Protein 3HE0 (pdb70)

B-factor: mean 29.56, std 13.02, range [7.76, 150.29]

Sequence (534 aa):
DKRDQILAAAEQLIAESGFQGLSQKLANEAGVAAGTIYRYFSDKEHLLEEVRLNVAKRIASAVQAGVNDDPLKERYRTWLNIWNLAGSNLNAISNRVLPCTTRNKTWELERKFAQVDRLFNQGKEEGVFKPLDNEVLSGLSFEASVALARKHALGFYQLDDDALEAAIEASWDAIIKHDKRDQILAAAEQLIAESGFQGLSQKLANEAGVAAGTIYRYFSDKEHLLEEVRLNVAKRIASAVQAGVNDDPLKERYRTWLNIWNLAGSNNLNAISNRVTRNKTWWELERKFAQVDRLFNQGKEEGVFKPLDNEVLSGLSFEASVALARKHALGFYQLDDDALEAAIEASWDAIIKHDKRDQILAAAEQLIAESGFQGLSQKLANEAGVAAGTIYRYFSDKEHLLEEVRLNVAKRIASAVQAGVNDDPLKERYRTWLNIWNLAGSNLNAISNRVQYDSLPCCTTRNKTWELERKFAQVDRLFNQGKEEGVFKPLDNEVLSGLSFEASVALARKHALGFYQLDDDALEAAIEASWDAIIKH

InterPro domains:
  IPR001387 Cro/C1-type, helix-turn-helix domain [cd00093] (27-70)
  IPR001647 DNA-binding HTH domain, TetR-type [PF00440] (13-59)
  IPR001647 DNA-binding HTH domain, TetR-type [PR00455] (13-26)
  IPR001647 DNA-binding HTH domain, TetR-type [PR00455] (34-57)
  IPR001647 DNA-binding HTH domain, TetR-type [PS50977] (7-67)
  IPR009057 Homedomain-like superfamily [SSF46689] (6-81)
  IPR023772 DNA-binding HTH domain, TetR-type, conserved site [PS01081] (25-56)
  IPR050109 HTH-type, TetR-like transcriptional regulator [PTHR30055] (6-189)
  IPR054422 Tetracyclin repressor-like HI_0893, C-terminal domain [PF22604] (80-191)

Radius of gyration: 27.7 Å; Cα contacts (8 Å, |Δi|>4): 549; chains: 3; bounding box: 66×62×68 Å

Solvent-accessible surface area: 27253 Å² total

Foldseek 3Di:
DLLVLLLVLQLVVCLVPRLVPDDVVSCVSSVHDPVVVCVPAVDSVRSQLVNLLVLLVVLLCLLQPPDDPPDLLVSLVNLVSLLVCAPPSSCSNNVPHDDVVSVVVSVVSSVVSVVLVVSLVVCVVVLFWDPDPSVVLCVQASVVCNVVSNCVVVPVDDADPVRVVVNNVVSSVRTTDD/DLLVLLLVLQLVQCLVPFPVSPDVSSCVSSVHDVVVVCVSAVDDVRSVLVNQLVLLVVLLCQLQPPQDLPDLLVSLVNLVSLLVCAPPSSVSSPVRHDDPVSVVSSVVNVSLVCSLVVCVVVQFWDPDDSVVLCVQASVVSNVVSHCVSVVNDPADDVRVVVNNVVSSVRTTDD/DLLVLLLVLQLVVCLVPFLVRDDCVSCVSSVHDPVVVCVPAVDSVRSVLVNLLVLLVVLLCLLQPPADLPDLLVNLVNLVSLLVCALPSSVSSNVRDDLVPDDPVSSVVSVVSSVVSVSLVSSLVVCVVVQFWDPDDSVVLCVQASVVSNVVSNCVSVVNDDADDVRVVVNNVVSSVRTTDD

CATH classification: 1.10.357.10

Structure (mmCIF, N/CA/C/O backbone):
data_3HE0
#
_entry.id   3HE0
#
_cell.length_a   70.272
_cell.length_b   95.548
_cell.length_c   190.541
_cell.angle_alpha   90.000
_cell.angle_beta   90.000
_cell.angle_gamma   90.000
#
_symmetry.space_group_name_H-M   'C 2 2 21'
#
loop_
_entity.id
_entity.type
_entity.pdbx_description
1 polymer 'Transcriptional regulator, TetR family'
2 non-polymer 'SULFATE ION'
3 non-polymer GLYCEROL
4 non-polymer 'CHLORIDE ION'
5 water water
#
loop_
_atom_site.group_PDB
_atom_site.id
_atom_site.type_symbol
_atom_site.label_atom_id
_atom_site.label_alt_id
_atom_site.label_comp_id
_atom_site.label_asym_id
_atom_site.label_entity_id
_atom_site.label_seq_id
_atom_site.pdbx_PDB_ins_code
_atom_site.Cartn_x
_atom_site.Cartn_y
_atom_site.Cartn_z
_atom_site.occupancy
_atom_site.B_iso_or_equiv
_atom_site.auth_seq_id
_atom_site.auth_comp_id
_atom_site.auth_asym_id
_atom_site.auth_atom_id
_atom_site.pdbx_PDB_model_num
ATOM 1 N N . ASP A 1 11 ? 6.211 -1.309 41.968 1.00 34.52 8 ASP A N 1
ATOM 2 C CA . ASP A 1 11 ? 7.212 -0.955 40.917 1.00 34.29 8 ASP A CA 1
ATOM 3 C C . ASP A 1 11 ? 8.466 -0.280 41.515 1.00 34.02 8 ASP A C 1
ATOM 4 O O . ASP A 1 11 ? 8.411 0.859 42.036 1.00 33.73 8 ASP A O 1
ATOM 9 N N . LYS A 1 12 ? 9.601 -0.969 41.398 1.00 32.65 9 LYS A N 1
ATOM 10 C CA . LYS A 1 12 ? 10.818 -0.560 42.098 1.00 31.53 9 LYS A CA 1
ATOM 11 C C . LYS A 1 12 ? 11.747 0.221 41.197 1.00 29.71 9 LYS A C 1
ATOM 12 O O . LYS A 1 12 ? 12.892 0.454 41.523 1.00 28.48 9 LYS A O 1
ATOM 18 N N . ARG A 1 13 ? 11.266 0.600 40.028 1.00 28.77 10 ARG A N 1
ATOM 19 C CA . ARG A 1 13 ? 12.144 1.151 39.008 1.00 28.01 10 ARG A CA 1
ATOM 20 C C . ARG A 1 13 ? 12.830 2.445 39.466 1.00 27.16 10 ARG A C 1
ATOM 21 O O . ARG A 1 13 ? 14.038 2.610 39.322 1.00 25.50 10 ARG A O 1
ATOM 29 N N . ASP A 1 14 ? 12.023 3.371 39.969 1.00 27.31 11 ASP A N 1
ATOM 30 C CA . ASP A 1 14 ? 12.530 4.648 40.472 1.00 28.26 11 ASP A CA 1
ATOM 31 C C . ASP A 1 14 ? 13.501 4.468 41.641 1.00 26.96 11 ASP A C 1
ATOM 32 O O . ASP A 1 14 ? 14.538 5.100 41.679 1.00 27.07 11 ASP A O 1
ATOM 37 N N . GLN A 1 15 ? 13.152 3.593 42.578 1.00 26.05 12 GLN A N 1
ATOM 38 C CA . GLN A 1 15 ? 14.032 3.276 43.696 1.00 25.89 12 GLN A CA 1
ATOM 39 C C . GLN A 1 15 ? 15.417 2.807 43.207 1.00 24.18 12 GLN A C 1
ATOM 40 O O . GLN A 1 15 ? 16.469 3.244 43.698 1.00 23.64 12 GLN A O 1
ATOM 46 N N . ILE A 1 16 ? 15.405 1.956 42.197 1.00 21.94 13 ILE A N 1
ATOM 47 C CA . ILE A 1 16 ? 16.634 1.425 41.641 1.00 20.79 13 ILE A CA 1
ATOM 48 C C . ILE A 1 16 ? 17.396 2.524 40.925 1.00 20.64 13 ILE A C 1
ATOM 49 O O . ILE A 1 16 ? 18.634 2.574 41.007 1.00 19.97 13 ILE A O 1
ATOM 54 N N . LEU A 1 17 ? 16.668 3.359 40.181 1.00 20.55 14 LEU A N 1
ATOM 55 C CA . LEU A 1 17 ? 17.298 4.482 39.483 1.00 21.62 14 LEU A CA 1
ATOM 56 C C . LEU A 1 17 ? 17.889 5.477 40.474 1.00 21.54 14 LEU A C 1
ATOM 57 O O . LEU A 1 17 ? 18.973 6.000 40.252 1.00 21.59 14 LEU A O 1
ATOM 62 N N . ALA A 1 18 ? 17.169 5.704 41.563 1.00 22.04 15 ALA A N 1
ATOM 63 C CA . ALA A 1 18 ? 17.646 6.578 42.637 1.00 23.19 15 ALA A CA 1
ATOM 64 C C . ALA A 1 18 ? 18.932 6.021 43.243 1.00 23.41 15 ALA A C 1
ATOM 65 O O . ALA A 1 18 ? 19.904 6.737 43.338 1.00 24.13 15 ALA A O 1
ATOM 67 N N . ALA A 1 19 ? 18.951 4.731 43.592 1.00 23.81 16 ALA A N 1
ATOM 68 C CA . ALA A 1 19 ? 20.182 4.102 44.129 1.00 23.14 16 ALA A CA 1
ATOM 69 C C . ALA A 1 19 ? 21.313 4.212 43.114 1.00 23.04 16 ALA A C 1
ATOM 70 O O . ALA A 1 19 ? 22.439 4.591 43.457 1.00 22.07 16 ALA A O 1
ATOM 72 N N . ALA A 1 20 ? 20.990 3.913 41.854 1.00 23.13 17 ALA A N 1
ATOM 73 C CA . ALA A 1 20 ? 21.979 3.900 40.787 1.00 23.42 17 ALA A CA 1
ATOM 74 C C . ALA A 1 20 ? 22.595 5.264 40.643 1.00 23.58 17 ALA A C 1
ATOM 75 O O . ALA A 1 20 ? 23.807 5.400 40.589 1.00 22.79 17 ALA A O 1
ATOM 77 N N . GLU A 1 21 ? 21.737 6.266 40.534 1.00 24.61 18 GLU A N 1
ATOM 78 C CA . GLU A 1 21 ? 22.187 7.663 40.409 1.00 25.96 18 GLU A CA 1
ATOM 79 C C . GLU A 1 21 ? 23.051 8.102 41.579 1.00 25.91 18 GLU A C 1
ATOM 80 O O . GLU A 1 21 ? 24.064 8.762 41.380 1.00 26.33 18 GLU A O 1
ATOM 86 N N . GLN A 1 22 ? 22.683 7.699 42.792 1.00 26.21 19 GLN A N 1
ATOM 87 C CA . GLN A 1 22 ? 23.508 8.010 43.967 1.00 26.14 19 GLN A CA 1
ATOM 88 C C . GLN A 1 22 ? 24.916 7.413 43.828 1.00 26.90 19 GLN A C 1
ATOM 89 O O . GLN A 1 22 ? 25.923 8.109 44.064 1.00 26.40 19 GLN A O 1
ATOM 95 N N . LEU A 1 23 ? 24.982 6.141 43.437 1.00 28.11 20 LEU A N 1
ATOM 96 C CA . LEU A 1 23 ? 26.264 5.440 43.282 1.00 29.39 20 LEU A CA 1
ATOM 97 C C . LEU A 1 23 ? 27.104 6.054 42.152 1.00 30.59 20 LEU A C 1
ATOM 98 O O . LEU A 1 23 ? 28.324 6.216 42.293 1.00 30.53 20 LEU A O 1
ATOM 103 N N . ILE A 1 24 ? 26.446 6.413 41.049 1.00 31.62 21 ILE A N 1
ATOM 104 C CA . ILE A 1 24 ? 27.127 7.058 39.927 1.00 32.91 21 ILE A CA 1
ATOM 105 C C . ILE A 1 24 ? 27.599 8.465 40.319 1.00 34.49 21 ILE A C 1
ATOM 106 O O . ILE A 1 24 ? 28.741 8.844 40.029 1.00 34.57 21 ILE A O 1
ATOM 111 N N . ALA A 1 25 ? 26.739 9.244 40.979 1.00 35.56 22 ALA A N 1
ATOM 112 C CA . ALA A 1 25 ? 27.181 10.547 41.486 1.00 36.69 22 ALA A CA 1
ATOM 113 C C . ALA A 1 25 ? 28.419 10.320 42.319 1.00 37.19 22 ALA A C 1
ATOM 114 O O . ALA A 1 25 ? 29.414 10.996 42.121 1.00 37.29 22 ALA A O 1
ATOM 116 N N . GLU A 1 26 ? 28.376 9.331 43.204 1.00 38.35 23 GLU A N 1
ATOM 117 C CA . GLU A 1 26 ? 29.483 9.096 44.133 1.00 39.22 23 GLU A CA 1
ATOM 118 C C . GLU A 1 26 ? 30.752 8.707 43.425 1.00 40.49 23 GLU A C 1
ATOM 119 O O . GLU A 1 26 ? 31.783 9.356 43.592 1.00 41.10 23 GLU A O 1
ATOM 125 N N . SER A 1 27 ? 30.673 7.631 42.650 1.00 41.86 24 SER A N 1
ATOM 126 C CA . SER A 1 27 ? 31.865 6.966 42.120 1.00 42.65 24 SER A CA 1
ATOM 127 C C . SER A 1 27 ? 31.751 6.567 40.627 1.00 43.28 24 SER A C 1
ATOM 128 O O . SER A 1 27 ? 32.412 5.632 40.169 1.00 43.62 24 SER A O 1
ATOM 131 N N . GLY A 1 28 ? 30.920 7.296 39.879 1.00 43.97 25 GLY A N 1
ATOM 132 C CA . GLY A 1 28 ? 30.874 7.200 38.405 1.00 44.38 25 GLY A CA 1
ATOM 133 C C . GLY A 1 28 ? 30.243 5.983 37.718 1.00 44.50 25 GLY A C 1
ATOM 134 O O . GLY A 1 28 ? 30.008 4.933 38.344 1.00 44.34 25 GLY A O 1
ATOM 135 N N . PHE A 1 29 ? 30.011 6.145 36.408 1.00 44.47 26 PHE A N 1
ATOM 136 C CA . PHE A 1 29 ? 29.404 5.117 35.533 1.00 44.52 26 PHE A CA 1
ATOM 137 C C . PHE A 1 29 ? 30.132 3.759 35.521 1.00 44.89 26 PHE A C 1
ATOM 138 O O . PHE A 1 29 ? 29.515 2.718 35.784 1.00 45.08 26 PHE A O 1
ATOM 146 N N . GLN A 1 30 ? 31.429 3.766 35.223 1.00 45.33 27 GLN A N 1
ATOM 147 C CA . GLN A 1 30 ? 32.209 2.511 35.091 1.00 45.77 27 GLN A CA 1
ATOM 148 C C . GLN A 1 30 ? 32.312 1.704 36.403 1.00 45.71 27 GLN A C 1
ATOM 149 O O . GLN A 1 30 ? 32.482 0.477 36.391 1.00 45.26 27 GLN A O 1
ATOM 155 N N . GLY A 1 31 ? 32.231 2.409 37.529 1.00 45.73 28 GLY A N 1
ATOM 156 C CA . GLY A 1 31 ? 32.344 1.777 38.834 1.00 45.55 28 GLY A CA 1
ATOM 157 C C . GLY A 1 31 ? 31.155 0.920 39.216 1.00 45.17 28 GLY A C 1
ATOM 158 O O . GLY A 1 31 ? 31.296 0.021 40.038 1.00 45.58 28 GLY A O 1
ATOM 159 N N . LEU A 1 32 ? 30.002 1.166 38.595 1.00 44.36 29 LEU A N 1
ATOM 160 C CA . LEU A 1 32 ? 28.745 0.621 39.066 1.00 43.59 29 LEU A CA 1
ATOM 161 C C . LEU A 1 32 ? 28.717 -0.899 39.071 1.00 43.40 29 LEU A C 1
ATOM 162 O O . LEU A 1 32 ? 29.033 -1.555 38.078 1.00 43.21 29 LEU A O 1
ATOM 167 N N . SER A 1 33 ? 28.334 -1.440 40.223 1.00 43.18 30 SER A N 1
ATOM 168 C CA . SER A 1 33 ? 28.162 -2.876 40.436 1.00 42.89 30 SER A CA 1
ATOM 169 C C . SER A 1 33 ? 26.693 -3.207 40.585 1.00 42.17 30 SER A C 1
ATOM 170 O O . SER A 1 33 ? 26.008 -2.592 41.395 1.00 41.96 30 SER A O 1
ATOM 181 N N . GLN A 1 35 ? 25.538 -5.626 42.107 1.00 40.70 32 GLN A N 1
ATOM 182 C CA . GLN A 1 35 ? 25.380 -6.141 43.474 1.00 40.68 32 GLN A CA 1
ATOM 183 C C . GLN A 1 35 ? 25.202 -5.029 44.508 1.00 39.96 32 GLN A C 1
ATOM 184 O O . GLN A 1 35 ? 24.282 -5.069 45.331 1.00 39.93 32 GLN A O 1
ATOM 190 N N . LYS A 1 36 ? 26.086 -4.041 44.472 1.00 39.50 33 LYS A N 1
ATOM 191 C CA . LYS A 1 36 ? 26.003 -2.923 45.418 1.00 38.92 33 LYS A CA 1
ATOM 192 C C . LYS A 1 36 ? 24.730 -2.142 45.121 1.00 37.74 33 LYS A C 1
ATOM 193 O O . LYS A 1 36 ? 24.083 -1.646 46.041 1.00 38.17 33 LYS A O 1
ATOM 199 N N . LEU A 1 37 ? 24.366 -2.066 43.838 1.00 36.22 34 LEU A N 1
ATOM 200 C CA . LEU A 1 37 ? 23.136 -1.402 43.435 1.00 34.79 34 LEU A CA 1
ATOM 201 C C . LEU A 1 37 ? 21.994 -2.060 44.167 1.00 33.87 34 LEU A C 1
ATOM 202 O O . LEU A 1 37 ? 21.202 -1.386 44.808 1.00 32.76 34 LEU A O 1
ATOM 207 N N . ALA A 1 38 ? 21.931 -3.384 44.100 1.00 33.62 35 ALA A N 1
ATOM 208 C CA . ALA A 1 38 ? 20.815 -4.106 44.692 1.00 33.64 35 ALA A CA 1
ATOM 209 C C . ALA A 1 38 ? 20.819 -3.903 46.206 1.00 33.48 35 ALA A C 1
ATOM 210 O O . ALA A 1 38 ? 19.759 -3.675 46.806 1.00 32.42 35 ALA A O 1
ATOM 212 N N . ASN A 1 39 ? 22.017 -3.958 46.794 1.00 34.00 36 ASN A N 1
ATOM 213 C CA . ASN A 1 39 ? 22.226 -3.674 48.222 1.00 34.66 36 ASN A CA 1
ATOM 214 C C . ASN A 1 39 ? 21.734 -2.268 48.608 1.00 34.15 36 ASN A C 1
ATOM 215 O O . ASN A 1 39 ? 20.973 -2.115 49.559 1.00 34.05 36 ASN A O 1
ATOM 220 N N . GLU A 1 40 ? 22.166 -1.267 47.859 1.00 33.73 37 GLU A N 1
ATOM 221 C CA . GLU A 1 40 ? 21.780 0.118 48.116 1.00 33.94 37 GLU A CA 1
ATOM 222 C C . GLU A 1 40 ? 20.337 0.452 47.777 1.00 32.72 37 GLU A C 1
ATOM 223 O O . GLU A 1 40 ? 19.751 1.343 48.390 1.00 32.50 37 GLU A O 1
ATOM 229 N N . ALA A 1 41 ? 19.768 -0.233 46.796 1.00 31.01 38 ALA A N 1
ATOM 230 C CA . ALA A 1 41 ? 18.381 -0.014 46.465 1.00 30.08 38 ALA A CA 1
ATOM 231 C C . ALA A 1 41 ? 17.500 -0.814 47.399 1.00 29.63 38 ALA A C 1
ATOM 232 O O . ALA A 1 41 ? 16.301 -0.577 47.475 1.00 29.80 38 ALA A O 1
ATOM 234 N N . GLY A 1 42 ? 18.091 -1.767 48.109 1.00 28.54 39 GLY A N 1
ATOM 235 C CA . GLY A 1 42 ? 17.336 -2.605 49.005 1.00 27.70 39 GLY A CA 1
ATOM 236 C C . GLY A 1 42 ? 16.467 -3.577 48.237 1.00 27.42 39 GLY A C 1
ATOM 237 O O . GLY A 1 42 ? 15.306 -3.744 48.570 1.00 27.65 39 GLY A O 1
ATOM 238 N N . VAL A 1 43 ? 17.011 -4.200 47.190 1.00 26.43 40 VAL A N 1
ATOM 239 C CA . VAL A 1 43 ? 16.257 -5.205 46.453 1.00 25.93 40 VAL A CA 1
ATOM 240 C C . VAL A 1 43 ? 17.170 -6.371 46.173 1.00 25.69 40 VAL A C 1
ATOM 241 O O . VAL A 1 43 ? 18.379 -6.212 46.161 1.00 25.51 40 VAL A O 1
ATOM 245 N N . ALA A 1 44 ? 16.603 -7.540 45.929 1.00 26.44 41 ALA A N 1
ATOM 246 C CA . ALA A 1 44 ? 17.400 -8.681 45.431 1.00 26.96 41 ALA A CA 1
ATOM 247 C C . ALA A 1 44 ? 17.992 -8.358 44.062 1.00 28.10 41 ALA A C 1
ATOM 248 O O . ALA A 1 44 ? 17.396 -7.591 43.283 1.00 28.88 41 ALA A O 1
ATOM 250 N N . ALA A 1 45 ? 19.157 -8.935 43.745 1.00 28.64 42 ALA A N 1
ATOM 251 C CA . ALA A 1 45 ? 19.749 -8.782 42.383 1.00 28.13 42 ALA A CA 1
ATOM 252 C C . ALA A 1 45 ? 18.753 -9.126 41.307 1.00 27.43 42 ALA A C 1
ATOM 253 O O . ALA A 1 45 ? 18.684 -8.467 40.274 1.00 28.36 42 ALA A O 1
ATOM 255 N N . GLY A 1 46 ? 17.990 -10.191 41.527 1.00 26.06 43 GLY A N 1
ATOM 256 C CA . GLY A 1 46 ? 17.030 -10.635 40.525 1.00 24.85 43 GLY A CA 1
ATOM 257 C C . GLY A 1 46 ? 15.993 -9.573 40.207 1.00 23.59 43 GLY A C 1
ATOM 258 O O . GLY A 1 46 ? 15.571 -9.447 39.076 1.00 22.46 43 GLY A O 1
ATOM 259 N N . THR A 1 47 ? 15.600 -8.789 41.212 1.00 22.36 44 THR A N 1
ATOM 260 C CA . THR A 1 47 ? 14.680 -7.683 40.987 1.00 21.45 44 THR A CA 1
ATOM 261 C C . THR A 1 47 ? 15.212 -6.684 39.947 1.00 20.57 44 THR A C 1
ATOM 262 O O . THR A 1 47 ? 14.448 -6.161 39.164 1.00 20.12 44 THR A O 1
ATOM 266 N N . ILE A 1 48 ? 16.509 -6.434 39.923 1.00 19.54 45 ILE A N 1
ATOM 267 C CA . ILE A 1 48 ? 17.037 -5.464 38.987 1.00 19.52 45 ILE A CA 1
ATOM 268 C C . ILE A 1 48 ? 16.809 -5.907 37.546 1.00 19.08 45 ILE A C 1
ATOM 269 O O . ILE A 1 48 ? 16.522 -5.084 36.659 1.00 19.40 45 ILE A O 1
ATOM 274 N N . TYR A 1 49 ? 16.940 -7.204 37.311 1.00 18.36 46 TYR A N 1
ATOM 275 C CA . TYR A 1 49 ? 16.757 -7.757 35.976 1.00 18.45 46 TYR A CA 1
ATOM 276 C C . TYR A 1 49 ? 15.311 -7.870 35.519 1.00 16.88 46 TYR A C 1
ATOM 277 O O . TYR A 1 49 ? 15.064 -8.170 34.358 1.00 16.89 46 TYR A O 1
ATOM 286 N N . ARG A 1 50 ? 14.363 -7.601 36.402 1.00 15.92 47 ARG A N 1
ATOM 287 C CA . ARG A 1 50 ? 12.971 -7.499 36.010 1.00 17.00 47 ARG A CA 1
ATOM 288 C C . ARG A 1 50 ? 12.631 -6.140 35.432 1.00 16.49 47 ARG A C 1
ATOM 289 O O . ARG A 1 50 ? 11.512 -5.943 34.922 1.00 16.14 47 ARG A O 1
ATOM 297 N N . TYR A 1 51 ? 13.594 -5.232 35.519 1.00 15.73 48 TYR A N 1
ATOM 298 C CA . TYR A 1 51 ? 13.430 -3.851 35.062 1.00 17.01 48 TYR A CA 1
ATOM 299 C C . TYR A 1 51 ? 14.463 -3.449 34.036 1.00 17.74 48 TYR A C 1
ATOM 300 O O . TYR A 1 51 ? 14.127 -2.682 33.180 1.00 18.52 48 TYR A O 1
ATOM 309 N N . PHE A 1 52 ? 15.699 -3.939 34.126 1.00 18.14 49 PHE A N 1
ATOM 310 C CA . PHE A 1 52 ? 16.761 -3.544 33.193 1.00 18.53 49 PHE A CA 1
ATOM 311 C C . PHE A 1 52 ? 17.414 -4.787 32.647 1.00 19.90 49 PHE A C 1
ATOM 312 O O . PHE A 1 52 ? 17.678 -5.701 33.412 1.00 21.28 49 PHE A O 1
ATOM 320 N N . SER A 1 53 ? 17.652 -4.870 31.341 1.00 20.90 50 SER A N 1
ATOM 321 C CA . SER A 1 53 ? 18.220 -6.094 30.782 1.00 22.33 50 SER A CA 1
ATOM 322 C C . SER A 1 53 ? 19.661 -6.316 31.213 1.00 22.84 50 SER A C 1
ATOM 323 O O . SER A 1 53 ? 20.046 -7.433 31.452 1.00 23.75 50 SER A O 1
ATOM 326 N N . ASP A 1 54 ? 20.426 -5.256 31.397 1.00 23.71 51 ASP A N 1
ATOM 327 C CA . ASP A 1 54 ? 21.827 -5.370 31.739 1.00 24.24 51 ASP A CA 1
ATOM 328 C C . ASP A 1 54 ? 22.360 -4.004 32.183 1.00 25.30 51 ASP A C 1
ATOM 329 O O . ASP A 1 54 ? 21.627 -2.988 32.157 1.00 25.18 51 ASP A O 1
ATOM 334 N N . LYS A 1 55 ? 23.634 -3.973 32.579 1.00 25.67 52 LYS A N 1
ATOM 335 C CA . LYS A 1 55 ? 24.227 -2.759 33.145 1.00 26.35 52 LYS A CA 1
ATOM 336 C C . LYS A 1 55 ? 24.114 -1.626 32.162 1.00 25.45 52 LYS A C 1
ATOM 337 O O . LYS A 1 55 ? 23.759 -0.516 32.530 1.00 25.72 52 LYS A O 1
ATOM 343 N N . GLU A 1 56 ? 24.382 -1.924 30.897 1.00 24.99 53 GLU A N 1
ATOM 344 C CA . GLU A 1 56 ? 24.431 -0.898 29.855 1.00 25.10 53 GLU A CA 1
ATOM 345 C C . GLU A 1 56 ? 23.071 -0.256 29.661 1.00 23.68 53 GLU A C 1
ATOM 346 O O . GLU A 1 56 ? 22.962 0.955 29.549 1.00 22.63 53 GLU A O 1
ATOM 352 N N . HIS A 1 57 ? 22.013 -1.061 29.678 1.00 23.16 54 HIS A N 1
ATOM 353 C CA . HIS A 1 57 ? 20.661 -0.482 29.565 1.00 23.44 54 HIS A CA 1
ATOM 354 C C . HIS A 1 57 ? 20.296 0.351 30.761 1.00 23.06 54 HIS A C 1
ATOM 355 O O . HIS A 1 57 ? 19.742 1.431 30.619 1.00 22.93 54 HIS A O 1
ATOM 362 N N . LEU A 1 58 ? 20.661 -0.127 31.935 1.00 23.95 55 LEU A N 1
ATOM 363 C CA . LEU A 1 58 ? 20.495 0.674 33.158 1.00 25.23 55 LEU A CA 1
ATOM 364 C C . LEU A 1 58 ? 21.182 2.034 33.025 1.00 25.15 55 LEU A C 1
ATOM 365 O O . LEU A 1 58 ? 20.589 3.043 33.335 1.00 24.68 55 LEU A O 1
ATOM 370 N N . LEU A 1 59 ? 22.421 2.059 32.541 1.00 26.52 56 LEU A N 1
ATOM 371 C CA . LEU A 1 59 ? 23.151 3.344 32.412 1.00 27.14 56 LEU A CA 1
ATOM 372 C C . LEU A 1 59 ? 22.410 4.328 31.507 1.00 27.02 56 LEU A C 1
ATOM 373 O O . LEU A 1 59 ? 22.291 5.515 31.831 1.00 27.64 56 LEU A O 1
ATOM 378 N N . GLU A 1 60 ? 21.871 3.841 30.400 1.00 27.12 57 GLU A N 1
ATOM 379 C CA . GLU A 1 60 ? 21.144 4.713 29.478 1.00 27.57 57 GLU A CA 1
ATOM 380 C C . GLU A 1 60 ? 19.916 5.307 30.133 1.00 26.96 57 GLU A C 1
ATOM 381 O O . GLU A 1 60 ? 19.561 6.468 29.881 1.00 26.32 57 GLU A O 1
ATOM 387 N N . GLU A 1 61 ? 19.259 4.501 30.963 1.00 26.35 58 GLU A N 1
ATOM 388 C CA . GLU A 1 61 ? 18.048 4.935 31.634 1.00 26.85 58 GLU A CA 1
ATOM 389 C C . GLU A 1 61 ? 18.432 5.932 32.688 1.00 25.72 58 GLU A C 1
ATOM 390 O O . GLU A 1 61 ? 17.681 6.848 32.964 1.00 25.76 58 GLU A O 1
ATOM 396 N N . VAL A 1 62 ? 19.589 5.753 33.294 1.00 25.18 59 VAL A N 1
ATOM 397 C CA . VAL A 1 62 ? 20.085 6.749 34.234 1.00 25.68 59 VAL A CA 1
ATOM 398 C C . VAL A 1 62 ? 20.287 8.110 33.512 1.00 25.98 59 VAL A C 1
ATOM 399 O O . VAL A 1 62 ? 19.746 9.127 33.930 1.00 24.37 59 VAL A O 1
ATOM 403 N N . ARG A 1 63 ? 21.011 8.106 32.398 1.00 27.44 60 ARG A N 1
ATOM 404 C CA . ARG A 1 63 ? 21.233 9.373 31.652 1.00 28.60 60 ARG A CA 1
ATOM 405 C C . ARG A 1 63 ? 19.914 10.043 31.342 1.00 28.30 60 ARG A C 1
ATOM 406 O O . ARG A 1 63 ? 19.773 11.256 31.533 1.00 27.85 60 ARG A O 1
ATOM 414 N N . LEU A 1 64 ? 18.935 9.264 30.873 1.00 28.10 61 LEU A N 1
ATOM 415 C CA . LEU A 1 64 ? 17.674 9.878 30.439 1.00 28.26 61 LEU A CA 1
ATOM 416 C C . LEU A 1 64 ? 16.936 10.412 31.631 1.00 28.52 61 LEU A C 1
ATOM 417 O O . LEU A 1 64 ? 16.296 11.477 31.540 1.00 29.56 61 LEU A O 1
ATOM 422 N N . ASN A 1 65 ? 17.014 9.685 32.751 1.00 27.62 62 ASN A N 1
ATOM 423 C CA . ASN A 1 65 ? 16.298 10.098 33.939 1.00 27.53 62 ASN A CA 1
ATOM 424 C C . ASN A 1 65 ? 16.924 11.392 34.541 1.00 27.23 62 ASN A C 1
ATOM 425 O O . ASN A 1 65 ? 16.185 12.316 34.961 1.00 25.55 62 ASN A O 1
ATOM 430 N N . VAL A 1 66 ? 18.262 11.444 34.571 1.00 26.93 63 VAL A N 1
ATOM 431 C CA . VAL A 1 66 ? 18.974 12.663 35.022 1.00 28.28 63 VAL A CA 1
ATOM 432 C C . VAL A 1 66 ? 18.630 13.902 34.136 1.00 28.97 63 VAL A C 1
ATOM 433 O O . VAL A 1 66 ? 18.250 14.964 34.623 1.00 30.21 63 VAL A O 1
ATOM 437 N N . ALA A 1 67 ? 18.672 13.721 32.837 1.00 29.48 64 ALA A N 1
ATOM 438 C CA . ALA A 1 67 ? 18.238 14.772 31.900 1.00 30.67 64 ALA A CA 1
ATOM 439 C C . ALA A 1 67 ? 16.791 15.235 32.193 1.00 31.16 64 ALA A C 1
ATOM 440 O O . ALA A 1 67 ? 16.470 16.434 32.155 1.00 30.92 64 ALA A O 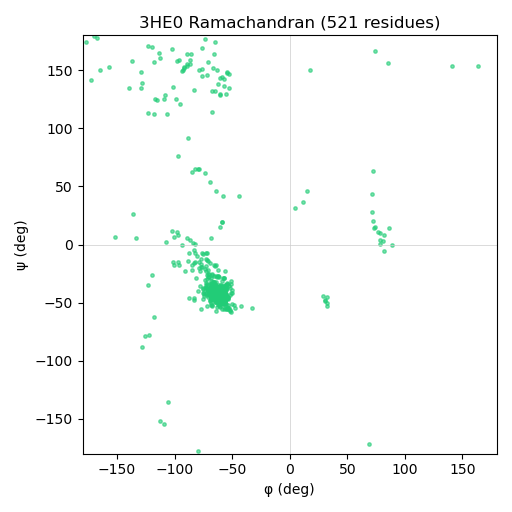1
ATOM 442 N N . LYS A 1 68 ? 15.918 14.304 32.530 1.00 31.56 65 LYS A N 1
ATOM 443 C CA . LYS A 1 68 ? 14.520 14.691 32.745 1.00 31.42 65 LYS A CA 1
ATOM 444 C C . LYS A 1 68 ? 14.395 15.532 34.007 1.00 31.11 65 LYS A C 1
ATOM 445 O O . LYS A 1 68 ? 13.636 16.501 34.071 1.00 30.58 65 LYS A O 1
ATOM 451 N N . ARG A 1 69 ? 15.147 15.164 35.028 1.00 31.25 66 ARG A N 1
ATOM 452 C CA . ARG A 1 69 ? 15.083 15.880 36.281 1.00 31.17 66 ARG A CA 1
ATOM 453 C C . ARG A 1 69 ? 15.682 17.285 36.144 1.00 30.97 66 ARG A C 1
ATOM 454 O O . ARG A 1 69 ? 15.108 18.262 36.622 1.00 30.19 66 ARG A O 1
ATOM 462 N N . ILE A 1 70 ? 16.820 17.366 35.458 1.00 31.19 67 ILE A N 1
ATOM 463 C CA . ILE A 1 70 ? 17.451 18.649 35.186 1.00 31.29 67 ILE A CA 1
ATOM 464 C C . ILE A 1 70 ? 16.437 19.541 34.451 1.00 31.72 67 ILE A C 1
ATOM 465 O O . ILE A 1 70 ? 16.152 20.655 34.916 1.00 31.64 67 ILE A O 1
ATOM 470 N N . ALA A 1 71 ? 15.804 19.011 33.407 1.00 32.09 68 ALA A N 1
ATOM 471 C CA . ALA A 1 71 ? 14.831 19.797 32.624 1.00 32.73 68 ALA A CA 1
ATOM 472 C C . ALA A 1 71 ? 13.699 20.342 33.475 1.00 33.49 68 ALA A C 1
ATOM 473 O O . ALA A 1 71 ? 13.332 21.526 33.346 1.00 33.62 68 ALA A O 1
ATOM 475 N N . SER A 1 72 ? 13.148 19.522 34.374 1.00 34.10 69 SER A N 1
ATOM 476 C CA . SER A 1 72 ? 12.128 20.048 35.263 1.00 34.61 69 SER A CA 1
ATOM 477 C C . SER A 1 72 ? 12.705 20.977 36.340 1.00 34.33 69 SER A C 1
ATOM 478 O O . SER A 1 72 ? 12.030 21.923 36.743 1.00 34.59 69 SER A O 1
ATOM 481 N N . ALA A 1 73 ? 13.921 20.737 36.823 1.00 33.74 70 ALA A N 1
ATOM 482 C CA . ALA A 1 73 ? 14.494 21.683 37.764 1.00 33.29 70 ALA A CA 1
ATOM 483 C C . ALA A 1 73 ? 14.706 23.075 37.039 1.00 33.38 70 ALA A C 1
ATOM 484 O O . ALA A 1 73 ? 14.252 24.133 37.497 1.00 32.38 70 ALA A O 1
ATOM 486 N N . VAL A 1 74 ? 15.334 23.033 35.873 1.00 32.63 71 VAL A N 1
ATOM 487 C CA . VAL A 1 74 ? 15.600 24.229 35.101 1.00 32.80 71 VAL A CA 1
ATOM 488 C C . VAL A 1 74 ? 14.320 25.016 34.826 1.00 32.90 71 VAL A C 1
ATOM 489 O O . VAL A 1 74 ? 14.314 26.234 34.853 1.00 32.45 71 VAL A O 1
ATOM 493 N N . GLN A 1 75 ? 13.231 24.314 34.574 1.00 33.41 72 GLN A N 1
ATOM 494 C CA . GLN A 1 75 ? 12.000 24.978 34.173 1.00 33.76 72 GLN A CA 1
ATOM 495 C C . GLN A 1 75 ? 11.012 25.228 35.309 1.00 33.58 72 GLN A C 1
ATOM 496 O O . GLN A 1 75 ? 9.907 25.705 35.059 1.00 34.43 72 GLN A O 1
ATOM 502 N N . ALA A 1 76 ? 11.428 24.977 36.554 1.00 32.97 73 ALA A N 1
ATOM 503 C CA . ALA A 1 76 ? 10.522 25.057 37.692 1.00 33.38 73 ALA A CA 1
ATOM 504 C C . ALA A 1 76 ? 10.101 26.502 37.920 1.00 33.40 73 ALA A C 1
ATOM 505 O O . ALA A 1 76 ? 10.930 27.407 37.906 1.00 33.57 73 ALA A O 1
ATOM 507 N N . GLY A 1 77 ? 8.805 26.712 38.085 1.00 33.32 74 GLY A N 1
ATOM 508 C CA . GLY A 1 77 ? 8.263 28.031 38.310 1.00 33.40 74 GLY A CA 1
ATOM 509 C C . GLY A 1 77 ? 8.128 28.895 37.078 1.00 33.97 74 GLY A C 1
ATOM 510 O O . GLY A 1 77 ? 7.714 30.042 37.177 1.00 34.13 74 GLY A O 1
ATOM 511 N N . VAL A 1 78 ? 8.492 28.388 35.907 1.00 34.94 75 VAL A N 1
ATOM 512 C CA . VAL A 1 78 ? 8.328 29.196 34.706 1.00 35.57 75 VAL A CA 1
ATOM 513 C C . VAL A 1 78 ? 6.898 29.065 34.217 1.00 36.63 75 VAL A C 1
ATOM 514 O O . VAL A 1 78 ? 6.378 27.964 34.139 1.00 36.27 75 VAL A O 1
ATOM 518 N N . ASN A 1 79 ? 6.248 30.171 33.891 1.00 38.25 76 ASN A N 1
ATOM 519 C CA . ASN A 1 79 ? 5.099 30.061 33.001 1.00 39.78 76 ASN A CA 1
ATOM 520 C C . ASN A 1 79 ? 5.205 31.027 31.852 1.00 40.44 76 ASN A C 1
ATOM 521 O O . ASN A 1 79 ? 5.769 32.133 31.978 1.00 40.78 76 ASN A O 1
ATOM 526 N N . ASP A 1 80 ? 4.656 30.601 30.720 1.00 41.19 77 ASP A N 1
ATOM 527 C CA . ASP A 1 80 ? 4.838 31.325 29.472 1.00 41.79 77 ASP A CA 1
ATOM 528 C C . ASP A 1 80 ? 4.064 32.637 29.452 1.00 41.69 77 ASP A C 1
ATOM 529 O O . ASP A 1 80 ? 4.249 33.423 28.530 1.00 42.24 77 ASP A O 1
ATOM 534 N N . ASP A 1 81 ? 3.228 32.878 30.470 1.00 41.28 78 ASP A N 1
ATOM 535 C CA . ASP A 1 81 ? 2.629 34.200 30.691 1.00 40.97 78 ASP A CA 1
ATOM 536 C C . ASP A 1 81 ? 3.611 35.275 31.148 1.00 40.14 78 ASP A C 1
ATOM 537 O O . ASP A 1 81 ? 3.421 36.445 30.826 1.00 40.17 78 ASP A O 1
ATOM 550 N N . PRO A 1 83 ? 6.809 37.816 31.419 1.00 33.13 80 PRO A N 1
ATOM 551 C CA . PRO A 1 83 ? 7.637 38.453 30.400 1.00 31.45 80 PRO A CA 1
ATOM 552 C C . PRO A 1 83 ? 8.924 37.660 30.123 1.00 29.59 80 PRO A C 1
ATOM 553 O O . PRO A 1 83 ? 9.348 36.852 30.953 1.00 27.64 80 PRO A O 1
ATOM 557 N N . LEU A 1 84 ? 9.514 37.893 28.950 1.00 27.97 81 LEU A N 1
ATOM 558 C CA . LEU A 1 84 ? 10.665 37.119 28.486 1.00 26.77 81 LEU A CA 1
ATOM 559 C C . LEU A 1 84 ? 11.760 37.133 29.528 1.00 25.95 81 LEU A C 1
ATOM 560 O O . LEU A 1 84 ? 12.213 36.085 29.967 1.00 24.50 81 LEU A O 1
ATOM 565 N N . LYS A 1 85 ? 12.157 38.338 29.935 1.00 25.66 82 LYS A N 1
ATOM 566 C CA . LYS A 1 85 ? 13.317 38.497 30.812 1.00 26.40 82 LYS A CA 1
ATOM 567 C C . LYS A 1 85 ? 13.139 37.829 32.170 1.00 26.60 82 LYS A C 1
ATOM 568 O O . LYS A 1 85 ? 14.111 37.394 32.778 1.00 26.81 82 LYS A O 1
ATOM 574 N N . GLU A 1 86 ? 11.902 37.706 32.618 1.00 27.09 83 GLU A N 1
ATOM 575 C CA . GLU A 1 86 ? 11.622 37.112 33.902 1.00 27.48 83 GLU A CA 1
ATOM 576 C C . GLU A 1 86 ? 11.672 35.618 33.788 1.00 26.69 83 GLU A C 1
ATOM 577 O O . GLU A 1 86 ? 12.141 34.937 34.703 1.00 26.05 83 GLU A O 1
ATOM 583 N N . ARG A 1 87 ? 11.145 35.087 32.689 1.00 26.00 84 ARG A N 1
ATOM 584 C CA . ARG A 1 87 ? 11.340 33.661 32.425 1.00 25.96 84 ARG A CA 1
ATOM 585 C C . ARG A 1 87 ? 12.847 33.352 32.355 1.00 24.93 84 ARG A C 1
ATOM 586 O O . ARG A 1 87 ? 13.304 32.368 32.912 1.00 24.99 84 ARG A O 1
ATOM 594 N N . TYR A 1 88 ? 13.597 34.206 31.680 1.00 24.37 85 TYR A N 1
ATOM 595 C CA . TYR A 1 88 ? 15.043 34.017 31.572 1.00 24.72 85 TYR A CA 1
ATOM 596 C C . TYR A 1 88 ? 15.682 33.993 32.966 1.00 24.58 85 TYR A C 1
ATOM 597 O O . TYR A 1 88 ? 16.420 33.065 33.302 1.00 23.33 85 TYR A O 1
ATOM 606 N N . ARG A 1 89 ? 15.346 34.989 33.791 1.00 24.80 86 ARG A N 1
ATOM 607 C CA . ARG A 1 89 ? 15.928 35.102 35.122 1.00 25.16 86 ARG A CA 1
ATOM 608 C C . ARG A 1 89 ? 15.586 33.897 35.973 1.00 25.11 86 ARG A C 1
ATOM 609 O O . ARG A 1 89 ? 16.431 33.417 36.740 1.00 25.74 86 ARG A O 1
ATOM 617 N N . THR A 1 90 ? 14.347 33.418 35.881 1.00 24.20 87 THR A N 1
ATOM 618 C CA . THR A 1 90 ? 13.935 32.298 36.698 1.00 23.83 87 THR A CA 1
ATOM 619 C C . THR A 1 90 ? 14.796 31.067 36.396 1.00 24.65 87 THR A C 1
ATOM 620 O O . THR A 1 90 ? 15.368 30.455 37.295 1.00 24.59 87 THR A O 1
ATOM 632 N N . TRP A 1 92 ? 17.623 30.915 34.824 1.00 25.06 89 TRP A N 1
ATOM 633 C CA . TRP A 1 92 ? 19.044 31.183 35.088 1.00 24.54 89 TRP A CA 1
ATOM 634 C C . TRP A 1 92 ? 19.319 30.869 36.553 1.00 24.82 89 TRP A C 1
ATOM 635 O O . TRP A 1 92 ? 20.290 30.212 36.878 1.00 24.39 89 TRP A O 1
ATOM 646 N N . LEU A 1 93 ? 18.439 31.329 37.436 1.00 25.40 90 LEU A N 1
ATOM 647 C CA . LEU A 1 93 ? 18.596 31.120 38.885 1.00 26.07 90 LEU A CA 1
ATOM 648 C C . LEU A 1 93 ? 18.329 29.675 39.293 1.00 26.20 90 LEU A C 1
ATOM 649 O O . LEU A 1 93 ? 18.972 29.147 40.199 1.00 26.76 90 LEU A O 1
ATOM 654 N N . ASN A 1 94 ? 17.390 29.017 38.631 1.00 26.56 91 ASN A N 1
ATOM 655 C CA . ASN A 1 94 ? 17.246 27.570 38.841 1.00 26.79 91 ASN A CA 1
ATOM 656 C C . ASN A 1 94 ? 18.559 26.855 38.482 1.00 26.89 91 ASN A C 1
ATOM 657 O O . ASN A 1 94 ? 18.976 25.902 39.152 1.00 27.80 91 ASN A O 1
ATOM 662 N N . ILE A 1 95 ? 19.205 27.284 37.405 1.00 26.77 92 ILE A N 1
ATOM 663 C CA . ILE A 1 95 ? 20.447 26.621 37.012 1.00 26.69 92 ILE A CA 1
ATOM 664 C C . ILE A 1 95 ? 21.479 26.853 38.109 1.00 26.44 92 ILE A C 1
ATOM 665 O O . ILE A 1 95 ? 22.176 25.937 38.488 1.00 26.14 92 ILE A O 1
ATOM 670 N N . TRP A 1 96 ? 21.553 28.075 38.621 1.00 26.79 93 TRP A N 1
ATOM 671 C CA . TRP A 1 96 ? 22.532 28.425 39.638 1.00 27.36 93 TRP A CA 1
ATOM 672 C C . TRP A 1 96 ? 22.351 27.549 40.872 1.00 28.40 93 TRP A C 1
ATOM 673 O O . TRP A 1 96 ? 23.313 27.074 41.464 1.00 27.92 93 TRP A O 1
ATOM 684 N N . ASN A 1 97 ? 21.098 27.355 41.252 1.00 29.21 94 ASN A N 1
ATOM 685 C CA . ASN A 1 97 ? 20.779 26.544 42.409 1.00 30.32 94 ASN A CA 1
ATOM 686 C C . ASN A 1 97 ? 20.910 25.048 42.215 1.00 29.95 94 ASN A C 1
ATOM 687 O O . ASN A 1 97 ? 20.854 24.334 43.164 1.00 30.58 94 ASN A O 1
ATOM 692 N N . LEU A 1 98 ? 21.128 24.565 41.008 1.00 30.33 95 LEU A N 1
ATOM 693 C CA . LEU A 1 98 ? 21.447 23.153 40.837 1.00 30.16 95 LEU A CA 1
ATOM 694 C C . LEU A 1 98 ? 22.896 22.840 41.202 1.00 30.33 95 LEU A C 1
ATOM 695 O O . LEU A 1 98 ? 23.234 21.661 41.357 1.00 30.10 95 LEU A O 1
ATOM 700 N N . ALA A 1 99 ? 23.752 23.859 41.289 1.00 29.31 96 ALA A N 1
ATOM 701 C CA . ALA A 1 99 ? 25.172 23.605 41.455 1.00 30.05 96 ALA A CA 1
ATOM 702 C C . ALA A 1 99 ? 25.395 22.874 42.774 1.00 30.36 96 ALA A C 1
ATOM 703 O O . ALA A 1 99 ? 24.782 23.214 43.785 1.00 30.15 96 ALA A O 1
ATOM 705 N N . GLY A 1 100 ? 26.274 21.880 42.746 1.00 30.66 97 GLY A N 1
ATOM 706 C CA . GLY A 1 100 ? 26.560 21.042 43.909 1.00 31.42 97 GLY A CA 1
ATOM 707 C C . GLY A 1 100 ? 25.572 19.904 44.141 1.00 31.75 97 GLY A C 1
ATOM 708 O O . GLY A 1 100 ? 25.626 19.242 45.172 1.00 32.34 97 GLY A O 1
ATOM 709 N N . SER A 1 101 ? 24.662 19.683 43.204 1.00 32.05 98 SER A N 1
ATOM 710 C CA . SER A 1 101 ? 23.682 18.609 43.295 1.00 32.23 98 SER A CA 1
ATOM 711 C C . SER A 1 101 ? 24.221 17.321 42.666 1.00 32.87 98 SER A C 1
ATOM 712 O O . SER A 1 101 ? 25.194 17.348 41.897 1.00 32.94 98 SER A O 1
ATOM 715 N N . ASN A 1 102 ? 23.558 16.200 42.981 1.00 32.71 99 ASN A N 1
ATOM 716 C CA . ASN A 1 102 ? 23.781 14.940 42.271 1.00 33.07 99 ASN A CA 1
ATOM 717 C C . ASN A 1 102 ? 23.564 15.047 40.750 1.00 33.29 99 ASN A C 1
ATOM 718 O O . ASN A 1 102 ? 24.286 14.413 39.989 1.00 33.45 99 ASN A O 1
ATOM 723 N N . LEU A 1 103 ? 22.533 15.790 40.325 1.00 33.47 100 LEU A N 1
ATOM 724 C CA . LEU A 1 103 ? 22.194 15.909 38.911 1.00 33.93 100 LEU A CA 1
ATOM 725 C C . LEU A 1 103 ? 23.401 16.470 38.165 1.00 34.39 100 LEU A C 1
ATOM 726 O O . LEU A 1 103 ? 23.861 15.916 37.166 1.00 33.96 100 LEU A O 1
ATOM 731 N N . ASN A 1 104 ? 23.940 17.560 38.683 1.00 35.60 101 ASN A N 1
ATOM 732 C CA . ASN A 1 104 ? 25.147 18.118 38.099 1.00 36.26 101 ASN A CA 1
ATOM 733 C C . ASN A 1 104 ? 26.287 17.113 38.134 1.00 36.99 101 ASN A C 1
ATOM 734 O O . ASN A 1 104 ? 26.996 16.926 37.130 1.00 36.90 101 ASN A O 1
ATOM 739 N N . ALA A 1 105 ? 26.453 16.470 39.289 1.00 37.33 102 ALA A N 1
ATOM 740 C CA . ALA A 1 105 ? 27.556 15.538 39.482 1.00 38.35 102 ALA A CA 1
ATOM 741 C C . ALA A 1 105 ? 27.549 14.429 38.393 1.00 38.88 102 ALA A C 1
ATOM 742 O O . ALA A 1 105 ? 28.572 14.135 37.750 1.00 38.73 102 ALA A O 1
ATOM 744 N N . ILE A 1 106 ? 26.370 13.867 38.159 1.00 39.74 103 ILE A N 1
ATOM 745 C CA . ILE A 1 106 ? 26.210 12.742 37.250 1.00 40.46 103 ILE A CA 1
ATOM 746 C C . ILE A 1 106 ? 26.396 13.149 35.796 1.00 41.56 103 ILE A C 1
ATOM 747 O O . ILE A 1 106 ? 27.077 12.457 35.024 1.00 41.42 103 ILE A O 1
ATOM 752 N N . SER A 1 107 ? 25.775 14.263 35.424 1.00 42.70 104 SER A N 1
ATOM 753 C CA . SER A 1 107 ? 25.752 14.662 34.038 1.00 44.38 104 SER A CA 1
ATOM 754 C C . SER A 1 107 ? 27.087 15.265 33.621 1.00 45.57 104 SER A C 1
ATOM 755 O O . SER A 1 107 ? 27.373 15.311 32.436 1.00 46.26 104 SER A O 1
ATOM 758 N N . ASN A 1 108 ? 27.913 15.703 34.579 1.00 46.54 105 ASN A N 1
ATOM 759 C CA . ASN A 1 108 ? 29.284 16.125 34.257 1.00 47.32 105 ASN A CA 1
ATOM 760 C C . ASN A 1 108 ? 30.203 14.983 33.815 1.00 47.84 105 ASN A C 1
ATOM 761 O O . ASN A 1 108 ? 31.378 15.197 33.606 1.00 47.96 105 ASN A O 1
ATOM 766 N N . ARG A 1 109 ? 29.668 13.780 33.664 1.00 48.70 106 ARG A N 1
ATOM 767 C CA . ARG A 1 109 ? 30.449 12.641 33.205 1.00 49.09 106 ARG A CA 1
ATOM 768 C C . ARG A 1 109 ? 29.876 12.137 31.871 1.00 49.49 106 ARG A C 1
ATOM 769 O O . ARG A 1 109 ? 30.553 12.196 30.837 1.00 49.65 106 ARG A O 1
ATOM 777 N N . VAL A 1 110 ? 28.615 11.686 31.906 1.00 49.82 107 VAL A N 1
ATOM 778 C CA . VAL A 1 110 ? 27.936 10.988 30.786 1.00 49.78 107 VAL A CA 1
ATOM 779 C C . VAL A 1 110 ? 28.869 10.419 29.709 1.00 49.81 107 VAL A C 1
ATOM 780 O O . VAL A 1 110 ? 30.007 10.027 29.983 1.00 49.55 107 VAL A O 1
ATOM 784 N N . LEU A 1 115 ? 30.109 6.090 25.275 1.00 56.81 112 LEU A N 1
ATOM 785 C CA . LEU A 1 115 ? 28.935 5.738 24.480 1.00 56.83 112 LEU A CA 1
ATOM 786 C C . LEU A 1 115 ? 29.307 5.551 23.005 1.00 56.86 112 LEU A C 1
ATOM 787 O O . LEU A 1 115 ? 30.301 6.121 22.547 1.00 57.00 112 LEU A O 1
ATOM 792 N N . PRO A 1 116 ? 28.526 4.730 22.260 1.00 56.68 113 PRO A N 1
ATOM 793 C CA . PRO A 1 116 ? 28.530 4.838 20.795 1.00 56.37 113 PRO A CA 1
ATOM 794 C C . PRO A 1 116 ? 27.638 6.012 20.382 1.00 56.15 113 PRO A C 1
ATOM 795 O O . PRO A 1 116 ? 27.109 6.705 21.257 1.00 55.98 113 PRO A O 1
ATOM 799 N N . CYS A 1 117 ? 27.472 6.249 19.079 1.00 55.79 114 CYS A N 1
ATOM 800 C CA . CYS A 1 117 ? 26.640 7.381 18.620 1.00 55.49 114 CYS A CA 1
ATOM 801 C C . CYS A 1 117 ? 25.284 6.981 18.022 1.00 54.72 114 CYS A C 1
ATOM 802 O O . CYS A 1 117 ? 24.521 7.845 17.577 1.00 54.79 114 CYS A O 1
ATOM 805 N N . THR A 1 118 ? 24.990 5.680 18.015 1.00 53.72 115 THR A N 1
ATOM 806 C CA . THR A 1 118 ? 23.616 5.212 17.893 1.00 52.77 115 THR A CA 1
ATOM 807 C C . THR A 1 118 ? 22.930 5.611 19.201 1.00 52.10 115 THR A C 1
ATOM 808 O O . THR A 1 118 ? 21.873 6.240 19.198 1.00 51.76 115 THR A O 1
ATOM 812 N N . THR A 1 119 ? 23.564 5.267 20.320 1.00 51.33 116 THR A N 1
ATOM 813 C CA . THR A 1 119 ? 23.060 5.659 21.635 1.00 50.95 116 THR A CA 1
ATOM 814 C C . THR A 1 119 ? 23.325 7.164 21.891 1.00 50.25 116 THR A C 1
ATOM 815 O O . THR A 1 119 ? 22.426 7.864 22.363 1.00 50.17 116 THR A O 1
ATOM 819 N N . ARG A 1 120 ? 24.522 7.658 21.541 1.00 49.37 117 ARG A N 1
ATOM 820 C CA . ARG A 1 120 ? 24.906 9.074 21.773 1.00 48.91 117 ARG A CA 1
ATOM 821 C C . ARG A 1 120 ? 23.944 10.080 21.140 1.00 48.33 117 ARG A C 1
ATOM 822 O O . ARG A 1 120 ? 23.564 11.070 21.775 1.00 48.49 117 ARG A O 1
ATOM 824 N N . ASN A 1 121 ? 23.539 9.822 19.903 1.00 47.54 118 ASN A N 1
ATOM 825 C CA . ASN A 1 121 ? 22.573 10.680 19.228 1.00 47.06 118 ASN A CA 1
ATOM 826 C C . ASN A 1 121 ? 21.151 10.425 19.696 1.00 46.40 118 ASN A C 1
ATOM 827 O O . ASN A 1 121 ? 20.355 11.360 19.787 1.00 46.44 118 ASN A O 1
ATOM 832 N N . LYS A 1 122 ? 20.826 9.169 19.992 1.00 45.50 119 LYS A N 1
ATOM 833 C CA . LYS A 1 122 ? 19.531 8.853 20.578 1.00 44.95 119 LYS A CA 1
ATOM 834 C C . LYS A 1 122 ? 19.356 9.668 21.860 1.00 44.19 119 LYS A C 1
ATOM 835 O O . LYS A 1 122 ? 18.336 10.335 22.036 1.00 43.34 119 LYS A O 1
ATOM 841 N N . THR A 1 123 ? 20.368 9.630 22.731 1.00 43.56 120 THR A N 1
ATOM 842 C CA . THR A 1 123 ? 20.282 10.292 24.036 1.00 43.29 120 THR A CA 1
ATOM 843 C C . THR A 1 123 ? 20.138 11.791 23.828 1.00 42.83 120 THR A C 1
ATOM 844 O O . THR A 1 123 ? 19.185 12.395 24.327 1.00 42.26 120 THR A O 1
ATOM 848 N N . TRP A 1 124 ? 21.066 12.373 23.059 1.00 42.63 121 TRP A N 1
ATOM 849 C CA . TRP A 1 124 ? 21.031 13.802 22.755 1.00 42.43 121 TRP A CA 1
ATOM 850 C C . TRP A 1 124 ? 19.646 14.207 22.261 1.00 42.28 121 TRP A C 1
ATOM 851 O O . TRP A 1 124 ? 19.050 15.111 22.817 1.00 41.86 121 TRP A O 1
ATOM 853 N N . GLU A 1 125 ? 19.100 13.505 21.272 1.00 42.76 122 GLU A N 1
ATOM 854 C CA . GLU A 1 125 ? 17.786 13.892 20.708 1.00 43.40 122 GLU A CA 1
ATOM 855 C C . GLU A 1 125 ? 16.635 13.777 21.712 1.00 43.33 122 GLU A C 1
ATOM 856 O O . GLU A 1 125 ? 15.791 14.672 21.795 1.00 43.34 122 GLU A O 1
ATOM 862 N N . LEU A 1 126 ? 16.608 12.695 22.490 1.00 43.27 123 LEU A N 1
ATOM 863 C CA . LEU A 1 126 ? 15.564 12.522 23.518 1.00 43.26 123 LEU A CA 1
ATOM 864 C C . LEU A 1 126 ? 15.662 13.607 24.600 1.00 43.40 123 LEU A C 1
ATOM 865 O O . LEU A 1 126 ? 14.652 14.114 25.088 1.00 43.45 123 LEU A O 1
ATOM 870 N N . GLU A 1 127 ? 16.878 13.984 24.951 1.00 43.38 124 GLU A N 1
ATOM 871 C CA . GLU A 1 127 ? 17.067 15.014 25.983 1.00 43.91 124 GLU A CA 1
ATOM 872 C C . GLU A 1 127 ? 16.623 16.420 25.534 1.00 43.69 124 GLU A C 1
ATOM 873 O O . GLU A 1 127 ? 16.088 17.190 26.335 1.00 43.74 124 GLU A O 1
ATOM 879 N N . ARG A 1 128 ? 16.793 16.741 24.251 1.00 43.60 125 ARG A N 1
ATOM 880 C CA . ARG A 1 128 ? 16.433 18.074 23.760 1.00 43.19 125 ARG A CA 1
ATOM 881 C C . ARG A 1 128 ? 14.934 18.311 23.931 1.00 42.17 125 ARG A C 1
ATOM 882 O O . ARG A 1 128 ? 14.524 19.310 24.520 1.00 42.78 125 ARG A O 1
ATOM 890 N N . LYS A 1 129 ? 14.128 17.368 23.463 1.00 40.32 126 LYS A N 1
ATOM 891 C CA . LYS A 1 129 ? 12.675 17.426 23.656 1.00 39.25 126 LYS A CA 1
ATOM 892 C C . LYS A 1 129 ? 12.216 17.833 25.075 1.00 37.46 126 LYS A C 1
ATOM 893 O O . LYS A 1 129 ? 11.166 18.460 25.236 1.00 37.23 126 LYS A O 1
ATOM 907 N N . PHE A 1 131 ? 13.392 20.137 27.071 1.00 30.50 128 PHE A N 1
ATOM 908 C CA . PHE A 1 131 ? 13.574 21.564 27.406 1.00 29.16 128 PHE A CA 1
ATOM 909 C C . PHE A 1 131 ? 12.637 22.469 26.601 1.00 28.41 128 PHE A C 1
ATOM 910 O O . PHE A 1 131 ? 13.050 23.494 26.065 1.00 27.68 128 PHE A O 1
ATOM 918 N N . ALA A 1 132 ? 11.361 22.079 26.527 1.00 27.54 129 ALA A N 1
ATOM 919 C CA . ALA A 1 132 ? 10.402 22.756 25.657 1.00 26.98 129 ALA A CA 1
ATOM 920 C C . ALA A 1 132 ? 10.202 24.229 26.016 1.00 26.57 129 ALA A C 1
ATOM 921 O O . ALA A 1 132 ? 10.068 25.072 25.122 1.00 25.68 129 ALA A O 1
ATOM 923 N N . GLN A 1 133 ? 10.197 24.551 27.312 1.00 26.73 130 GLN A N 1
ATOM 924 C CA . GLN A 1 133 ? 10.078 25.951 27.721 1.00 27.29 130 GLN A CA 1
ATOM 925 C C . GLN A 1 133 ? 11.347 26.769 27.428 1.00 26.47 130 GLN A C 1
ATOM 926 O O . GLN A 1 133 ? 11.252 27.969 27.219 1.00 26.65 130 GLN A O 1
ATOM 932 N N . VAL A 1 134 ? 12.520 26.144 27.343 1.00 26.14 131 VAL A N 1
ATOM 933 C CA . VAL A 1 134 ? 13.741 26.924 26.988 1.00 25.69 131 VAL A CA 1
ATOM 934 C C . VAL A 1 134 ? 13.632 27.325 25.514 1.00 26.44 131 VAL A C 1
ATOM 935 O O . VAL A 1 134 ? 13.903 28.469 25.119 1.00 25.38 131 VAL A O 1
ATOM 939 N N . ASP A 1 135 ? 13.194 26.379 24.694 1.00 27.29 132 ASP A N 1
ATOM 940 C CA . ASP A 1 135 ? 13.009 26.674 23.279 1.00 27.98 132 ASP A CA 1
ATOM 941 C C . ASP A 1 135 ? 11.958 27.720 23.053 1.00 27.74 132 ASP A C 1
ATOM 942 O O . ASP A 1 135 ? 12.108 28.565 22.166 1.00 28.21 132 ASP A O 1
ATOM 947 N N . ARG A 1 136 ? 10.898 27.677 23.848 1.00 27.90 133 ARG A N 1
ATOM 948 C CA . ARG A 1 136 ? 9.799 28.620 23.654 1.00 28.03 133 ARG A CA 1
ATOM 949 C C . ARG A 1 136 ? 10.253 30.036 23.989 1.00 26.94 133 ARG A C 1
ATOM 950 O O . ARG A 1 136 ? 9.956 30.979 23.233 1.00 26.44 133 ARG A O 1
ATOM 958 N N . LEU A 1 137 ? 11.018 30.174 25.079 1.00 25.70 134 LEU A N 1
ATOM 959 C CA . LEU A 1 137 ? 11.687 31.435 25.402 1.00 24.54 134 LEU A CA 1
ATOM 960 C C . LEU A 1 137 ? 12.497 31.969 24.203 1.00 23.88 134 LEU A C 1
ATOM 961 O O . LEU A 1 137 ? 12.304 33.101 23.749 1.00 22.75 134 LEU A O 1
ATOM 966 N N . PHE A 1 138 ? 13.420 31.166 23.705 1.00 24.05 135 PHE A N 1
ATOM 967 C CA . PHE A 1 138 ? 14.332 31.650 22.651 1.00 23.96 135 PHE A CA 1
ATOM 968 C C . PHE A 1 138 ? 13.540 31.909 21.337 1.00 24.38 135 PHE A C 1
ATOM 969 O O . PHE A 1 138 ? 13.758 32.926 20.655 1.00 24.58 135 PHE A O 1
ATOM 977 N N . ASN A 1 139 ? 12.597 31.025 21.005 1.00 24.27 136 ASN A N 1
ATOM 978 C CA . ASN A 1 139 ? 11.773 31.226 19.804 1.00 24.83 136 ASN A CA 1
ATOM 979 C C . ASN A 1 139 ? 10.956 32.480 19.910 1.00 25.14 136 ASN A C 1
ATOM 980 O O . ASN A 1 139 ? 10.912 33.274 18.969 1.00 26.07 136 ASN A O 1
ATOM 985 N N . GLN A 1 140 ? 10.346 32.689 21.065 1.00 25.13 137 GLN A N 1
ATOM 986 C CA . GLN A 1 140 ? 9.509 33.847 21.252 1.00 26.07 137 GLN A CA 1
ATOM 987 C C . GLN A 1 140 ? 10.326 35.125 21.198 1.00 25.87 137 GLN A C 1
ATOM 988 O O . GLN A 1 140 ? 9.956 36.099 20.518 1.00 26.22 137 GLN A O 1
ATOM 994 N N . GLY A 1 141 ? 11.460 35.102 21.879 1.00 25.95 138 GLY A N 1
ATOM 995 C CA . GLY A 1 141 ? 12.386 36.205 21.833 1.00 25.99 138 GLY A CA 1
ATOM 996 C C . GLY A 1 141 ? 12.825 36.566 20.440 1.00 26.55 138 GLY A C 1
ATOM 997 O O . GLY A 1 141 ? 12.923 37.747 20.126 1.00 27.36 138 GLY A O 1
ATOM 998 N N . LYS A 1 142 ? 13.123 35.562 19.616 1.00 26.81 139 LYS A N 1
ATOM 999 C CA . LYS A 1 142 ? 13.557 35.815 18.238 1.00 27.11 139 LYS A CA 1
ATOM 1000 C C . LYS A 1 142 ? 12.381 36.344 17.438 1.00 27.84 139 LYS A C 1
ATOM 1001 O O . LYS A 1 142 ? 12.539 37.292 16.685 1.00 28.39 139 LYS A O 1
ATOM 1007 N N . GLU A 1 143 ? 11.204 35.753 17.626 1.00 28.60 140 GLU A N 1
ATOM 1008 C CA . GLU A 1 143 ? 10.016 36.194 16.921 1.00 29.39 140 GLU A CA 1
ATOM 1009 C C . GLU A 1 143 ? 9.745 37.659 17.238 1.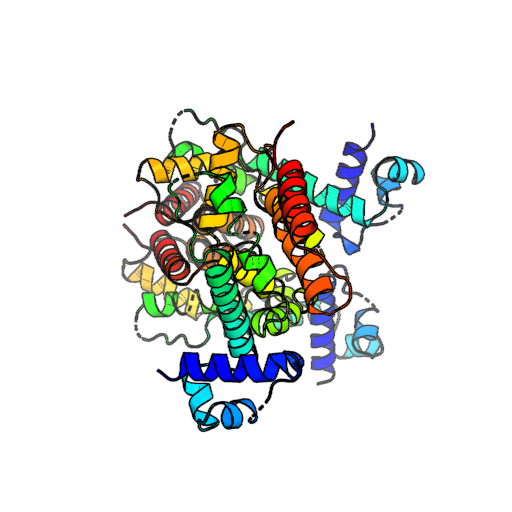00 29.19 140 GLU A C 1
ATOM 1010 O O . GLU A 1 143 ? 9.354 38.433 16.360 1.00 29.19 140 GLU A O 1
ATOM 1016 N N . GLU A 1 144 ? 10.003 38.048 18.485 1.00 28.84 141 GLU A N 1
ATOM 1017 C CA . GLU A 1 144 ? 9.751 39.423 18.936 1.00 28.38 141 GLU A CA 1
ATOM 1018 C C . GLU A 1 144 ? 10.858 40.402 18.592 1.00 27.22 141 GLU A C 1
ATOM 1019 O O . GLU A 1 144 ? 10.774 41.567 18.947 1.00 27.13 141 GLU A O 1
ATOM 1025 N N . GLY A 1 145 ? 11.912 39.936 17.933 1.00 26.35 142 GLY A N 1
ATOM 1026 C CA . GLY A 1 145 ? 13.017 40.808 17.564 1.00 25.29 142 GLY A CA 1
ATOM 1027 C C . GLY A 1 145 ? 13.908 41.197 18.734 1.00 24.76 142 GLY A C 1
ATOM 1028 O O . GLY A 1 145 ? 14.717 42.123 18.621 1.00 24.17 142 GLY A O 1
ATOM 1029 N N . VAL A 1 146 ? 13.782 40.479 19.852 1.00 24.26 143 VAL A N 1
ATOM 1030 C CA . VAL A 1 146 ? 14.534 40.782 21.062 1.00 23.69 143 VAL A CA 1
ATOM 1031 C C . VAL A 1 146 ? 15.875 40.098 21.044 1.00 23.80 143 VAL A C 1
ATOM 1032 O O . VAL A 1 146 ? 16.903 40.727 21.304 1.00 24.07 143 VAL A O 1
ATOM 1036 N N . PHE A 1 147 ? 15.868 38.820 20.680 1.00 24.29 144 PHE A N 1
ATOM 1037 C CA . PHE A 1 147 ? 17.089 37.999 20.647 1.00 23.64 144 PHE A CA 1
ATOM 1038 C C . PHE A 1 147 ? 17.776 37.980 19.285 1.00 23.61 144 PHE A C 1
ATOM 1039 O O . PHE A 1 147 ? 17.140 38.134 18.252 1.00 23.06 144 PHE A O 1
ATOM 1047 N N . LYS A 1 148 ? 19.099 37.818 19.315 1.00 23.17 145 LYS A N 1
ATOM 1048 C CA . LYS A 1 148 ? 19.885 37.566 18.119 1.00 22.52 145 LYS A CA 1
ATOM 1049 C C . LYS A 1 148 ? 19.391 36.304 17.387 1.00 22.87 145 LYS A C 1
ATOM 1050 O O . LYS A 1 148 ? 19.017 35.282 18.015 1.00 21.93 145 LYS A O 1
ATOM 1056 N N . PRO A 1 149 ? 19.411 36.358 16.051 1.00 23.31 146 PRO A N 1
ATOM 1057 C CA . PRO A 1 149 ? 18.832 35.288 15.261 1.00 23.73 146 PRO A CA 1
ATOM 1058 C C . PRO A 1 149 ? 19.738 34.068 15.142 1.00 23.78 146 PRO A C 1
ATOM 1059 O O . PRO A 1 149 ? 20.176 33.736 14.067 1.00 23.03 146 PRO A O 1
ATOM 1063 N N . LEU A 1 150 ? 20.010 33.388 16.244 1.00 24.20 147 LEU A N 1
ATOM 1064 C CA . LEU A 1 150 ? 20.967 32.297 16.212 1.00 24.26 147 LEU A CA 1
ATOM 1065 C C . LEU A 1 150 ? 20.192 31.066 16.583 1.00 23.91 147 LEU A C 1
ATOM 1066 O O . LEU A 1 150 ? 19.142 31.174 17.222 1.00 24.29 147 LEU A O 1
ATOM 1071 N N . ASP A 1 151 ? 20.677 29.900 16.197 1.00 23.98 148 ASP A N 1
ATOM 1072 C CA . ASP A 1 151 ? 20.046 28.653 16.641 1.00 25.15 148 ASP A CA 1
ATOM 1073 C C . ASP A 1 151 ? 19.926 28.652 18.157 1.00 24.61 148 ASP A C 1
ATOM 1074 O O . ASP A 1 151 ? 20.827 29.175 18.858 1.00 23.52 148 ASP A O 1
ATOM 1079 N N . ASN A 1 152 ? 18.854 28.031 18.657 1.00 23.95 149 ASN A N 1
ATOM 1080 C CA . ASN A 1 152 ? 18.623 27.926 20.095 1.00 24.16 149 ASN A CA 1
ATOM 1081 C C . ASN A 1 152 ? 19.773 27.230 20.837 1.00 24.77 149 ASN A C 1
ATOM 1082 O O . ASN A 1 152 ? 20.022 27.521 21.995 1.00 24.97 149 ASN A O 1
ATOM 1087 N N . GLU A 1 153 ? 20.482 26.333 20.165 1.00 25.32 150 GLU A N 1
ATOM 1088 C CA . GLU A 1 153 ? 21.666 25.692 20.743 1.00 26.35 150 GLU A CA 1
ATOM 1089 C C . GLU A 1 153 ? 22.797 26.688 21.002 1.00 24.65 150 GLU A C 1
ATOM 1090 O O . GLU A 1 153 ? 23.526 26.560 22.004 1.00 23.16 150 GLU A O 1
ATOM 1096 N N . VAL A 1 154 ? 22.927 27.676 20.109 1.00 23.04 151 VAL A N 1
ATOM 1097 C CA . VAL A 1 154 ? 23.955 28.714 20.251 1.00 20.91 151 VAL A CA 1
ATOM 1098 C C . VAL A 1 154 ? 23.507 29.697 21.348 1.00 20.51 151 VAL A C 1
ATOM 1099 O O . VAL A 1 154 ? 24.258 30.027 22.255 1.00 19.78 151 VAL A O 1
ATOM 1103 N N . LEU A 1 155 ? 22.253 30.130 21.297 1.00 20.66 152 LEU A N 1
ATOM 1104 C CA . LEU A 1 155 ? 21.731 31.013 22.325 1.00 20.41 152 LEU A CA 1
ATOM 1105 C C . LEU A 1 155 ? 21.900 30.361 23.715 1.00 20.67 152 LEU A C 1
ATOM 1106 O O . LEU A 1 155 ? 22.327 31.004 24.674 1.00 20.26 152 LEU A O 1
ATOM 1111 N N . SER A 1 156 ? 21.623 29.060 23.809 1.00 20.93 153 SER A N 1
ATOM 1112 C CA . SER A 1 156 ? 21.768 28.368 25.089 1.00 21.71 153 SER A CA 1
ATOM 1113 C C . SER A 1 156 ? 23.232 28.342 25.527 1.00 21.43 153 SER A C 1
ATOM 1114 O O . SER A 1 156 ? 23.541 28.657 26.680 1.00 20.48 153 SER A O 1
ATOM 1117 N N . GLY A 1 157 ? 24.122 28.016 24.592 1.00 21.50 154 GLY A N 1
ATOM 1118 C CA . GLY A 1 157 ? 25.557 27.991 24.875 1.00 21.16 154 GLY A CA 1
ATOM 1119 C C . GLY A 1 157 ? 26.095 29.334 25.353 1.00 21.70 154 GLY A C 1
ATOM 1120 O O . GLY A 1 157 ? 27.003 29.367 26.144 1.00 21.71 154 GLY A O 1
ATOM 1121 N N . LEU A 1 158 ? 25.514 30.439 24.882 1.00 21.69 155 LEU A N 1
ATOM 1122 C CA . LEU A 1 158 ? 26.000 31.776 25.206 1.00 21.58 155 LEU A CA 1
ATOM 1123 C C . LEU A 1 158 ? 25.496 32.321 26.538 1.00 23.20 155 LEU A C 1
ATOM 1124 O O . LEU A 1 158 ? 26.073 33.278 27.068 1.00 23.35 155 LEU A O 1
ATOM 1129 N N . SER A 1 159 ? 24.452 31.697 27.088 1.00 24.07 156 SER A N 1
ATOM 1130 C CA . SER A 1 159 ? 23.736 32.247 28.215 1.00 25.12 156 SER A CA 1
ATOM 1131 C C . SER A 1 159 ? 23.625 31.195 29.350 1.00 26.21 156 SER A C 1
ATOM 1132 O O . SER A 1 159 ? 24.528 31.088 30.198 1.00 27.21 156 SER A O 1
ATOM 1135 N N . PHE A 1 160 ? 22.583 30.376 29.322 1.00 26.28 157 PHE A N 1
ATOM 1136 C CA . PHE A 1 160 ? 22.406 29.342 30.330 1.00 26.83 157 PHE A CA 1
ATOM 1137 C C . PHE A 1 160 ? 23.615 28.440 30.526 1.00 28.67 157 PHE A C 1
ATOM 1138 O O . PHE A 1 160 ? 24.099 28.309 31.649 1.00 28.82 157 PHE A O 1
ATOM 1146 N N . GLU A 1 161 ? 24.079 27.800 29.449 1.00 30.48 158 GLU A N 1
ATOM 1147 C CA . GLU A 1 161 ? 25.081 26.712 29.552 1.00 32.09 158 GLU A CA 1
ATOM 1148 C C . GLU A 1 161 ? 26.386 27.263 30.060 1.00 31.99 158 GLU A C 1
ATOM 1149 O O . GLU A 1 161 ? 27.171 26.551 30.725 1.00 32.45 158 GLU A O 1
ATOM 1155 N N . ALA A 1 162 ? 26.605 28.531 29.795 1.00 32.05 159 ALA A N 1
ATOM 1156 C CA . ALA A 1 162 ? 27.858 29.132 30.210 1.00 32.27 159 ALA A CA 1
ATOM 1157 C C . ALA A 1 162 ? 27.813 29.356 31.713 1.00 31.40 159 ALA A C 1
ATOM 1158 O O . ALA A 1 162 ? 28.786 29.056 32.404 1.00 31.76 159 ALA A O 1
ATOM 1160 N N . SER A 1 163 ? 26.699 29.860 32.224 1.00 30.80 160 SER A N 1
ATOM 1161 C CA . SER A 1 163 ? 26.540 30.119 33.683 1.00 30.39 160 SER A CA 1
ATOM 1162 C C . SER A 1 163 ? 26.416 28.840 34.608 1.00 29.10 160 SER A C 1
ATOM 1163 O O . SER A 1 163 ? 26.474 28.931 35.826 1.00 28.52 160 SER A O 1
ATOM 1166 N N . VAL A 1 164 ? 26.181 27.676 34.021 1.00 27.91 161 VAL A N 1
ATOM 1167 C CA . VAL A 1 164 ? 26.510 26.419 34.678 1.00 26.54 161 VAL A CA 1
ATOM 1168 C C . VAL A 1 164 ? 27.950 26.533 35.157 1.00 26.53 161 VAL A C 1
ATOM 1169 O O . VAL A 1 164 ? 28.288 26.173 36.275 1.00 25.67 161 VAL A O 1
ATOM 1173 N N . ALA A 1 165 ? 28.791 27.101 34.302 1.00 26.88 162 ALA A N 1
ATOM 1174 C CA . ALA A 1 165 ? 30.202 27.251 34.582 1.00 26.76 162 ALA A CA 1
ATOM 1175 C C . ALA A 1 165 ? 30.444 28.173 35.748 1.00 26.46 162 ALA A C 1
ATOM 1176 O O . ALA A 1 165 ? 31.284 27.892 36.589 1.00 25.93 162 ALA A O 1
ATOM 1178 N N . LEU A 1 166 ? 29.711 29.273 35.801 1.00 26.93 163 LEU A N 1
ATOM 1179 C CA . LEU A 1 166 ? 29.831 30.199 36.923 1.00 27.49 163 LEU A CA 1
ATOM 1180 C C . LEU A 1 166 ? 29.411 29.514 38.231 1.00 28.47 163 LEU A C 1
ATOM 1181 O O . LEU A 1 166 ? 30.080 29.630 39.272 1.00 27.55 163 LEU A O 1
ATOM 1186 N N . ALA A 1 167 ? 28.271 28.831 38.170 1.00 29.60 164 ALA A N 1
ATOM 1187 C CA . ALA A 1 167 ? 27.747 28.120 39.323 1.00 30.84 164 ALA A CA 1
ATOM 1188 C C . ALA A 1 167 ? 28.775 27.112 39.807 1.00 32.08 164 ALA A C 1
ATOM 1189 O O . ALA A 1 167 ? 29.132 27.101 40.977 1.00 32.50 164 ALA A O 1
ATOM 1191 N N . ARG A 1 168 ? 29.265 26.292 38.883 1.00 34.09 165 ARG A N 1
ATOM 1192 C CA . ARG A 1 168 ? 30.247 25.242 39.177 1.00 35.60 165 ARG A CA 1
ATOM 1193 C C . ARG A 1 168 ? 31.458 25.850 39.864 1.00 36.38 165 ARG A C 1
ATOM 1194 O O . ARG A 1 168 ? 31.837 25.440 40.940 1.00 35.89 165 ARG A O 1
ATOM 1202 N N . LYS A 1 169 ? 32.034 26.869 39.247 1.00 38.01 166 LYS A N 1
ATOM 1203 C CA . LYS A 1 169 ? 33.205 27.533 39.812 1.00 39.29 166 LYS A CA 1
ATOM 1204 C C . LYS A 1 169 ? 32.916 28.306 41.111 1.00 39.69 166 LYS A C 1
ATOM 1205 O O . LYS A 1 169 ? 33.830 28.498 41.919 1.00 39.86 166 LYS A O 1
ATOM 1211 N N . HIS A 1 170 ? 31.668 28.740 41.321 1.00 40.28 167 HIS A N 1
ATOM 1212 C CA . HIS A 1 170 ? 31.274 29.353 42.612 1.00 40.70 167 HIS A CA 1
ATOM 1213 C C . HIS A 1 170 ? 31.189 28.302 43.711 1.00 41.15 167 HIS A C 1
ATOM 1214 O O . HIS A 1 170 ? 31.796 28.468 44.768 1.00 41.12 167 HIS A O 1
ATOM 1221 N N . ALA A 1 171 ? 30.433 27.230 43.456 1.00 41.64 168 ALA A N 1
ATOM 1222 C CA . ALA A 1 171 ? 30.280 26.132 44.421 1.00 41.99 168 ALA A CA 1
ATOM 1223 C C . ALA A 1 171 ? 31.626 25.520 44.819 1.00 42.50 168 ALA A C 1
ATOM 1224 O O . ALA A 1 171 ? 31.761 25.011 45.924 1.00 42.50 168 ALA A O 1
ATOM 1226 N N . LEU A 1 172 ? 32.605 25.571 43.910 1.00 43.27 169 LEU A N 1
ATOM 1227 C CA . LEU A 1 172 ? 33.978 25.099 44.160 1.00 43.50 169 LEU A CA 1
ATOM 1228 C C . LEU A 1 172 ? 34.911 26.186 44.734 1.00 43.90 169 LEU A C 1
ATOM 1229 O O . LEU A 1 172 ? 36.116 25.964 44.866 1.00 43.84 169 LEU A O 1
ATOM 1234 N N . GLY A 1 173 ? 34.365 27.359 45.051 1.00 44.46 170 GLY A N 1
ATOM 1235 C CA . GLY A 1 173 ? 35.094 28.374 45.816 1.00 44.93 170 GLY A CA 1
ATOM 1236 C C . GLY A 1 173 ? 35.935 29.389 45.059 1.00 45.42 170 GLY A C 1
ATOM 1237 O O . GLY A 1 173 ? 36.533 30.258 45.674 1.00 45.38 170 GLY A O 1
ATOM 1238 N N . PHE A 1 174 ? 35.983 29.323 43.734 1.00 46.26 171 PHE A N 1
ATOM 1239 C CA . PHE A 1 174 ? 36.892 30.211 42.990 1.00 47.04 171 PHE A CA 1
ATOM 1240 C C . PHE A 1 174 ? 36.596 31.708 43.176 1.00 46.99 171 PHE A C 1
ATOM 1241 O O . PHE A 1 174 ? 37.504 32.535 43.097 1.00 47.29 171 PHE A O 1
ATOM 1249 N N . TYR A 1 175 ? 35.338 32.041 43.455 1.00 46.93 172 TYR A N 1
ATOM 1250 C CA . TYR A 1 175 ? 34.944 33.417 43.782 1.00 46.64 172 TYR A CA 1
ATOM 1251 C C . TYR A 1 175 ? 33.627 33.436 44.585 1.00 46.30 172 TYR A C 1
ATOM 1252 O O . TYR A 1 175 ? 32.802 32.516 44.468 1.00 46.32 172 TYR A O 1
ATOM 1261 N N . GLN A 1 176 ? 33.451 34.479 45.400 1.00 45.69 173 GLN A N 1
ATOM 1262 C CA . GLN A 1 176 ? 32.196 34.724 46.128 1.00 45.16 173 GLN A CA 1
ATOM 1263 C C . GLN A 1 176 ? 31.404 35.817 45.394 1.00 44.39 173 GLN A C 1
ATOM 1264 O O . GLN A 1 176 ? 31.966 36.834 44.988 1.00 44.36 173 GLN A O 1
ATOM 1270 N N . LEU A 1 177 ? 30.101 35.599 45.233 1.00 43.44 174 LEU A N 1
ATOM 1271 C CA . LEU A 1 177 ? 29.246 36.494 44.471 1.00 42.47 174 LEU A CA 1
ATOM 1272 C C . LEU A 1 177 ? 28.097 36.990 45.356 1.00 41.56 174 LEU A C 1
ATOM 1273 O O . LEU A 1 177 ? 27.247 36.184 45.759 1.00 41.88 174 LEU A O 1
ATOM 1278 N N . ASP A 1 178 ? 28.071 38.297 45.665 1.00 39.86 175 ASP A N 1
ATOM 1279 C CA . ASP A 1 178 ? 26.906 38.909 46.337 1.00 38.52 175 ASP A CA 1
ATOM 1280 C C . ASP A 1 178 ? 25.727 39.135 45.364 1.00 37.03 175 ASP A C 1
ATOM 1281 O O . ASP A 1 178 ? 25.869 39.002 44.158 1.00 37.44 175 ASP A O 1
ATOM 1286 N N . ASP A 1 179 ? 24.567 39.467 45.909 1.00 35.56 176 ASP A N 1
ATOM 1287 C CA . ASP A 1 179 ? 23.331 39.557 45.137 1.00 34.29 176 ASP A CA 1
ATOM 1288 C C . ASP A 1 179 ? 23.410 40.597 44.024 1.00 32.28 176 ASP A C 1
ATOM 1289 O O . ASP A 1 179 ? 22.896 40.369 42.943 1.00 32.21 176 ASP A O 1
ATOM 1294 N N . ASP A 1 180 ? 24.039 41.733 44.294 1.00 30.27 177 ASP A N 1
ATOM 1295 C CA . ASP A 1 180 ? 24.306 42.717 43.251 1.00 29.14 177 ASP A CA 1
ATOM 1296 C C . ASP A 1 180 ? 25.155 42.071 42.142 1.00 27.86 177 ASP A C 1
ATOM 1297 O O . ASP A 1 180 ? 24.861 42.237 40.971 1.00 27.30 177 ASP A O 1
ATOM 1302 N N . ALA A 1 181 ? 26.183 41.322 42.536 1.00 27.02 178 ALA A N 1
ATOM 1303 C CA . ALA A 1 181 ? 27.101 40.660 41.603 1.00 26.84 178 ALA A CA 1
ATOM 1304 C C . ALA A 1 181 ? 26.386 39.582 40.788 1.00 25.83 178 ALA A C 1
ATOM 1305 O O . ALA A 1 181 ? 26.624 39.435 39.597 1.00 26.45 178 ALA A O 1
ATOM 1307 N N . LEU A 1 182 ? 25.485 38.851 41.423 1.00 24.64 179 LEU A N 1
ATOM 1308 C CA . LEU A 1 182 ? 24.719 37.828 40.719 1.00 23.70 179 LEU A CA 1
ATOM 1309 C C . LEU A 1 182 ? 23.767 38.429 39.679 1.00 22.88 179 LEU A C 1
ATOM 1310 O O . LEU A 1 182 ? 23.675 37.950 38.512 1.00 22.50 179 LEU A O 1
ATOM 1315 N N . GLU A 1 183 ? 23.045 39.469 40.079 1.00 21.77 180 GLU A N 1
ATOM 1316 C CA . GLU A 1 183 ? 22.157 40.156 39.136 1.00 22.03 180 GLU A CA 1
ATOM 1317 C C . GLU A 1 183 ? 22.996 40.753 37.998 1.00 21.22 180 GLU A C 1
ATOM 1318 O O . GLU A 1 183 ? 22.549 40.741 36.852 1.00 20.33 180 GLU A O 1
ATOM 1324 N N . ALA A 1 184 ? 24.214 41.213 38.299 1.00 20.06 181 ALA A N 1
ATOM 1325 C CA . ALA A 1 184 ? 25.084 41.749 37.247 1.00 20.20 181 ALA A CA 1
ATOM 1326 C C . ALA A 1 184 ? 25.468 40.643 36.284 1.00 20.38 181 ALA A C 1
ATOM 1327 O O . ALA A 1 184 ? 25.475 40.860 35.070 1.00 19.73 181 ALA A O 1
ATOM 1329 N N . ALA A 1 185 ? 25.748 39.455 36.812 1.00 20.54 182 ALA A N 1
ATOM 1330 C CA . ALA A 1 185 ? 25.997 38.290 35.946 1.00 20.82 182 ALA A CA 1
ATOM 1331 C C . ALA A 1 185 ? 24.792 37.908 35.074 1.00 20.90 182 ALA A C 1
ATOM 1332 O O . ALA A 1 185 ? 24.966 37.595 33.874 1.00 21.76 182 ALA A O 1
ATOM 1334 N N . ILE A 1 186 ? 23.585 37.921 35.648 1.00 20.79 183 ILE A N 1
ATOM 1335 C CA . ILE A 1 186 ? 22.378 37.599 34.882 1.00 20.44 183 ILE A CA 1
ATOM 1336 C C . ILE A 1 186 ? 22.217 38.601 33.738 1.00 20.81 183 ILE A C 1
ATOM 1337 O O . ILE A 1 186 ? 21.975 38.223 32.576 1.00 20.32 183 ILE A O 1
ATOM 1342 N N . GLU A 1 187 ? 22.415 39.881 34.056 1.00 20.38 184 GLU A N 1
ATOM 1343 C CA . GLU A 1 187 ? 22.274 40.924 33.061 1.00 20.55 184 GLU A CA 1
ATOM 1344 C C . GLU A 1 187 ? 23.298 40.816 31.950 1.00 20.94 184 GLU A C 1
ATOM 1345 O O . GLU A 1 187 ? 22.966 41.073 30.789 1.00 20.83 184 GLU A O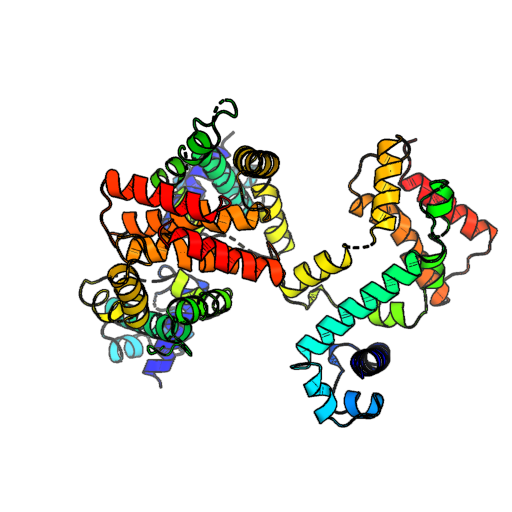 1
ATOM 1351 N N . ALA A 1 188 ? 24.536 40.454 32.300 1.00 20.23 185 ALA A N 1
ATOM 1352 C CA . ALA A 1 188 ? 25.601 40.361 31.315 1.00 20.19 185 ALA A CA 1
ATOM 1353 C C . ALA A 1 188 ? 25.330 39.221 30.323 1.00 20.35 185 ALA A C 1
ATOM 1354 O O . ALA A 1 188 ? 25.575 39.354 29.109 1.00 19.84 185 ALA A O 1
ATOM 1356 N N . SER A 1 189 ? 24.841 38.101 30.848 1.00 20.79 186 SER A N 1
ATOM 1357 C CA . SER A 1 189 ? 24.499 36.955 30.012 1.00 20.41 186 SER A CA 1
ATOM 1358 C C . SER A 1 189 ? 23.312 37.278 29.095 1.00 20.14 186 SER A C 1
ATOM 1359 O O . SER A 1 189 ? 23.294 36.846 27.951 1.00 21.46 186 SER A O 1
ATOM 1362 N N . TRP A 1 190 ? 22.344 38.052 29.576 1.00 20.38 187 TRP A N 1
ATOM 1363 C CA . TRP A 1 190 ? 21.243 38.551 28.754 1.00 20.29 187 TRP A CA 1
ATOM 1364 C C . TRP A 1 190 ? 21.809 39.391 27.590 1.00 20.88 187 TRP A C 1
ATOM 1365 O O . TRP A 1 190 ? 21.360 39.243 26.454 1.00 21.34 187 TRP A O 1
ATOM 1376 N N . ASP A 1 191 ? 22.832 40.208 27.863 1.00 20.61 188 ASP A N 1
ATOM 1377 C CA . ASP A 1 191 ? 23.501 40.971 26.809 1.00 20.52 188 ASP A CA 1
ATOM 1378 C C . ASP A 1 191 ? 24.024 40.075 25.689 1.00 20.51 188 ASP A C 1
ATOM 1379 O O . ASP A 1 191 ? 24.059 40.493 24.520 1.00 21.68 188 ASP A O 1
ATOM 1384 N N . ALA A 1 192 ? 24.473 38.873 26.039 1.00 19.37 189 ALA A N 1
ATOM 1385 C CA . ALA A 1 192 ? 25.021 37.958 25.043 1.00 19.33 189 ALA A CA 1
ATOM 1386 C C . ALA A 1 192 ? 23.938 37.580 24.029 1.00 18.31 189 ALA A C 1
ATOM 1387 O O . ALA A 1 192 ? 24.218 37.468 22.876 1.00 19.34 189 ALA A O 1
ATOM 1389 N N . ILE A 1 193 ? 22.700 37.430 24.469 1.00 19.54 190 ILE A N 1
ATOM 1390 C CA . ILE A 1 193 ? 21.653 36.889 23.601 1.00 19.65 190 ILE A CA 1
ATOM 1391 C C . ILE A 1 193 ? 20.723 37.937 22.994 1.00 20.11 190 ILE A C 1
ATOM 1392 O O . ILE A 1 193 ? 20.053 37.652 21.986 1.00 20.59 190 ILE A O 1
ATOM 1397 N N . ILE A 1 194 ? 20.694 39.146 23.547 1.00 20.88 191 ILE A N 1
ATOM 1398 C CA . ILE A 1 194 ? 19.856 40.188 22.953 1.00 21.31 191 ILE A CA 1
ATOM 1399 C C . ILE A 1 194 ? 20.612 40.929 21.829 1.00 21.98 191 ILE A C 1
ATOM 1400 O O . ILE A 1 194 ? 21.867 40.923 21.766 1.00 22.12 191 ILE A O 1
ATOM 1405 N N . LYS A 1 195 ? 19.832 41.492 20.914 1.00 21.81 192 LYS A N 1
ATOM 1406 C CA . LYS A 1 195 ? 20.321 42.390 19.871 1.00 22.98 192 LYS A CA 1
ATOM 1407 C C . LYS A 1 195 ? 20.702 43.731 20.493 1.00 23.41 192 LYS A C 1
ATOM 1408 O O . LYS A 1 195 ? 20.093 44.140 21.471 1.00 24.28 192 LYS A O 1
ATOM 1414 N N . HIS A 1 196 ? 21.727 44.388 19.967 1.00 23.67 193 HIS A N 1
ATOM 1415 C CA . HIS A 1 196 ? 22.188 45.659 20.549 1.00 24.40 193 HIS A CA 1
ATOM 1416 C C . HIS A 1 196 ? 22.199 46.778 19.512 1.00 25.77 193 HIS A C 1
ATOM 1417 O O . HIS A 1 196 ? 22.196 47.964 19.919 1.00 26.51 193 HIS A O 1
ATOM 1425 N N . ASP B 1 11 ? 62.528 10.642 31.764 1.00 29.52 8 ASP B N 1
ATOM 1426 C CA . ASP B 1 11 ? 61.609 9.879 30.848 1.00 29.64 8 ASP B CA 1
ATOM 1427 C C . ASP B 1 11 ? 60.868 8.717 31.517 1.00 29.16 8 ASP B C 1
ATOM 1428 O O . ASP B 1 11 ? 59.727 8.447 31.152 1.00 28.78 8 ASP B O 1
ATOM 1433 N N . LYS B 1 12 ? 61.504 8.013 32.461 1.00 28.87 9 LYS B N 1
ATOM 1434 C CA . LYS B 1 12 ? 60.754 7.042 33.314 1.00 28.69 9 LYS B CA 1
ATOM 1435 C C . LYS B 1 12 ? 59.715 7.748 34.198 1.00 28.15 9 LYS B C 1
ATOM 1436 O O . LYS B 1 12 ? 58.564 7.318 34.265 1.00 27.41 9 LYS B O 1
ATOM 1442 N N . ARG B 1 13 ? 60.146 8.807 34.889 1.00 27.59 10 ARG B N 1
ATOM 1443 C CA . ARG B 1 13 ? 59.222 9.685 35.594 1.00 27.34 10 ARG B CA 1
ATOM 1444 C C . ARG B 1 13 ? 58.123 10.195 34.657 1.00 26.44 10 ARG B C 1
ATOM 1445 O O . ARG B 1 13 ? 56.938 10.195 35.017 1.00 25.95 10 ARG B O 1
ATOM 1453 N N . ASP B 1 14 ? 58.528 10.642 33.470 1.00 25.66 11 ASP B N 1
ATOM 1454 C CA . ASP B 1 14 ? 57.598 11.211 32.514 1.00 25.44 11 ASP B CA 1
ATOM 1455 C C . ASP B 1 14 ? 56.669 10.155 31.968 1.00 24.93 11 ASP B C 1
ATOM 1456 O O . ASP B 1 14 ? 55.500 10.429 31.728 1.00 24.60 11 ASP B O 1
ATOM 1461 N N . GLN B 1 15 ? 57.195 8.946 31.780 1.00 24.31 12 GLN B N 1
ATOM 1462 C CA . GLN B 1 15 ? 56.363 7.794 31.387 1.00 24.06 12 GLN B CA 1
ATOM 1463 C C . GLN B 1 15 ? 55.285 7.520 32.431 1.00 23.24 12 GLN B C 1
ATOM 1464 O O . GLN B 1 15 ? 54.133 7.267 32.083 1.00 23.23 12 GLN B O 1
ATOM 1470 N N . ILE B 1 16 ? 55.660 7.555 33.709 1.00 22.54 13 ILE B N 1
ATOM 1471 C CA . ILE B 1 16 ? 54.683 7.286 34.770 1.00 21.95 13 ILE B CA 1
ATOM 1472 C C . ILE B 1 16 ? 53.617 8.387 34.731 1.00 21.23 13 ILE B C 1
ATOM 1473 O O . ILE B 1 16 ? 52.430 8.104 34.792 1.00 20.28 13 ILE B O 1
ATOM 1478 N N . LEU B 1 17 ? 54.061 9.623 34.571 1.00 20.91 14 LEU B N 1
ATOM 1479 C CA . LEU B 1 17 ? 53.155 10.751 34.562 1.00 21.53 14 LEU B CA 1
ATOM 1480 C C . LEU B 1 17 ? 52.168 10.626 33.389 1.00 21.55 14 LEU B C 1
ATOM 1481 O O . LEU B 1 17 ? 50.973 10.914 33.548 1.00 21.93 14 LEU B O 1
ATOM 1486 N N . ALA B 1 18 ? 52.659 10.174 32.232 1.00 21.18 15 ALA B N 1
ATOM 1487 C CA . ALA B 1 18 ? 51.820 10.062 31.040 1.00 21.38 15 ALA B CA 1
ATOM 1488 C C . ALA B 1 18 ? 50.817 8.949 31.262 1.00 20.99 15 ALA B C 1
ATOM 1489 O O . ALA B 1 18 ? 49.627 9.106 30.949 1.00 20.79 15 ALA B O 1
ATOM 1491 N N . ALA B 1 19 ? 51.290 7.837 31.822 1.00 20.07 16 ALA B N 1
ATOM 1492 C CA . ALA B 1 19 ? 50.396 6.718 32.129 1.00 19.78 16 ALA B CA 1
A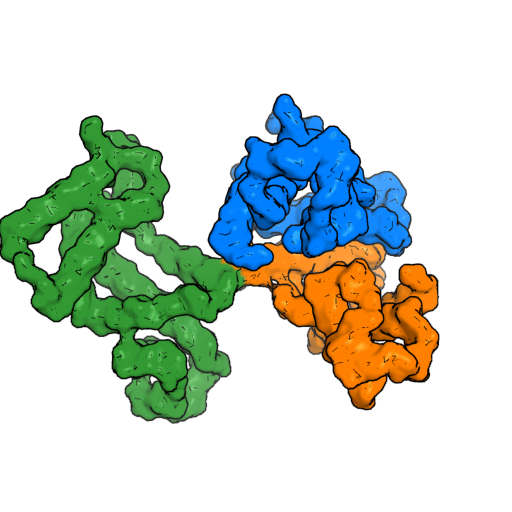TOM 1493 C C . ALA B 1 19 ? 49.296 7.154 33.106 1.00 19.49 16 ALA B C 1
ATOM 1494 O O . ALA B 1 19 ? 48.135 6.769 32.955 1.00 19.15 16 ALA B O 1
ATOM 1496 N N . ALA B 1 20 ? 49.668 7.979 34.079 1.00 19.30 17 ALA B N 1
ATOM 1497 C CA . ALA B 1 20 ? 48.731 8.459 35.092 1.00 19.25 17 ALA B CA 1
ATOM 1498 C C . ALA B 1 20 ? 47.634 9.236 34.382 1.00 19.50 17 ALA B C 1
ATOM 1499 O O . ALA B 1 20 ? 46.436 9.017 34.603 1.00 18.50 17 ALA B O 1
ATOM 1501 N N . GLU B 1 21 ? 48.073 10.142 33.522 1.00 20.04 18 GLU B N 1
ATOM 1502 C CA . GLU B 1 21 ? 47.155 10.971 32.782 1.00 20.99 18 GLU B CA 1
ATOM 1503 C C . GLU B 1 21 ? 46.228 10.128 31.900 1.00 21.35 18 GLU B C 1
ATOM 1504 O O . GLU B 1 21 ? 45.023 10.380 31.837 1.00 21.19 18 GLU B O 1
ATOM 1510 N N . GLN B 1 22 ? 46.772 9.105 31.266 1.00 21.95 19 GLN B N 1
ATOM 1511 C CA . GLN B 1 22 ? 45.945 8.225 30.454 1.00 23.06 19 GLN B CA 1
ATOM 1512 C C . GLN B 1 22 ? 44.875 7.502 31.301 1.00 22.93 19 GLN B C 1
ATOM 1513 O O . GLN B 1 22 ? 43.703 7.431 30.883 1.00 23.08 19 GLN B O 1
ATOM 1519 N N . LEU B 1 23 ? 45.253 6.996 32.477 1.00 22.08 20 LEU B N 1
ATOM 1520 C CA . LEU B 1 23 ? 44.298 6.256 33.294 1.00 22.18 20 LEU B CA 1
ATOM 1521 C C . LEU B 1 23 ? 43.205 7.196 33.725 1.00 22.71 20 LEU B C 1
ATOM 1522 O O . LEU B 1 23 ? 42.033 6.827 33.749 1.00 22.25 20 LEU B O 1
ATOM 1527 N N . ILE B 1 24 ? 43.602 8.422 34.049 1.00 23.49 21 ILE B N 1
ATOM 1528 C CA . ILE B 1 24 ? 42.670 9.420 34.486 1.00 24.27 21 ILE B CA 1
ATOM 1529 C C . ILE B 1 24 ? 41.713 9.750 33.351 1.00 25.73 21 ILE B C 1
ATOM 1530 O O . ILE B 1 24 ? 40.519 9.857 33.577 1.00 25.55 21 ILE B O 1
ATOM 1535 N N . ALA B 1 25 ? 42.236 9.880 32.135 1.00 27.23 22 ALA B N 1
ATOM 1536 C CA . ALA B 1 25 ? 41.402 10.178 30.969 1.00 28.70 22 ALA B CA 1
ATOM 1537 C C . ALA B 1 25 ? 40.365 9.083 30.772 1.00 30.32 22 ALA B C 1
ATOM 1538 O O . ALA B 1 25 ? 39.219 9.368 30.437 1.00 30.67 22 ALA B O 1
ATOM 1540 N N . GLU B 1 26 ? 40.762 7.837 31.001 1.00 32.06 23 GLU B N 1
ATOM 1541 C CA . GLU B 1 26 ? 39.844 6.696 30.893 1.00 33.41 23 GLU B CA 1
ATOM 1542 C C . GLU B 1 26 ? 38.856 6.567 32.075 1.00 34.36 23 GLU B C 1
ATOM 1543 O O . GLU B 1 26 ? 37.684 6.276 31.861 1.00 34.59 23 GLU B O 1
ATOM 1549 N N . SER B 1 27 ? 39.330 6.776 33.308 1.00 35.60 24 SER B N 1
ATOM 1550 C CA . SER B 1 27 ? 38.594 6.367 34.518 1.00 36.38 24 SER B CA 1
ATOM 1551 C C . SER B 1 27 ? 38.503 7.410 35.638 1.00 37.33 24 SER B C 1
ATOM 1552 O O . SER B 1 27 ? 37.999 7.109 36.716 1.00 37.48 24 SER B O 1
ATOM 1555 N N . GLY B 1 28 ? 38.990 8.623 35.403 1.00 38.56 25 GLY B N 1
ATOM 1556 C CA . GLY B 1 28 ? 38.989 9.666 36.436 1.00 39.50 25 GLY B CA 1
ATOM 1557 C C . GLY B 1 28 ? 39.960 9.353 37.558 1.00 40.31 25 GLY B C 1
ATOM 1558 O O . GLY B 1 28 ? 40.735 8.408 37.448 1.00 40.53 25 GLY B O 1
ATOM 1559 N N . PHE B 1 29 ? 39.911 10.140 38.636 1.00 41.55 26 PHE B N 1
ATOM 1560 C CA . PHE B 1 29 ? 40.758 9.914 39.828 1.00 42.56 26 PHE B CA 1
ATOM 1561 C C . PHE B 1 29 ? 40.386 8.672 40.617 1.00 42.88 26 PHE B C 1
ATOM 1562 O O . PHE B 1 29 ? 41.166 8.210 41.469 1.00 43.33 26 PHE B O 1
ATOM 1570 N N . GLN B 1 30 ? 39.188 8.155 40.353 1.00 43.18 27 GLN B N 1
ATOM 1571 C CA . GLN B 1 30 ? 38.633 7.018 41.100 1.00 43.21 27 GLN B CA 1
ATOM 1572 C C . GLN B 1 30 ? 39.135 5.685 40.523 1.00 42.80 27 GLN B C 1
ATOM 1573 O O . GLN B 1 30 ? 39.135 4.657 41.204 1.00 42.71 27 GLN B O 1
ATOM 1579 N N . GLY B 1 31 ? 39.561 5.720 39.260 1.00 42.35 28 GLY B N 1
ATOM 1580 C CA . GLY B 1 31 ? 40.260 4.591 38.639 1.00 41.61 28 GLY B CA 1
ATOM 1581 C C . GLY B 1 31 ? 41.779 4.699 38.743 1.00 40.60 28 GLY B C 1
ATOM 1582 O O . GLY B 1 31 ? 42.487 3.815 38.258 1.00 40.69 28 GLY B O 1
ATOM 1583 N N . LEU B 1 32 ? 42.290 5.771 39.360 1.00 39.12 29 LEU B N 1
ATOM 1584 C CA . LEU B 1 32 ? 43.729 5.880 39.595 1.00 37.77 29 LEU B CA 1
ATOM 1585 C C . LEU B 1 32 ? 44.100 5.241 40.922 1.00 36.28 29 LEU B C 1
ATOM 1586 O O . LEU B 1 32 ? 44.036 5.886 41.959 1.00 36.36 29 LEU B O 1
ATOM 1591 N N . SER B 1 33 ? 44.444 3.955 40.876 1.00 34.54 30 SER B N 1
ATOM 1592 C CA . SER B 1 33 ? 45.120 3.282 41.991 1.00 33.12 30 SER B CA 1
ATOM 1593 C C . SER B 1 33 ? 46.588 3.081 41.622 1.00 31.60 30 SER B C 1
ATOM 1594 O O . SER B 1 33 ? 46.950 3.056 40.445 1.00 30.8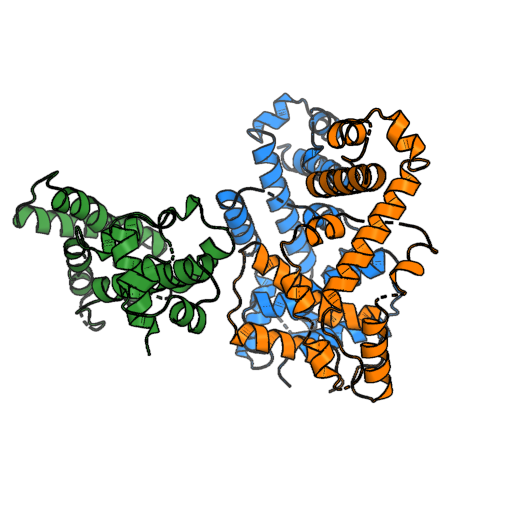3 30 SER B O 1
ATOM 1605 N N . GLN B 1 35 ? 48.365 0.512 42.031 1.00 26.89 32 GLN B N 1
ATOM 1606 C CA . GLN B 1 35 ? 48.505 -0.783 41.393 1.00 26.82 32 GLN B CA 1
ATOM 1607 C C . GLN B 1 35 ? 48.228 -0.719 39.886 1.00 26.17 32 GLN B C 1
ATOM 1608 O O . GLN B 1 35 ? 49.048 -1.135 39.070 1.00 25.40 32 GLN B O 1
ATOM 1614 N N . LYS B 1 36 ? 47.074 -0.175 39.531 1.00 25.92 33 LYS B N 1
ATOM 1615 C CA . LYS B 1 36 ? 46.706 0.030 38.137 1.00 26.11 33 LYS B CA 1
ATOM 1616 C C . LYS B 1 36 ? 47.739 0.881 37.388 1.00 25.68 33 LYS B C 1
ATOM 1617 O O . LYS B 1 36 ? 48.097 0.553 36.260 1.00 25.42 33 LYS B O 1
ATOM 1623 N N . LEU B 1 37 ? 48.247 1.942 38.020 1.00 25.04 34 LEU B N 1
ATOM 1624 C CA . LEU B 1 37 ? 49.299 2.780 37.397 1.00 24.68 34 LEU B CA 1
ATOM 1625 C C . LEU B 1 37 ? 50.622 2.026 37.160 1.00 24.50 34 LEU B C 1
ATOM 1626 O O . LEU B 1 37 ? 51.238 2.136 36.081 1.00 23.89 34 LEU B O 1
ATOM 1631 N N . ALA B 1 38 ? 51.046 1.266 38.160 1.00 23.34 35 ALA B N 1
ATOM 1632 C CA . ALA B 1 38 ? 52.248 0.443 38.038 1.00 24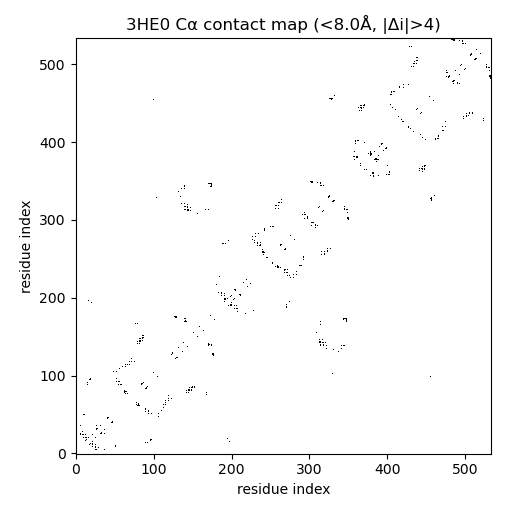.08 35 ALA B CA 1
ATOM 1633 C C . ALA B 1 38 ? 52.123 -0.396 36.787 1.00 24.23 35 ALA B C 1
ATOM 1634 O O . ALA B 1 38 ? 53.068 -0.518 35.997 1.00 23.55 35 ALA B O 1
ATOM 1636 N N . ASN B 1 39 ? 50.926 -0.949 36.611 1.00 24.86 36 ASN B N 1
ATOM 1637 C CA . ASN B 1 39 ? 50.674 -1.899 35.540 1.00 25.29 36 ASN B CA 1
ATOM 1638 C C . ASN B 1 39 ? 50.568 -1.195 34.206 1.00 25.25 36 ASN B C 1
ATOM 1639 O O . ASN B 1 39 ? 51.046 -1.718 33.205 1.00 25.21 36 ASN B O 1
ATOM 1644 N N . GLU B 1 40 ? 49.954 -0.015 34.208 1.00 25.19 37 GLU B N 1
ATOM 1645 C CA . GLU B 1 40 ? 49.821 0.788 33.000 1.00 25.86 37 GLU B CA 1
ATOM 1646 C C . GLU B 1 40 ? 51.180 1.286 32.548 1.00 25.32 37 GLU B C 1
ATOM 1647 O O . GLU B 1 40 ? 51.435 1.353 31.365 1.00 26.21 37 GLU B O 1
ATOM 1653 N N . ALA B 1 41 ? 52.047 1.646 33.480 1.00 24.65 38 ALA B N 1
ATOM 1654 C CA . ALA B 1 41 ? 53.348 2.169 33.131 1.00 23.96 38 ALA B CA 1
ATOM 1655 C C . ALA B 1 41 ? 54.360 1.042 32.947 1.00 23.82 38 ALA B C 1
ATOM 1656 O O . ALA B 1 41 ? 55.487 1.292 32.549 1.00 24.08 38 ALA B O 1
ATOM 1658 N N . GLY B 1 42 ? 53.981 -0.196 33.257 1.00 23.25 39 GLY B N 1
ATOM 1659 C CA . GLY B 1 42 ? 54.896 -1.337 33.127 1.00 22.80 39 GLY B CA 1
ATOM 1660 C C . GLY B 1 42 ? 56.009 -1.367 34.161 1.00 22.53 39 GLY B C 1
ATOM 1661 O O . GLY B 1 42 ? 57.078 -1.919 33.919 1.00 21.70 39 GLY B O 1
ATOM 1662 N N . VAL B 1 43 ? 55.754 -0.787 35.330 1.00 22.60 40 VAL B N 1
ATOM 1663 C CA . VAL B 1 43 ? 56.744 -0.752 36.402 1.00 22.29 40 VAL B CA 1
ATOM 1664 C C . VAL B 1 43 ? 56.225 -1.466 37.652 1.00 22.61 40 VAL B C 1
ATOM 1665 O O . VAL B 1 43 ? 55.066 -1.856 37.710 1.00 23.12 40 VAL B O 1
ATOM 1669 N N . ALA B 1 44 ? 57.104 -1.677 38.629 1.00 22.80 41 ALA B N 1
ATOM 1670 C CA . ALA B 1 44 ? 56.703 -2.102 39.979 1.00 22.84 41 ALA B CA 1
ATOM 1671 C C . ALA B 1 44 ? 56.188 -0.871 40.741 1.00 22.67 41 ALA B C 1
ATOM 1672 O O . ALA B 1 44 ? 56.633 0.243 40.476 1.00 22.89 41 ALA B O 1
ATOM 1674 N N . ALA B 1 45 ? 55.258 -1.084 41.677 1.00 22.60 42 ALA B N 1
ATOM 1675 C CA . ALA B 1 45 ? 54.639 0.007 42.431 1.00 22.74 42 ALA B CA 1
ATOM 1676 C C . ALA B 1 45 ? 55.703 0.785 43.206 1.00 22.79 42 ALA B C 1
ATOM 1677 O O . ALA B 1 45 ? 55.626 2.017 43.297 1.00 22.14 42 ALA B O 1
ATOM 1679 N N . GLY B 1 46 ? 56.715 0.076 43.718 1.00 22.25 43 GLY B N 1
ATOM 1680 C CA . GLY B 1 46 ? 57.844 0.722 44.384 1.00 22.55 43 GLY B CA 1
ATOM 1681 C C . GLY B 1 46 ? 58.494 1.827 43.568 1.00 23.15 43 GLY B C 1
ATOM 1682 O O . GLY B 1 46 ? 58.910 2.854 44.112 1.00 22.86 43 GLY B O 1
ATOM 1683 N N . THR B 1 47 ? 58.575 1.628 42.250 1.00 23.42 44 THR B N 1
ATOM 1684 C CA . THR B 1 47 ? 59.238 2.586 41.370 1.00 23.25 44 THR B CA 1
ATOM 1685 C C . THR B 1 47 ? 58.471 3.904 41.399 1.00 23.56 44 THR B C 1
ATOM 1686 O O . THR B 1 47 ? 59.078 4.985 41.362 1.00 23.66 44 THR B O 1
ATOM 1690 N N . ILE B 1 48 ? 57.139 3.808 41.463 1.00 23.72 45 ILE B N 1
ATOM 1691 C CA . ILE B 1 48 ? 56.276 4.992 41.554 1.00 24.04 45 ILE B CA 1
ATOM 1692 C C . ILE B 1 48 ? 56.603 5.770 42.820 1.00 24.29 45 ILE B C 1
ATOM 1693 O O . ILE B 1 48 ? 56.854 6.957 42.755 1.00 23.88 45 ILE B O 1
ATOM 1698 N N . TYR B 1 49 ? 56.589 5.092 43.960 1.00 25.31 46 TYR B N 1
ATOM 1699 C CA . TYR B 1 49 ? 56.923 5.733 45.247 1.00 26.95 46 TYR B CA 1
ATOM 1700 C C . TYR B 1 49 ? 58.311 6.359 45.213 1.00 27.87 46 TYR B C 1
ATOM 1701 O O . TYR B 1 49 ? 58.564 7.347 45.886 1.00 27.56 46 TYR B O 1
ATOM 1710 N N . ARG B 1 50 ? 59.196 5.787 44.404 1.00 29.60 47 ARG B N 1
ATOM 1711 C CA . ARG B 1 50 ? 60.554 6.291 44.262 1.00 30.88 47 ARG B CA 1
ATOM 1712 C C . ARG B 1 50 ? 60.544 7.629 43.539 1.00 30.77 47 ARG B C 1
ATOM 1713 O O . ARG B 1 50 ? 61.151 8.569 44.002 1.00 30.27 47 ARG B O 1
ATOM 1721 N N . TYR B 1 51 ? 59.822 7.723 42.430 1.00 31.38 48 TYR B N 1
ATOM 1722 C CA . TYR B 1 51 ? 59.797 8.960 41.634 1.00 31.99 48 TYR B CA 1
ATOM 1723 C C . TYR B 1 51 ? 58.852 10.075 42.122 1.00 32.05 48 TYR B C 1
ATOM 1724 O O . TYR B 1 51 ? 59.091 11.248 41.847 1.00 31.96 48 TYR B O 1
ATOM 1733 N N . PHE B 1 52 ? 57.755 9.725 42.781 1.00 31.82 49 PHE B N 1
ATOM 1734 C CA . PHE B 1 52 ? 56.889 10.722 43.440 1.00 31.40 49 PHE B CA 1
ATOM 1735 C C . PHE B 1 52 ? 56.889 10.225 44.851 1.00 31.74 49 PHE B C 1
ATOM 1736 O O . PHE B 1 52 ? 57.431 9.143 45.103 1.00 32.92 49 PHE B O 1
ATOM 1744 N N . SER B 1 53 ? 56.368 10.938 45.824 1.00 31.02 50 SER B N 1
ATOM 1745 C CA . SER B 1 53 ? 56.509 10.321 47.171 1.00 29.99 50 SER B CA 1
ATOM 1746 C C . SER B 1 53 ? 55.315 9.458 47.487 1.00 28.14 50 SER B C 1
ATOM 1747 O O . SER B 1 53 ? 55.392 8.559 48.308 1.00 27.77 50 SER B O 1
ATOM 1750 N N . ASP B 1 54 ? 54.212 9.750 46.817 1.00 26.14 51 ASP B N 1
ATOM 1751 C CA . ASP B 1 54 ? 52.923 9.202 47.158 1.00 24.69 51 ASP B CA 1
ATOM 1752 C C . ASP B 1 54 ? 51.970 9.718 46.108 1.00 23.48 51 ASP B C 1
ATOM 1753 O O . ASP B 1 54 ? 52.332 10.557 45.292 1.00 22.47 51 ASP B O 1
ATOM 1758 N N . LYS B 1 55 ? 50.747 9.229 46.173 1.00 22.45 52 LYS B N 1
ATOM 1759 C CA . LYS B 1 55 ? 49.742 9.483 45.194 1.00 22.10 52 LYS B CA 1
ATOM 1760 C C . LYS B 1 55 ? 49.321 10.958 45.179 1.00 21.81 52 LYS B C 1
ATOM 1761 O O . LYS B 1 55 ? 49.044 11.516 44.103 1.00 20.76 52 LYS B O 1
ATOM 1767 N N . GLU B 1 56 ? 49.270 11.593 46.358 1.00 20.66 53 GLU B N 1
ATOM 1768 C CA . GLU B 1 56 ? 48.907 13.002 46.426 1.00 20.20 53 GLU B CA 1
ATOM 1769 C C . GLU B 1 56 ? 49.868 13.846 45.601 1.00 19.45 53 GLU B C 1
ATOM 1770 O O . GLU B 1 56 ? 49.442 14.702 44.835 1.00 19.48 53 GLU B O 1
ATOM 1776 N N . HIS B 1 57 ? 51.161 13.593 45.756 1.00 18.63 54 HIS B N 1
ATOM 1777 C CA . HIS B 1 57 ? 52.174 14.365 45.065 1.00 18.79 54 HIS B CA 1
ATOM 1778 C C . HIS B 1 57 ? 52.209 14.027 43.560 1.00 18.46 54 HIS B C 1
ATOM 1779 O O . HIS B 1 57 ? 52.402 14.913 42.706 1.00 17.42 54 HIS B O 1
ATOM 1786 N N . LEU B 1 58 ? 52.018 12.759 43.222 1.00 18.29 55 LEU B N 1
ATOM 1787 C CA . LEU B 1 58 ? 51.828 12.410 41.814 1.00 18.70 55 LEU B CA 1
ATOM 1788 C C . LEU B 1 58 ? 50.669 13.239 41.222 1.00 19.02 55 LEU B C 1
ATOM 1789 O O . LEU B 1 58 ? 50.809 13.800 40.139 1.00 18.14 55 LEU B O 1
ATOM 1794 N N . LEU B 1 59 ? 49.561 13.331 41.957 1.00 19.63 56 LEU B N 1
ATOM 1795 C CA . LEU B 1 59 ? 48.378 14.045 41.495 1.00 20.41 56 LEU B CA 1
ATOM 1796 C C . LEU B 1 59 ? 48.603 15.531 41.409 1.00 20.53 56 LEU B C 1
ATOM 1797 O O . LEU B 1 59 ? 48.099 16.145 40.504 1.00 20.44 56 LEU B O 1
ATOM 1802 N N . GLU B 1 60 ? 49.360 16.130 42.316 1.00 21.11 57 GLU B N 1
ATOM 1803 C CA . GLU B 1 60 ? 49.638 17.546 42.149 1.00 22.15 57 GLU B CA 1
ATOM 1804 C C . GLU B 1 60 ? 50.465 17.761 40.876 1.00 21.35 57 GLU B C 1
ATOM 1805 O O . GLU B 1 60 ? 50.224 18.708 40.139 1.00 20.38 57 GLU B O 1
ATOM 1811 N N . GLU B 1 61 ? 51.417 16.882 40.605 1.00 20.48 58 GLU B N 1
ATOM 1812 C CA . GLU B 1 61 ? 52.166 17.013 39.362 1.00 21.08 58 GLU B CA 1
ATOM 1813 C C . GLU B 1 61 ? 51.321 16.809 38.094 1.00 19.82 58 GLU B C 1
ATOM 1814 O O . GLU B 1 61 ? 51.560 17.452 37.074 1.00 19.06 58 GLU B O 1
ATOM 1820 N N . VAL B 1 62 ? 50.357 15.910 38.153 1.00 18.68 59 VAL B N 1
ATOM 1821 C CA . VAL B 1 62 ? 49.452 15.744 37.045 1.00 18.97 59 VAL B CA 1
ATOM 1822 C C . VAL B 1 62 ? 48.691 17.048 36.844 1.00 19.41 59 VAL B C 1
ATOM 1823 O O . VAL B 1 62 ? 48.663 17.588 35.738 1.00 19.27 59 VAL B O 1
ATOM 1827 N N . ARG B 1 63 ? 48.091 17.570 37.904 1.00 19.69 60 ARG B N 1
ATOM 1828 C CA . ARG B 1 63 ? 47.331 18.800 37.765 1.00 20.29 60 ARG B CA 1
ATOM 1829 C C . ARG B 1 63 ? 48.174 19.944 37.193 1.00 19.37 60 ARG B C 1
ATOM 1830 O O . ARG B 1 63 ? 47.720 20.681 36.334 1.00 18.04 60 ARG B O 1
ATOM 1838 N N . LEU B 1 64 ? 49.387 20.118 37.696 1.00 19.16 61 LEU B N 1
ATOM 1839 C CA . LEU B 1 64 ? 50.203 21.217 37.213 1.00 19.21 61 LEU B CA 1
ATOM 1840 C C . LEU B 1 64 ? 50.591 20.982 35.752 1.00 19.49 61 LEU B C 1
ATOM 1841 O O . LEU B 1 64 ? 50.648 21.921 34.977 1.00 19.73 61 LEU B O 1
ATOM 1846 N N . ASN B 1 65 ? 50.825 19.729 35.384 1.00 18.92 62 ASN B N 1
ATOM 1847 C CA . ASN B 1 65 ? 51.222 19.421 34.042 1.00 19.58 62 ASN B CA 1
ATOM 1848 C C . ASN B 1 65 ? 50.080 19.739 33.084 1.00 19.01 62 ASN B C 1
ATOM 1849 O O . ASN B 1 65 ? 50.284 20.384 32.066 1.00 18.62 62 ASN B O 1
ATOM 1854 N N . VAL B 1 66 ? 48.889 19.285 33.443 1.00 18.33 63 VAL B N 1
ATOM 1855 C CA . VAL B 1 66 ? 47.732 19.448 32.637 1.00 18.10 63 VAL B CA 1
ATOM 1856 C C . VAL B 1 66 ? 47.369 20.944 32.536 1.00 18.94 63 VAL B C 1
ATOM 1857 O O . VAL B 1 66 ? 47.071 21.423 31.451 1.00 18.69 63 VAL B O 1
ATOM 1861 N N . ALA B 1 67 ? 47.463 21.681 33.649 1.00 18.21 64 ALA B N 1
ATOM 1862 C CA . ALA B 1 67 ? 47.124 23.094 33.656 1.00 17.99 64 ALA B CA 1
ATOM 1863 C C . ALA B 1 67 ? 48.086 23.884 32.748 1.00 18.76 64 ALA B C 1
ATOM 1864 O O . ALA B 1 67 ? 47.685 24.756 31.970 1.00 17.94 64 ALA B O 1
ATOM 1866 N N . LYS B 1 68 ? 49.360 23.543 32.810 1.00 18.87 65 LYS B N 1
ATOM 1867 C CA . LYS B 1 68 ? 50.336 24.223 31.990 1.00 19.44 65 LYS B CA 1
ATOM 1868 C C . LYS B 1 68 ? 50.073 23.987 30.508 1.00 19.32 65 LYS B C 1
ATOM 1869 O O . LYS B 1 68 ? 50.235 24.895 29.680 1.00 17.71 65 LYS B O 1
ATOM 1875 N N . ARG B 1 69 ? 49.671 22.762 30.159 1.00 18.27 66 ARG B N 1
ATOM 1876 C CA . ARG B 1 69 ? 49.401 22.490 28.780 1.00 18.91 66 ARG B CA 1
ATOM 1877 C C . ARG B 1 69 ? 48.105 23.212 28.332 1.00 17.61 66 ARG B C 1
ATOM 1878 O O . ARG B 1 69 ? 48.041 23.757 27.237 1.00 17.21 66 ARG B O 1
ATOM 1886 N N . ILE B 1 70 ? 47.090 23.239 29.179 1.00 17.10 67 ILE B N 1
ATOM 1887 C CA . ILE B 1 70 ? 45.857 23.962 28.827 1.00 17.38 67 ILE B CA 1
ATOM 1888 C C . ILE B 1 70 ? 46.213 25.455 28.640 1.00 17.29 67 ILE B C 1
ATOM 1889 O O . ILE B 1 70 ? 45.850 26.052 27.629 1.00 15.52 67 ILE B O 1
ATOM 1894 N N . ALA B 1 71 ? 46.990 26.002 29.585 1.00 16.81 68 ALA B N 1
ATOM 1895 C CA . ALA B 1 71 ? 47.307 27.426 29.584 1.00 17.86 68 ALA B CA 1
ATOM 1896 C C . ALA B 1 71 ? 48.077 27.783 28.316 1.00 18.87 68 ALA B C 1
ATOM 1897 O O . ALA B 1 71 ? 47.841 28.828 27.684 1.00 18.33 68 ALA B O 1
ATOM 1899 N N . SER B 1 72 ? 48.982 26.891 27.950 1.00 19.19 69 SER B N 1
ATOM 1900 C CA . SER B 1 72 ? 49.780 27.039 26.743 1.00 20.53 69 SER B CA 1
ATOM 1901 C C . SER B 1 72 ? 48.889 27.076 25.486 1.00 19.62 69 SER B C 1
ATOM 1902 O O . SER B 1 72 ? 49.028 27.924 24.587 1.00 20.93 69 SER B O 1
ATOM 1905 N N . ALA B 1 73 ? 47.907 26.195 25.459 1.00 18.43 70 ALA B N 1
ATOM 1906 C CA . ALA B 1 73 ? 47.045 26.083 24.303 1.00 16.99 70 ALA B CA 1
ATOM 1907 C C . ALA B 1 73 ? 46.120 27.320 24.272 1.00 16.22 70 ALA B C 1
ATOM 1908 O O . ALA B 1 73 ? 45.908 27.914 23.212 1.00 15.29 70 ALA B O 1
ATOM 1910 N N . VAL B 1 74 ? 45.607 27.716 25.435 1.00 15.60 71 VAL B N 1
ATOM 1911 C CA . VAL B 1 74 ? 44.638 28.825 25.504 1.00 15.48 71 VAL B CA 1
ATOM 1912 C C . VAL B 1 74 ? 45.253 30.146 25.041 1.00 15.72 71 VAL B C 1
ATOM 1913 O O . VAL B 1 74 ? 44.626 30.946 24.355 1.00 13.60 71 VAL B O 1
ATOM 1917 N N . GLN B 1 75 ? 46.520 30.321 25.368 1.00 15.94 72 GLN B N 1
ATOM 1918 C CA . GLN B 1 75 ? 47.182 31.552 25.093 1.00 16.69 72 GLN B CA 1
ATOM 1919 C C . GLN B 1 75 ? 48.114 31.519 23.859 1.00 16.75 72 GLN B C 1
ATOM 1920 O O . GLN B 1 75 ? 48.888 32.466 23.645 1.00 16.61 72 GLN B O 1
ATOM 1926 N N . ALA B 1 76 ? 48.032 30.457 23.044 1.00 15.81 73 ALA B N 1
ATOM 1927 C CA . ALA B 1 76 ? 48.928 30.310 21.895 1.00 15.25 73 ALA B CA 1
ATOM 1928 C C . ALA B 1 76 ? 48.679 31.410 20.887 1.00 15.32 73 ALA B C 1
ATOM 1929 O O . ALA B 1 76 ? 47.538 31.675 20.529 1.00 16.19 73 ALA B O 1
ATOM 1931 N N . GLY B 1 77 ? 49.746 32.049 20.423 1.00 15.19 74 GLY B N 1
ATOM 1932 C CA . GLY B 1 77 ? 49.671 33.096 19.406 1.00 15.63 74 GLY B CA 1
ATOM 1933 C C . GLY B 1 77 ? 49.100 34.401 19.913 1.00 16.55 74 GLY B C 1
ATOM 1934 O O . GLY B 1 77 ? 48.726 35.236 19.120 1.00 17.21 74 GLY B O 1
ATOM 1935 N N . VAL B 1 78 ? 49.004 34.574 21.233 1.00 16.78 75 VAL B N 1
ATOM 1936 C CA . VAL B 1 78 ? 48.495 35.816 21.807 1.00 16.44 75 VAL B CA 1
ATOM 1937 C C . VAL B 1 78 ? 49.658 36.705 22.134 1.00 17.46 75 VAL B C 1
ATOM 1938 O O . VAL B 1 78 ? 50.536 36.354 22.900 1.00 17.25 75 VAL B O 1
ATOM 1942 N N . ASN B 1 79 ? 49.653 37.871 21.520 1.00 18.91 76 ASN B N 1
ATOM 1943 C CA . ASN B 1 79 ? 50.663 38.876 21.706 1.00 19.97 76 ASN B CA 1
ATOM 1944 C C . ASN B 1 79 ? 50.027 40.025 22.480 1.00 20.54 76 ASN B C 1
ATOM 1945 O O . ASN B 1 79 ? 49.020 40.597 22.067 1.00 19.81 76 ASN B O 1
ATOM 1950 N N . ASP B 1 80 ? 50.642 40.377 23.602 1.00 22.23 77 ASP B N 1
ATOM 1951 C CA . ASP B 1 80 ? 50.051 41.358 24.522 1.00 23.22 77 ASP B CA 1
ATOM 1952 C C . ASP B 1 80 ? 49.874 42.736 23.927 1.00 22.88 77 ASP B C 1
ATOM 1953 O O . ASP B 1 80 ? 49.000 43.462 24.344 1.00 22.54 77 ASP B O 1
ATOM 1958 N N . ASP B 1 81 ? 50.695 43.103 22.946 1.00 23.39 78 ASP B N 1
ATOM 1959 C CA . ASP B 1 81 ? 50.547 44.400 22.258 1.00 22.71 78 ASP B CA 1
ATOM 1960 C C . ASP B 1 81 ? 49.356 44.492 21.273 1.00 22.48 78 ASP B C 1
ATOM 1961 O O . ASP B 1 81 ? 48.970 45.593 20.927 1.00 23.10 78 ASP B O 1
ATOM 1979 N N . PRO B 1 83 ? 45.530 44.534 19.682 1.00 21.77 80 PRO B N 1
ATOM 1980 C CA . PRO B 1 83 ? 44.306 45.051 20.280 1.00 20.68 80 PRO B CA 1
ATOM 1981 C C . PRO B 1 83 ? 43.516 44.049 21.140 1.00 20.62 80 PRO B C 1
ATOM 1982 O O . PRO B 1 83 ? 43.551 42.841 20.892 1.00 19.23 80 PRO B O 1
ATOM 1986 N N . LEU B 1 84 ? 42.750 44.573 22.090 1.00 20.90 81 LEU B N 1
ATOM 1987 C CA . LEU B 1 84 ? 41.963 43.785 23.031 1.00 22.40 81 LEU B CA 1
ATOM 1988 C C . LEU B 1 84 ? 41.131 42.687 22.377 1.00 21.34 81 LEU B C 1
ATOM 1989 O O . LEU B 1 84 ? 41.161 41.526 22.827 1.00 20.27 81 LEU B O 1
ATOM 1994 N N . LYS B 1 85 ? 40.349 43.072 21.370 1.00 19.63 82 LYS B N 1
ATOM 1995 C CA . LYS B 1 85 ? 39.396 42.157 20.755 1.00 19.09 82 LYS B CA 1
ATOM 1996 C C . LYS B 1 85 ? 40.118 41.093 19.916 1.00 19.25 82 LYS B C 1
ATOM 1997 O O . LYS B 1 85 ? 39.622 39.977 19.748 1.00 19.27 82 LYS B O 1
ATOM 2003 N N . GLU B 1 86 ? 41.306 41.417 19.419 1.00 18.12 83 GLU B N 1
ATOM 2004 C CA . GLU B 1 86 ? 42.073 40.437 18.696 1.00 17.76 83 GLU B CA 1
ATOM 2005 C C . GLU B 1 86 ? 42.588 39.302 19.606 1.00 17.87 83 GLU B C 1
ATOM 2006 O O . GLU B 1 86 ? 42.475 38.130 19.260 1.00 18.56 83 GLU B O 1
ATOM 2012 N N . ARG B 1 87 ? 43.157 39.664 20.746 1.00 18.21 84 ARG B N 1
ATOM 2013 C CA . ARG B 1 87 ? 43.519 38.727 21.798 1.00 18.54 84 ARG B CA 1
ATOM 2014 C C . ARG B 1 87 ? 42.328 37.882 22.269 1.00 18.46 84 ARG B C 1
ATOM 2015 O O . ARG B 1 87 ? 42.422 36.650 22.398 1.00 19.09 84 ARG B O 1
ATOM 2023 N N . TYR B 1 88 ? 41.202 38.534 22.471 1.00 17.68 85 TYR B N 1
ATOM 2024 C CA . TYR B 1 88 ? 39.980 37.847 22.813 1.00 17.70 85 TYR B CA 1
ATOM 2025 C C . TYR B 1 88 ? 39.626 36.799 21.789 1.00 18.56 85 TYR B C 1
ATOM 2026 O O . TYR B 1 88 ? 39.425 35.638 22.155 1.00 17.86 85 TYR B O 1
ATOM 2035 N N . ARG B 1 89 ? 39.621 37.182 20.506 1.00 17.96 86 ARG B N 1
ATOM 2036 C CA . ARG B 1 89 ? 39.263 36.252 19.456 1.00 18.55 86 ARG B CA 1
ATOM 2037 C C . ARG B 1 89 ? 40.210 35.084 19.405 1.00 17.95 86 ARG B C 1
ATOM 2038 O O . ARG B 1 89 ? 39.808 33.971 19.162 1.00 17.25 86 ARG B O 1
ATOM 2046 N N . THR B 1 90 ? 41.496 35.370 19.473 1.00 18.29 87 THR B N 1
ATOM 2047 C CA . THR B 1 90 ? 42.488 34.310 19.404 1.00 18.21 87 THR B CA 1
ATOM 2048 C C . THR B 1 90 ? 42.318 33.272 20.505 1.00 18.79 87 THR B C 1
ATOM 2049 O O . THR B 1 90 ? 42.292 32.073 20.252 1.00 18.68 87 THR B O 1
ATOM 2061 N N . TRP B 1 92 ? 39.492 32.778 22.291 1.00 19.52 89 TRP B N 1
ATOM 2062 C CA . TRP B 1 92 ? 38.192 32.138 22.163 1.00 18.99 89 TRP B CA 1
ATOM 2063 C C . TRP B 1 92 ? 38.316 30.950 21.203 1.00 19.53 89 TRP B C 1
ATOM 2064 O O . TRP B 1 92 ? 37.831 29.839 21.487 1.00 19.43 89 TRP B O 1
ATOM 2075 N N . LEU B 1 93 ? 39.015 31.152 20.089 1.00 19.13 90 LEU B N 1
ATOM 2076 C CA . LEU B 1 93 ? 39.199 30.079 19.123 1.00 18.67 90 LEU B CA 1
ATOM 2077 C C . LEU B 1 93 ? 40.175 29.007 19.583 1.00 18.14 90 LEU B C 1
ATOM 2078 O O . LEU B 1 93 ? 40.020 27.813 19.263 1.00 18.14 90 LEU B O 1
ATOM 2083 N N . ASN B 1 94 ? 41.238 29.416 20.269 1.00 17.72 91 ASN B N 1
ATOM 2084 C CA . ASN B 1 94 ? 42.129 28.436 20.872 1.00 18.12 91 ASN B CA 1
ATOM 2085 C C . ASN B 1 94 ? 41.312 27.449 21.778 1.00 18.09 91 ASN B C 1
ATOM 2086 O O . ASN B 1 94 ? 41.494 26.245 21.716 1.00 18.05 91 ASN B O 1
ATOM 2091 N N . ILE B 1 95 ? 40.412 28.007 22.584 1.00 17.67 92 ILE B N 1
ATOM 2092 C CA . ILE B 1 95 ? 39.553 27.244 23.467 1.00 18.30 92 ILE B CA 1
ATOM 2093 C C . ILE B 1 95 ? 38.685 26.342 22.653 1.00 19.08 92 ILE B C 1
ATOM 2094 O O . ILE B 1 95 ? 38.581 25.150 22.934 1.00 20.20 92 ILE B O 1
ATOM 2099 N N . TRP B 1 96 ? 38.120 26.887 21.595 1.00 20.03 93 TRP B N 1
ATOM 2100 C CA . TRP B 1 96 ? 37.225 26.156 20.737 1.00 20.36 93 TRP B CA 1
ATOM 2101 C C . TRP B 1 96 ? 37.930 24.936 20.190 1.00 21.02 93 TRP B C 1
ATOM 2102 O O . TRP B 1 96 ? 37.392 23.830 20.192 1.00 19.49 93 TRP B O 1
ATOM 2113 N N . ASN B 1 97 ? 39.174 25.118 19.776 1.00 21.89 94 ASN B N 1
ATOM 2114 C CA . ASN B 1 97 ? 39.903 24.016 19.206 1.00 22.79 94 ASN B CA 1
ATOM 2115 C C . ASN B 1 97 ? 40.440 22.998 20.220 1.00 22.97 94 ASN B C 1
ATOM 2116 O O . ASN B 1 97 ? 40.890 21.951 19.808 1.00 22.36 94 ASN B O 1
ATOM 2121 N N . LEU B 1 98 ? 40.428 23.302 21.514 1.00 23.23 95 LEU B N 1
ATOM 2122 C CA . LEU B 1 98 ? 40.788 22.302 22.531 1.00 23.93 95 LEU B CA 1
ATOM 2123 C C . LEU B 1 98 ? 39.750 21.204 22.671 1.00 24.92 95 LEU B C 1
ATOM 2124 O O . LEU B 1 98 ? 40.103 20.108 23.088 1.00 25.21 95 LEU B O 1
ATOM 2129 N N . ALA B 1 99 ? 38.491 21.500 22.314 1.00 25.99 96 ALA B N 1
ATOM 2130 C CA . ALA B 1 99 ? 37.375 20.570 22.469 1.00 26.85 96 ALA B CA 1
ATOM 2131 C C . ALA B 1 99 ? 37.620 19.248 21.747 1.00 28.38 96 ALA B C 1
ATOM 2132 O O . ALA B 1 99 ? 38.074 19.203 20.593 1.00 28.84 96 ALA B O 1
ATOM 2134 N N . GLY B 1 100 ? 37.291 18.165 22.434 1.00 29.25 97 GLY B N 1
ATOM 2135 C CA . GLY B 1 100 ? 37.458 16.845 21.888 1.00 30.31 97 GLY B CA 1
ATOM 2136 C C . GLY B 1 100 ? 38.873 16.341 22.025 1.00 31.34 97 GLY B C 1
ATOM 2137 O O . GLY B 1 100 ? 39.124 15.181 21.724 1.00 32.13 97 GLY B O 1
ATOM 2138 N N . SER B 1 101 ? 39.808 17.167 22.505 1.00 31.92 98 SER B N 1
ATOM 2139 C CA . SER B 1 101 ? 41.186 16.732 22.540 1.00 32.18 98 SER B CA 1
ATOM 2140 C C . SER B 1 101 ? 41.450 15.812 23.742 1.00 32.86 98 SER B C 1
ATOM 2141 O O . SER B 1 101 ? 40.730 15.840 24.757 1.00 32.87 98 SER B O 1
ATOM 2144 N N A ASN B 1 102 ? 42.379 14.893 23.500 0.60 33.35 99 ASN B N 1
ATOM 2145 N N B ASN B 1 102 ? 42.513 15.018 23.637 0.40 32.82 99 ASN B N 1
ATOM 2146 C CA A ASN B 1 102 ? 43.211 14.223 24.503 0.60 33.79 99 ASN B CA 1
ATOM 2147 C CA B ASN B 1 102 ? 42.935 14.164 24.749 0.40 32.87 99 ASN B CA 1
ATOM 2148 C C A ASN B 1 102 ? 43.346 15.010 25.823 0.60 33.45 99 ASN B C 1
ATOM 2149 C C B ASN B 1 102 ? 43.355 15.014 25.948 0.40 32.90 99 ASN B C 1
ATOM 2150 O O A ASN B 1 102 ? 42.900 14.571 26.898 0.60 33.16 99 ASN B O 1
ATOM 2151 O O B ASN B 1 102 ? 43.118 14.615 27.099 0.40 32.66 99 ASN B O 1
ATOM 2160 N N . LEU B 1 103 ? 43.969 16.178 25.688 1.00 32.99 100 LEU B N 1
ATOM 2161 C CA . LEU B 1 103 ? 44.301 17.093 26.785 1.00 32.84 100 LEU B CA 1
ATOM 2162 C C . LEU B 1 103 ? 43.050 17.611 27.482 1.00 33.42 100 LEU B C 1
ATOM 2163 O O . LEU B 1 103 ? 43.000 17.686 28.689 1.00 32.40 100 LEU B O 1
ATOM 2168 N N . ASN B 1 104 ? 42.027 17.947 26.712 1.00 35.17 101 ASN B N 1
ATOM 2169 C CA . ASN B 1 104 ? 40.788 18.433 27.307 1.00 36.77 101 ASN B CA 1
ATOM 2170 C C . ASN B 1 104 ? 40.105 17.337 28.092 1.00 37.61 101 ASN B C 1
ATOM 2171 O O . ASN B 1 104 ? 39.512 17.599 29.136 1.00 38.92 101 ASN B O 1
ATOM 2176 N N . ALA B 1 105 ? 40.176 16.118 27.575 1.00 37.76 102 ALA B N 1
ATOM 2177 C CA . ALA B 1 105 ? 39.712 14.963 28.315 1.00 38.83 102 ALA B CA 1
ATOM 2178 C C . ALA B 1 105 ? 40.337 14.940 29.730 1.00 39.11 102 ALA B C 1
ATOM 2179 O O . ALA B 1 105 ? 39.626 14.972 30.750 1.00 39.19 102 ALA B O 1
ATOM 2181 N N . ILE B 1 106 ? 41.665 14.928 29.783 1.00 39.10 103 ILE B N 1
ATOM 2182 C CA . ILE B 1 106 ? 42.362 14.752 31.055 1.00 39.41 103 ILE B CA 1
ATOM 2183 C C . ILE B 1 106 ? 42.031 15.912 31.992 1.00 40.11 103 ILE B C 1
ATOM 2184 O O . ILE B 1 106 ? 41.841 15.724 33.192 1.00 39.51 103 ILE B O 1
ATOM 2189 N N . SER B 1 107 ? 41.942 17.117 31.433 1.00 41.61 104 SER B N 1
ATOM 2190 C CA . SER B 1 107 ? 41.658 18.312 32.244 1.00 42.96 104 SER B CA 1
ATOM 2191 C C . SER B 1 107 ? 40.247 18.322 32.815 1.00 43.70 104 SER B C 1
ATOM 2192 O O . SER B 1 107 ? 40.066 18.523 34.010 1.00 43.38 104 SER B O 1
ATOM 2195 N N . ASN B 1 108 ? 39.257 18.121 31.948 1.00 45.12 105 ASN B N 1
ATOM 2196 C CA . ASN B 1 108 ? 37.887 17.849 32.391 1.00 46.30 105 ASN B CA 1
ATOM 2197 C C . ASN B 1 108 ? 37.875 17.058 33.707 1.00 46.86 105 ASN B C 1
ATOM 2198 O O . ASN B 1 108 ? 37.299 17.504 34.708 1.00 47.58 105 ASN B O 1
ATOM 2203 N N . ARG B 1 109 ? 38.558 15.916 33.721 1.00 46.96 106 ARG B N 1
ATOM 2204 C CA . ARG B 1 109 ? 38.523 15.029 34.893 1.00 47.28 106 ARG B CA 1
ATOM 2205 C C . ARG B 1 109 ? 39.315 15.517 36.128 1.00 47.21 106 ARG B C 1
ATOM 2206 O O . ARG B 1 109 ? 39.040 15.081 37.243 1.00 47.20 106 ARG B O 1
ATOM 2214 N N . VAL B 1 110 ? 40.277 16.419 35.945 1.00 47.52 107 VAL B N 1
ATOM 2215 C CA . VAL B 1 110 ? 40.958 17.065 37.090 1.00 47.70 107 VAL B CA 1
ATOM 2216 C C . VAL B 1 110 ? 40.372 18.454 37.395 1.00 47.52 107 VAL B C 1
ATOM 2217 O O . VAL B 1 110 ? 39.542 18.973 36.646 1.00 47.02 107 VAL B O 1
ATOM 2221 N N . THR B 1 119 ? 42.670 20.007 46.146 1.00 48.66 116 THR B N 1
ATOM 2222 C CA . THR B 1 119 ? 43.639 20.982 45.631 1.00 48.46 116 THR B CA 1
ATOM 2223 C C . THR B 1 119 ? 44.090 21.902 46.755 1.00 47.67 116 THR B C 1
ATOM 2224 O O . THR B 1 119 ? 43.361 22.103 47.721 1.00 48.12 116 THR B O 1
ATOM 2228 N N . ARG B 1 120 ? 45.300 22.440 46.609 1.00 46.45 117 ARG B N 1
ATOM 2229 C CA . ARG B 1 120 ? 45.958 23.279 47.605 1.00 45.19 117 ARG B CA 1
ATOM 2230 C C . ARG B 1 120 ? 45.874 24.745 47.220 1.00 44.30 117 ARG B C 1
ATOM 2231 O O . ARG B 1 120 ? 45.506 25.082 46.094 1.00 44.54 117 ARG B O 1
ATOM 2239 N N . ASN B 1 121 ? 46.226 25.621 48.151 1.00 43.18 118 ASN B N 1
ATOM 2240 C CA . ASN B 1 121 ? 46.278 27.048 47.852 1.00 42.49 118 ASN B CA 1
ATOM 2241 C C . ASN B 1 121 ? 47.482 27.291 46.956 1.00 41.35 118 ASN B C 1
ATOM 2242 O O . ASN B 1 121 ? 47.432 28.113 46.034 1.00 41.43 118 ASN B O 1
ATOM 2247 N N . LYS B 1 122 ? 48.565 26.563 47.216 1.00 39.80 119 LYS B N 1
ATOM 2248 C CA . LYS B 1 122 ? 49.800 26.749 46.451 1.00 38.70 119 LYS B CA 1
ATOM 2249 C C . LYS B 1 122 ? 49.603 26.298 45.003 1.00 37.43 119 LYS B C 1
ATOM 2250 O O . LYS B 1 122 ? 50.126 26.908 44.071 1.00 36.83 119 LYS B O 1
ATOM 2256 N N . THR B 1 123 ? 48.837 25.229 44.837 1.00 36.24 120 THR B N 1
ATOM 2257 C CA . THR B 1 123 ? 48.543 24.692 43.520 1.00 35.86 120 THR B CA 1
ATOM 2258 C C . THR B 1 123 ? 47.741 25.711 42.721 1.00 35.36 120 THR B C 1
ATOM 2259 O O . THR B 1 123 ? 48.107 26.021 41.596 1.00 34.83 120 THR B O 1
ATOM 2263 N N A TRP B 1 124 ? 46.679 26.239 43.321 0.50 35.26 121 TRP B N 1
ATOM 2264 N N B TRP B 1 124 ? 46.665 26.245 43.304 0.50 35.27 121 TRP B N 1
ATOM 2265 C CA A TRP B 1 124 ? 45.860 27.245 42.667 0.50 35.19 121 TRP B CA 1
ATOM 2266 C CA B TRP B 1 124 ? 45.867 27.270 42.623 0.50 35.20 121 TRP B CA 1
ATOM 2267 C C A TRP B 1 124 ? 46.633 28.532 42.357 0.50 34.96 121 TRP B C 1
ATOM 2268 C C B TRP B 1 124 ? 46.687 28.514 42.315 0.50 34.97 121 TRP B C 1
ATOM 2269 O O A TRP B 1 124 ? 46.452 29.103 41.288 0.50 34.85 121 TRP B O 1
ATOM 2270 O O B TRP B 1 124 ? 46.590 29.044 41.213 0.50 34.81 121 TRP B O 1
ATOM 2291 N N . GLU B 1 125 ? 47.503 28.973 43.264 1.00 34.75 122 GLU B N 1
ATOM 2292 C CA . GLU B 1 125 ? 48.332 30.177 43.012 1.00 34.62 122 GLU B CA 1
ATOM 2293 C C . GLU B 1 125 ? 49.254 29.963 41.822 1.00 33.41 122 GLU B C 1
ATOM 2294 O O . GLU B 1 125 ? 49.335 30.826 40.937 1.00 32.78 122 GLU B O 1
ATOM 2300 N N . LEU B 1 126 ? 49.939 28.814 41.805 1.00 32.27 123 LEU B N 1
ATOM 2301 C CA . LEU B 1 126 ? 50.787 28.441 40.668 1.00 31.86 123 LEU B CA 1
ATOM 2302 C C . LEU B 1 126 ? 49.959 28.317 39.377 1.00 31.16 123 LEU B C 1
ATOM 2303 O O . LEU B 1 126 ? 50.375 28.798 38.332 1.00 32.38 123 LEU B O 1
ATOM 2308 N N . GLU B 1 127 ? 48.771 27.729 39.444 1.00 30.04 124 GLU B N 1
ATOM 2309 C CA . GLU B 1 127 ? 47.951 27.591 38.233 1.00 29.38 124 GLU B CA 1
ATOM 2310 C C . GLU B 1 127 ? 47.515 28.926 37.702 1.00 28.42 124 GLU B C 1
ATOM 2311 O O . GLU B 1 127 ? 47.579 29.170 36.519 1.00 27.76 124 GLU B O 1
ATOM 2317 N N . ARG B 1 128 ? 47.090 29.807 38.584 1.00 28.17 125 ARG B N 1
ATOM 2318 C CA . ARG B 1 128 ? 46.612 31.090 38.133 1.00 28.26 125 ARG B CA 1
ATOM 2319 C C . ARG B 1 128 ? 47.716 31.879 37.410 1.00 27.08 125 ARG B C 1
ATOM 2320 O O . ARG B 1 128 ? 47.453 32.540 36.404 1.00 26.95 125 ARG B O 1
ATOM 2328 N N . LYS B 1 129 ? 48.949 31.818 37.911 1.00 25.91 126 LYS B N 1
ATOM 2329 C CA . LYS B 1 129 ? 50.054 32.535 37.257 1.00 25.64 126 LYS B CA 1
ATOM 2330 C C . LYS B 1 129 ? 50.234 32.113 35.821 1.00 24.10 126 LYS B C 1
ATOM 2331 O O . LYS B 1 129 ? 50.740 32.894 35.027 1.00 23.94 126 LYS B O 1
ATOM 2345 N N . PHE B 1 131 ? 47.912 31.583 33.688 1.00 20.08 128 PHE B N 1
ATOM 2346 C CA . PHE B 1 131 ? 46.928 32.225 32.853 1.00 19.89 128 PHE B CA 1
ATOM 2347 C C . PHE B 1 131 ? 47.044 33.754 32.923 1.00 19.98 128 PHE B C 1
ATOM 2348 O O . PHE B 1 131 ? 46.044 34.487 32.797 1.00 18.33 128 PHE B O 1
ATOM 2356 N N . ALA B 1 132 ? 48.267 34.240 33.130 1.00 19.81 129 ALA B N 1
ATOM 2357 C CA . ALA B 1 132 ? 48.478 35.679 33.324 1.00 20.22 129 ALA B CA 1
ATOM 2358 C C . ALA B 1 132 ? 47.971 36.495 32.115 1.00 20.30 129 ALA B C 1
ATOM 2359 O O . ALA B 1 132 ? 47.461 37.595 32.301 1.00 20.57 129 ALA B O 1
ATOM 2361 N N . GLN B 1 133 ? 48.089 35.994 30.893 1.00 20.51 130 GLN B N 1
ATOM 2362 C CA . GLN B 1 133 ? 47.635 36.801 29.766 1.00 21.02 130 GLN B CA 1
ATOM 2363 C C . GLN B 1 133 ? 46.167 37.009 29.801 1.00 20.10 130 GLN B C 1
ATOM 2364 O O . GLN B 1 133 ? 45.692 38.017 29.263 1.00 18.53 130 GLN B O 1
ATOM 2370 N N . VAL B 1 134 ? 45.439 36.019 30.326 1.00 19.32 131 VAL B N 1
ATOM 2371 C CA . VAL B 1 134 ? 43.988 36.094 30.354 1.00 18.70 131 VAL B CA 1
ATOM 2372 C C . VAL B 1 134 ? 43.622 37.210 31.350 1.00 18.54 131 VAL B C 1
ATOM 2373 O O . VAL B 1 134 ? 42.792 38.058 31.066 1.00 17.89 131 VAL B O 1
ATOM 2377 N N . ASP B 1 135 ? 44.296 37.234 32.488 1.00 18.12 132 ASP B N 1
ATOM 2378 C CA . ASP B 1 135 ? 44.066 38.276 33.491 1.00 18.56 132 ASP B CA 1
ATOM 2379 C C . ASP B 1 135 ? 44.430 39.648 32.922 1.00 18.57 132 ASP B C 1
ATOM 2380 O O . ASP B 1 135 ? 43.673 40.608 33.127 1.00 19.20 132 ASP B O 1
ATOM 2385 N N . ARG B 1 136 ? 45.547 39.767 32.186 1.00 17.49 133 ARG B N 1
ATOM 2386 C CA . ARG B 1 136 ? 45.877 41.086 31.651 1.00 17.74 133 ARG B CA 1
ATOM 2387 C C . ARG B 1 136 ? 44.815 41.554 30.624 1.00 17.89 133 ARG B C 1
ATOM 2388 O O . ARG B 1 136 ? 44.529 42.729 30.520 1.00 18.19 133 ARG B O 1
ATOM 2396 N N . LEU B 1 137 ? 44.235 40.637 29.872 1.00 18.26 134 LEU B N 1
ATOM 2397 C CA . LEU B 1 137 ? 43.198 41.012 28.926 1.00 18.77 134 LEU B CA 1
ATOM 2398 C C . LEU B 1 137 ? 42.046 41.644 29.702 1.00 18.66 134 LEU B C 1
ATOM 2399 O O . LEU B 1 137 ? 41.604 42.751 29.394 1.00 19.17 134 LEU B O 1
ATOM 2404 N N . PHE B 1 138 ? 41.544 40.939 30.705 1.00 18.66 135 PHE B N 1
ATOM 2405 C CA . PHE B 1 138 ? 40.390 41.441 31.433 1.00 18.08 135 PHE B CA 1
ATOM 2406 C C . PHE B 1 138 ? 40.728 42.695 32.235 1.00 17.76 135 PHE B C 1
ATOM 2407 O O . PHE B 1 138 ? 39.913 43.615 32.296 1.00 17.45 135 PHE B O 1
ATOM 2415 N N . ASN B 1 139 ? 41.927 42.765 32.812 1.00 17.77 136 ASN B N 1
ATOM 2416 C CA . ASN B 1 139 ? 42.291 43.951 33.620 1.00 18.63 136 ASN B CA 1
ATOM 2417 C C . ASN B 1 139 ? 42.442 45.174 32.726 1.00 19.36 136 ASN B C 1
ATOM 2418 O O . ASN B 1 139 ? 41.939 46.238 33.034 1.00 18.41 136 ASN B O 1
ATOM 2423 N N . GLN B 1 140 ? 43.070 44.995 31.580 1.00 20.39 137 GLN B N 1
ATOM 2424 C CA . GLN B 1 140 ? 43.246 46.118 30.653 1.00 22.15 137 GLN B CA 1
ATOM 2425 C C . GLN B 1 140 ? 41.890 46.594 30.099 1.00 22.16 137 GLN B C 1
ATOM 2426 O O . GLN B 1 140 ? 41.624 47.784 30.030 1.00 21.98 137 GLN B O 1
ATOM 2432 N N . GLY B 1 141 ? 41.021 45.668 29.723 1.00 21.30 138 GLY B N 1
ATOM 2433 C CA . GLY B 1 141 ? 39.714 46.081 29.240 1.00 22.59 138 GLY B CA 1
ATOM 2434 C C . GLY B 1 141 ? 38.863 46.800 30.273 1.00 23.03 138 GLY B C 1
ATOM 2435 O O . GLY B 1 141 ? 38.127 47.742 29.932 1.00 24.10 138 GLY B O 1
ATOM 2436 N N . LYS B 1 142 ? 38.952 46.372 31.533 1.00 22.88 139 LYS B N 1
ATOM 2437 C CA . LYS B 1 142 ? 38.236 47.065 32.587 1.00 22.87 139 LYS B CA 1
ATOM 2438 C C . LYS B 1 142 ? 38.855 48.433 32.811 1.00 23.00 139 LYS B C 1
ATOM 2439 O O . LYS B 1 142 ? 38.148 49.430 32.938 1.00 22.12 139 LYS B O 1
ATOM 2445 N N . GLU B 1 143 ? 40.170 48.494 32.841 1.00 23.72 140 GLU B N 1
ATOM 2446 C CA . GLU B 1 143 ? 40.842 49.770 33.078 1.00 24.77 140 GLU B CA 1
ATOM 2447 C C . GLU B 1 143 ? 40.556 50.740 31.950 1.00 24.90 140 GLU B C 1
ATOM 2448 O O . GLU B 1 143 ? 40.481 51.914 32.183 1.00 23.88 140 GLU B O 1
ATOM 2454 N N . GLU B 1 144 ? 40.378 50.248 30.730 1.00 25.43 141 GLU B N 1
ATOM 2455 C CA . GLU B 1 144 ? 40.049 51.135 29.616 1.00 26.29 141 GLU B CA 1
ATOM 2456 C C . GLU B 1 144 ? 38.586 51.479 29.474 1.00 25.43 141 GLU B C 1
ATOM 2457 O O . GLU B 1 144 ? 38.225 52.186 28.558 1.00 26.18 141 GLU B O 1
ATOM 2463 N N . GLY B 1 145 ? 37.731 50.985 30.351 1.00 24.34 142 GLY B N 1
ATOM 2464 C CA . GLY B 1 145 ? 36.316 51.273 30.226 1.00 23.23 142 GLY B CA 1
ATOM 2465 C C . GLY B 1 145 ? 35.616 50.430 29.173 1.00 23.06 142 GLY B C 1
ATOM 2466 O O . GLY B 1 145 ? 34.443 50.674 28.853 1.00 22.88 142 GLY B O 1
ATOM 2467 N N . VAL B 1 146 ? 36.299 49.410 28.652 1.00 21.73 143 VAL B N 1
ATOM 2468 C CA . VAL B 1 146 ? 35.668 48.561 27.655 1.00 21.08 143 VAL B CA 1
ATOM 2469 C C . VAL B 1 146 ? 34.786 47.475 28.298 1.00 20.73 143 VAL B C 1
ATOM 2470 O O . VAL B 1 146 ? 33.655 47.269 27.870 1.00 20.61 143 VAL B O 1
ATOM 2474 N N . PHE B 1 147 ? 35.325 46.781 29.300 1.00 19.53 144 PHE B N 1
ATOM 2475 C CA . PHE B 1 147 ? 34.636 45.667 29.947 1.00 19.11 144 PHE B CA 1
ATOM 2476 C C . PHE B 1 147 ? 33.817 46.086 31.169 1.00 18.63 144 PHE B C 1
ATOM 2477 O O . PHE B 1 147 ? 34.159 47.055 31.849 1.00 17.21 144 PHE B O 1
ATOM 2485 N N . LYS B 1 148 ? 32.771 45.321 31.464 1.00 18.23 145 LYS B N 1
ATOM 2486 C CA . LYS B 1 148 ? 31.981 45.520 32.676 1.00 17.76 145 LYS B CA 1
ATOM 2487 C C . LYS B 1 148 ? 32.902 45.336 33.874 1.00 17.87 145 LYS B C 1
ATOM 2488 O O . LYS B 1 148 ? 33.821 44.506 33.852 1.00 17.98 145 LYS B O 1
ATOM 2494 N N . PRO B 1 149 ? 32.698 46.121 34.923 1.00 17.78 146 PRO B N 1
ATOM 2495 C CA . PRO B 1 149 ? 33.604 46.046 36.064 1.00 17.97 146 PRO B CA 1
ATOM 2496 C C . PRO B 1 149 ? 33.301 44.858 36.936 1.00 19.21 146 PRO B C 1
ATOM 2497 O O . PRO B 1 149 ? 32.884 45.023 38.044 1.00 20.26 146 PRO B O 1
ATOM 2501 N N . LEU B 1 150 ? 33.472 43.650 36.420 1.00 19.65 147 LEU B N 1
ATOM 2502 C CA . LEU B 1 150 ? 33.249 42.471 37.185 1.00 19.48 147 LEU B CA 1
ATOM 2503 C C . LEU B 1 150 ? 34.579 41.731 37.395 1.00 20.10 147 LEU B C 1
ATOM 2504 O O . LEU B 1 150 ? 35.603 41.988 36.713 1.00 19.32 147 LEU B O 1
ATOM 2509 N N . ASP B 1 151 ? 34.551 40.809 38.343 1.00 20.12 148 ASP B N 1
ATOM 2510 C CA . ASP B 1 151 ? 35.675 39.941 38.624 1.00 21.47 148 ASP B CA 1
ATOM 2511 C C . ASP B 1 151 ? 36.078 39.119 37.391 1.00 21.38 148 ASP B C 1
ATOM 2512 O O . ASP B 1 151 ? 35.237 38.707 36.593 1.00 19.22 148 ASP B O 1
ATOM 2517 N N . ASN B 1 152 ? 37.383 38.890 37.246 1.00 21.49 149 ASN B N 1
ATOM 2518 C CA . ASN B 1 152 ? 37.909 38.242 36.063 1.00 21.46 149 ASN B CA 1
ATOM 2519 C C . ASN B 1 152 ? 37.327 36.845 35.867 1.00 22.52 149 ASN B C 1
ATOM 2520 O O . ASN B 1 152 ? 37.072 36.417 34.723 1.00 21.54 149 ASN B O 1
ATOM 2525 N N . GLU B 1 153 ? 37.138 36.135 36.978 1.00 23.12 150 GLU B N 1
ATOM 2526 C CA . GLU B 1 153 ? 36.532 34.817 36.943 1.00 24.00 150 GLU B CA 1
ATOM 2527 C C . GLU B 1 153 ? 35.119 34.907 36.403 1.00 22.31 150 GLU B C 1
ATOM 2528 O O . GLU B 1 153 ? 34.695 34.032 35.687 1.00 21.44 150 GLU B O 1
ATOM 2534 N N . VAL B 1 154 ? 34.404 35.973 36.732 1.00 21.14 151 VAL B N 1
ATOM 2535 C CA . VAL B 1 154 ? 33.031 36.137 36.256 1.00 20.57 151 VAL B CA 1
ATOM 2536 C C . VAL B 1 154 ? 33.043 36.526 34.790 1.00 20.20 151 VAL B C 1
ATOM 2537 O O . VAL B 1 154 ? 32.264 35.989 33.997 1.00 19.98 151 VAL B O 1
ATOM 2541 N N . LEU B 1 155 ? 33.960 37.413 34.406 1.00 19.68 152 LEU B N 1
ATOM 2542 C CA . LEU B 1 155 ? 34.068 37.797 33.004 1.00 18.98 152 LEU B CA 1
ATOM 2543 C C . LEU B 1 155 ? 34.404 36.575 32.140 1.00 19.73 152 LEU B C 1
ATOM 2544 O O . LEU B 1 155 ? 33.892 36.397 31.036 1.00 19.07 152 LEU B O 1
ATOM 2549 N N . SER B 1 156 ? 35.341 35.774 32.625 1.00 20.51 153 SER B N 1
ATOM 2550 C CA . SER B 1 156 ? 35.738 34.554 31.954 1.00 20.78 153 SER B CA 1
ATOM 2551 C C . SER B 1 156 ? 34.543 33.582 31.877 1.00 19.72 153 SER B C 1
ATOM 2552 O O . SER B 1 156 ? 34.269 33.010 30.863 1.00 18.31 153 SER B O 1
ATOM 2555 N N . GLY B 1 157 ? 33.843 33.414 32.991 1.00 20.17 154 GLY B N 1
ATOM 2556 C CA . GLY B 1 157 ? 32.642 32.617 33.010 1.00 19.42 154 GLY B CA 1
ATOM 2557 C C . GLY B 1 157 ? 31.593 33.042 31.984 1.00 19.65 154 GLY B C 1
ATOM 2558 O O . GLY B 1 157 ? 30.861 32.208 31.509 1.00 20.67 154 GLY B O 1
ATOM 2559 N N . LEU B 1 158 ? 31.493 34.335 31.675 1.00 19.33 155 LEU B N 1
ATOM 2560 C CA . LEU B 1 158 ? 30.447 34.855 30.816 1.00 19.28 155 LEU B CA 1
ATOM 2561 C C . LEU B 1 158 ? 30.779 34.761 29.354 1.00 20.77 155 LEU B C 1
ATOM 2562 O O . LEU B 1 158 ? 29.862 34.892 28.536 1.00 21.74 155 LEU B O 1
ATOM 2567 N N . SER B 1 159 ? 32.069 34.580 29.036 1.00 21.05 156 SER B N 1
ATOM 2568 C CA . SER B 1 159 ? 32.570 34.667 27.681 1.00 21.63 156 SER B CA 1
ATOM 2569 C C . SER B 1 159 ? 33.275 33.378 27.226 1.00 22.81 156 SER B C 1
ATOM 2570 O O . SER B 1 159 ? 32.688 32.578 26.512 1.00 24.46 156 SER B O 1
ATOM 2573 N N . PHE B 1 160 ? 34.506 33.158 27.646 1.00 22.88 157 PHE B N 1
ATOM 2574 C CA . PHE B 1 160 ? 35.230 31.962 27.267 1.00 23.60 157 PHE B CA 1
ATOM 2575 C C . PHE B 1 160 ? 34.524 30.612 27.587 1.00 25.72 157 PHE B C 1
ATOM 2576 O O . PHE B 1 160 ? 34.655 29.637 26.837 1.00 26.96 157 PHE B O 1
ATOM 2584 N N . GLU B 1 161 ? 33.793 30.525 28.694 1.00 27.47 158 GLU B N 1
ATOM 2585 C CA . GLU B 1 161 ? 32.983 29.320 28.961 1.00 27.83 158 GLU B CA 1
ATOM 2586 C C . GLU B 1 161 ? 31.845 29.136 27.956 1.00 27.68 158 GLU B C 1
ATOM 2587 O O . GLU B 1 161 ? 31.299 28.039 27.820 1.00 28.74 158 GLU B O 1
ATOM 2593 N N . ALA B 1 162 ? 31.478 30.170 27.223 1.00 26.69 159 ALA B N 1
ATOM 2594 C CA . ALA B 1 162 ? 30.562 29.929 26.129 1.00 26.62 159 ALA B CA 1
ATOM 2595 C C . ALA B 1 162 ? 31.340 29.211 25.046 1.00 25.61 159 ALA B C 1
ATOM 2596 O O . ALA B 1 162 ? 30.792 28.345 24.374 1.00 26.82 159 ALA B O 1
ATOM 2598 N N . SER B 1 163 ? 32.612 29.552 24.847 1.00 24.45 160 SER B N 1
ATOM 2599 C CA . SER B 1 163 ? 33.369 28.834 23.838 1.00 23.46 160 SER B CA 1
ATOM 2600 C C . SER B 1 163 ? 33.434 27.337 24.229 1.00 22.59 160 SER B C 1
ATOM 2601 O O . SER B 1 163 ? 33.177 26.482 23.399 1.00 21.59 160 SER B O 1
ATOM 2604 N N . VAL B 1 164 ? 33.744 27.051 25.492 1.00 21.54 161 VAL B N 1
ATOM 2605 C CA . VAL B 1 164 ? 33.834 25.670 26.000 1.00 20.34 161 VAL B CA 1
ATOM 2606 C C . VAL B 1 164 ? 32.508 24.916 25.743 1.00 21.30 161 VAL B C 1
ATOM 2607 O O . VAL B 1 164 ? 32.511 23.799 25.219 1.00 19.92 161 VAL B O 1
ATOM 2611 N N . ALA B 1 165 ? 31.368 25.533 26.050 1.00 22.26 162 ALA B N 1
ATOM 2612 C CA . ALA B 1 165 ? 30.070 24.784 25.988 1.00 22.85 162 ALA B CA 1
ATOM 2613 C C . ALA B 1 165 ? 29.733 24.445 24.548 1.00 22.94 162 ALA B C 1
ATOM 2614 O O . ALA B 1 165 ? 29.387 23.328 24.210 1.00 22.89 162 ALA B O 1
ATOM 2616 N N . LEU B 1 166 ? 29.874 25.451 23.702 1.00 23.89 163 LEU B N 1
ATOM 2617 C CA . LEU B 1 166 ? 29.555 25.337 22.299 1.00 23.87 163 LEU B CA 1
ATOM 2618 C C . LEU B 1 166 ? 30.535 24.376 21.635 1.00 24.36 163 LEU B C 1
ATOM 2619 O O . LEU B 1 166 ? 30.130 23.446 20.903 1.00 24.94 163 LEU B O 1
ATOM 2624 N N . ALA B 1 167 ? 31.825 24.554 21.924 1.00 23.93 164 ALA B N 1
ATOM 2625 C CA . ALA B 1 167 ? 32.839 23.683 21.357 1.00 24.78 164 ALA B CA 1
ATOM 2626 C C . ALA B 1 167 ? 32.596 22.235 21.758 1.00 25.30 164 ALA B C 1
ATOM 2627 O O . ALA B 1 167 ? 32.735 21.334 20.931 1.00 24.59 164 ALA B O 1
ATOM 2629 N N . ARG B 1 168 ? 32.223 21.995 23.011 1.00 26.57 165 ARG B N 1
ATOM 2630 C CA . ARG B 1 168 ? 31.972 20.619 23.445 1.00 27.75 165 ARG B CA 1
ATOM 2631 C C . ARG B 1 168 ? 30.863 19.968 22.606 1.00 27.97 165 ARG B C 1
ATOM 2632 O O . ARG B 1 168 ? 31.059 18.882 22.006 1.00 26.60 165 ARG B O 1
ATOM 2640 N N . LYS B 1 169 ? 29.709 20.624 22.571 1.00 28.46 166 LYS B N 1
ATOM 2641 C CA . LYS B 1 169 ? 28.544 20.092 21.838 1.00 29.38 166 LYS B CA 1
ATOM 2642 C C . LYS B 1 169 ? 28.916 19.858 20.392 1.00 29.43 166 LYS B C 1
ATOM 2643 O O . LYS B 1 169 ? 28.479 18.911 19.754 1.00 29.04 166 LYS B O 1
ATOM 2649 N N . HIS B 1 170 ? 29.756 20.745 19.889 1.00 30.05 167 HIS B N 1
ATOM 2650 C CA . HIS B 1 170 ? 30.243 20.643 18.536 1.00 30.62 167 HIS B CA 1
ATOM 2651 C C . HIS B 1 170 ? 31.177 19.465 18.342 1.00 29.97 167 HIS B C 1
ATOM 2652 O O . HIS B 1 170 ? 31.057 18.755 17.355 1.00 30.67 167 HIS B O 1
ATOM 2659 N N . ALA B 1 171 ? 32.116 19.251 19.265 1.00 29.49 168 ALA B N 1
ATOM 2660 C CA . ALA B 1 171 ? 33.069 18.149 19.109 1.00 29.10 168 ALA B CA 1
ATOM 2661 C C . ALA B 1 171 ? 32.353 16.816 19.201 1.00 29.35 168 ALA B C 1
ATOM 2662 O O . ALA B 1 171 ? 32.771 15.837 18.578 1.00 29.31 168 ALA B O 1
ATOM 2664 N N . LEU B 1 172 ? 31.286 16.771 20.000 1.00 29.89 169 LEU B N 1
ATOM 2665 C CA . LEU B 1 172 ? 30.550 15.525 20.226 1.00 30.02 169 LEU B CA 1
ATOM 2666 C C . LEU B 1 172 ? 29.765 15.156 18.989 1.00 30.87 169 LEU B C 1
ATOM 2667 O O . LEU B 1 172 ? 29.284 14.051 18.878 1.00 30.46 169 LEU B O 1
ATOM 2672 N N . GLY B 1 173 ? 29.634 16.094 18.058 1.00 32.09 170 GLY B N 1
ATOM 2673 C CA . GLY B 1 173 ? 28.894 15.839 16.842 1.00 32.91 170 GLY B CA 1
ATOM 2674 C C . GLY B 1 173 ? 27.428 16.124 17.062 1.00 33.49 170 GLY B C 1
ATOM 2675 O O . GLY B 1 173 ? 26.602 15.733 16.256 1.00 34.27 170 GLY B O 1
ATOM 2676 N N . PHE B 1 174 ? 27.102 16.808 18.148 1.00 34.19 171 PHE B N 1
ATOM 2677 C CA . PHE B 1 174 ? 25.715 17.068 18.488 1.00 35.12 171 PHE B CA 1
ATOM 2678 C C . PHE B 1 174 ? 25.165 18.174 17.615 1.00 35.28 171 PHE B C 1
ATOM 2679 O O . PHE B 1 174 ? 24.182 17.989 16.904 1.00 35.68 171 PHE B O 1
ATOM 2687 N N . TYR B 1 175 ? 25.831 19.309 17.636 1.00 35.67 172 TYR B N 1
ATOM 2688 C CA . TYR B 1 175 ? 25.393 20.460 16.892 1.00 36.20 172 TYR B CA 1
ATOM 2689 C C . TYR B 1 175 ? 26.536 21.006 16.034 1.00 35.74 172 TYR B C 1
ATOM 2690 O O . TYR B 1 175 ? 27.660 21.095 16.510 1.00 36.71 172 TYR B O 1
ATOM 2699 N N . GLN B 1 176 ? 26.249 21.403 14.796 1.00 35.31 173 GLN B N 1
ATOM 2700 C CA . GLN B 1 176 ? 27.272 21.953 13.873 1.00 35.06 173 GLN B CA 1
ATOM 2701 C C . GLN B 1 176 ? 27.063 23.465 13.684 1.00 34.52 173 GLN B C 1
ATOM 2702 O O . GLN B 1 176 ? 25.955 23.911 13.413 1.00 34.58 173 GLN B O 1
ATOM 2704 N N . LEU B 1 177 ? 28.121 24.251 13.869 1.00 33.99 174 LEU B N 1
ATOM 2705 C CA . LEU B 1 177 ? 28.084 25.695 13.649 1.00 33.49 174 LEU B CA 1
ATOM 2706 C C . LEU B 1 177 ? 28.839 26.034 12.384 1.00 32.41 174 LEU B C 1
ATOM 2707 O O . LEU B 1 177 ? 30.060 25.940 12.389 1.00 33.28 174 LEU B O 1
ATOM 2712 N N . ASP B 1 178 ? 28.179 26.495 11.328 1.00 30.53 175 ASP B N 1
ATOM 2713 C CA . ASP B 1 178 ? 28.945 27.012 10.193 1.00 29.35 175 ASP B CA 1
ATOM 2714 C C . ASP B 1 178 ? 29.748 28.277 10.554 1.00 28.36 175 ASP B C 1
ATOM 2715 O O . ASP B 1 178 ? 29.640 28.823 11.678 1.00 27.23 175 ASP B O 1
ATOM 2720 N N . ASP B 1 179 ? 30.557 28.743 9.605 1.00 26.66 176 ASP B N 1
ATOM 2721 C CA . ASP B 1 179 ? 31.491 29.832 9.890 1.00 25.36 176 ASP B CA 1
ATOM 2722 C C . ASP B 1 179 ? 30.856 31.152 10.295 1.00 23.57 176 ASP B C 1
ATOM 2723 O O . ASP B 1 179 ? 31.310 31.804 11.269 1.00 21.50 176 ASP B O 1
ATOM 2728 N N . ASP B 1 180 ? 29.811 31.540 9.582 1.00 22.11 177 ASP B N 1
ATOM 2729 C CA . ASP B 1 180 ? 29.089 32.769 9.892 1.00 22.89 177 ASP B CA 1
ATOM 2730 C C . ASP B 1 180 ? 28.489 32.700 11.297 1.00 22.00 177 ASP B C 1
ATOM 2731 O O . ASP B 1 180 ? 28.561 33.669 12.057 1.00 22.60 177 ASP B O 1
ATOM 2736 N N . ALA B 1 181 ? 27.982 31.523 11.665 1.00 21.03 178 ALA B N 1
ATOM 2737 C CA . ALA B 1 181 ? 27.472 31.245 13.015 1.00 20.40 178 ALA B CA 1
ATOM 2738 C C . ALA B 1 181 ? 28.555 31.303 14.089 1.00 19.98 178 ALA B C 1
ATOM 2739 O O . ALA B 1 181 ? 28.358 31.864 15.159 1.00 20.49 178 ALA B O 1
ATOM 2741 N N . LEU B 1 182 ? 29.734 30.785 13.794 1.00 19.54 179 LEU B N 1
ATOM 2742 C CA . LEU B 1 182 ? 30.849 30.857 14.730 1.00 19.02 179 LEU B CA 1
ATOM 2743 C C . LEU B 1 182 ? 31.288 32.316 14.957 1.00 17.78 179 LEU B C 1
ATOM 2744 O O . LEU B 1 182 ? 31.462 32.762 16.088 1.00 18.29 179 LEU B O 1
ATOM 2749 N N . GLU B 1 183 ? 31.403 33.077 13.887 1.00 17.27 180 GLU B N 1
ATOM 2750 C CA . GLU B 1 183 ? 31.692 34.499 13.972 1.00 16.63 180 GLU B CA 1
ATOM 2751 C C . GLU B 1 183 ? 30.610 35.207 14.798 1.00 16.15 180 GLU B C 1
ATOM 2752 O O . GLU B 1 183 ? 30.905 35.983 15.651 1.00 15.94 180 GLU B O 1
ATOM 2758 N N . ALA B 1 184 ? 29.348 34.928 14.556 1.00 16.81 181 ALA B N 1
ATOM 2759 C CA . ALA B 1 184 ? 28.283 35.553 15.348 1.00 16.66 181 ALA B CA 1
ATOM 2760 C C . ALA B 1 184 ? 28.390 35.196 16.817 1.00 17.56 181 ALA B C 1
ATOM 2761 O O . ALA B 1 184 ? 28.183 36.026 17.686 1.00 17.75 181 ALA B O 1
ATOM 2763 N N . ALA B 1 185 ? 28.746 33.954 17.112 1.00 19.08 182 ALA B N 1
ATOM 2764 C CA . ALA B 1 185 ? 28.858 33.519 18.498 1.00 19.33 182 ALA B CA 1
ATOM 2765 C C . ALA B 1 185 ? 30.027 34.224 19.162 1.00 20.63 182 ALA B C 1
ATOM 2766 O O . ALA B 1 185 ? 29.942 34.594 20.320 1.00 19.99 182 ALA B O 1
ATOM 2768 N N . ILE B 1 186 ? 31.128 34.417 18.441 1.00 21.33 183 ILE B N 1
ATOM 2769 C CA . ILE B 1 186 ? 32.235 35.163 19.030 1.00 21.57 183 ILE B CA 1
ATOM 2770 C C . ILE B 1 186 ? 31.762 36.576 19.349 1.00 21.65 183 ILE B C 1
ATOM 2771 O O . ILE B 1 186 ? 32.007 37.074 20.432 1.00 21.01 183 ILE B O 1
ATOM 2776 N N . GLU B 1 187 ? 31.025 37.217 18.440 1.00 21.66 184 GLU B N 1
ATOM 2777 C CA . GLU B 1 187 ? 30.526 38.572 18.760 1.00 22.37 184 GLU B CA 1
ATOM 2778 C C . GLU B 1 187 ? 29.564 38.590 19.912 1.00 21.49 184 GLU B C 1
ATOM 2779 O O . GLU B 1 187 ? 29.595 39.513 20.714 1.00 21.18 184 GLU B O 1
ATOM 2785 N N . ALA B 1 188 ? 28.650 37.624 19.946 1.00 21.28 185 ALA B N 1
ATOM 2786 C CA . ALA B 1 188 ? 27.675 37.575 21.016 1.00 21.68 185 ALA B CA 1
ATOM 2787 C C . ALA B 1 188 ? 28.343 37.454 22.384 1.00 22.41 185 ALA B C 1
ATOM 2788 O O . ALA B 1 188 ? 27.939 38.135 23.359 1.00 23.11 185 ALA B O 1
ATOM 2790 N N . SER B 1 189 ? 29.361 36.598 22.498 1.00 22.49 186 SER B N 1
ATOM 2791 C CA . SER B 1 189 ? 30.000 36.422 23.800 1.00 22.45 186 SER B CA 1
ATOM 2792 C C . SER B 1 189 ? 30.826 37.672 24.212 1.00 22.52 186 SER B C 1
ATOM 2793 O O . SER B 1 189 ? 30.948 37.980 25.406 1.00 23.32 186 SER B O 1
ATOM 2796 N N . TRP B 1 190 ? 31.323 38.422 23.231 1.00 21.80 187 TRP B N 1
ATOM 2797 C CA . TRP B 1 190 ? 31.919 39.725 23.469 1.00 21.55 187 TRP B CA 1
ATOM 2798 C C . TRP B 1 190 ? 30.891 40.683 24.055 1.00 21.76 187 TRP B C 1
ATOM 2799 O O . TRP B 1 190 ? 31.210 41.404 24.976 1.00 21.02 187 TRP B O 1
ATOM 2810 N N . ASP B 1 191 ? 29.676 40.692 23.516 1.00 21.46 188 ASP B N 1
ATOM 2811 C CA . ASP B 1 191 ? 28.606 41.480 24.093 1.00 21.39 188 ASP B CA 1
ATOM 2812 C C . ASP B 1 191 ? 28.394 41.198 25.586 1.00 22.20 188 ASP B C 1
ATOM 2813 O O . ASP B 1 191 ? 28.006 42.081 26.347 1.00 22.40 188 ASP B O 1
ATOM 2818 N N . ALA B 1 192 ? 28.606 39.963 26.021 1.00 22.44 189 ALA B N 1
ATOM 2819 C CA . ALA B 1 192 ? 28.368 39.654 27.425 1.00 21.60 189 ALA B CA 1
ATOM 2820 C C . ALA B 1 192 ? 29.318 40.458 28.313 1.00 21.37 189 ALA B C 1
ATOM 2821 O O . ALA B 1 192 ? 28.921 40.854 29.402 1.00 20.55 189 ALA B O 1
ATOM 2823 N N . ILE B 1 193 ? 30.562 40.636 27.862 1.00 20.45 190 ILE B N 1
ATOM 2824 C CA . ILE B 1 193 ? 31.588 41.254 28.699 1.00 20.84 190 ILE B CA 1
ATOM 2825 C C . ILE B 1 193 ? 31.813 42.762 28.482 1.00 20.36 190 ILE B C 1
ATOM 2826 O O . ILE B 1 193 ? 32.386 43.411 29.338 1.00 20.82 190 ILE B O 1
ATOM 2831 N N . ILE B 1 194 ? 31.364 43.332 27.377 1.00 20.29 191 ILE B N 1
ATOM 2832 C CA . ILE B 1 194 ? 31.550 44.763 27.184 1.00 20.28 191 ILE B CA 1
ATOM 2833 C C . ILE B 1 194 ? 30.398 45.543 27.823 1.00 20.41 191 ILE B C 1
ATOM 2834 O O . ILE B 1 194 ? 29.314 45.001 28.029 1.00 19.53 191 ILE B O 1
ATOM 2839 N N . LYS B 1 195 ? 30.649 46.812 28.108 1.00 20.42 192 LYS B N 1
ATOM 2840 C CA . LYS B 1 195 ? 29.584 47.736 28.527 1.00 22.32 192 LYS B CA 1
ATOM 2841 C C . LYS B 1 195 ? 28.760 48.150 27.344 1.00 22.59 192 LYS B C 1
ATOM 2842 O O . LYS B 1 195 ? 29.262 48.277 26.251 1.00 23.82 192 LYS B O 1
ATOM 2848 N N . HIS B 1 196 ? 27.480 48.335 27.562 1.00 23.55 193 HIS B N 1
ATOM 2849 C CA . HIS B 1 196 ? 26.612 48.847 26.524 1.00 24.41 193 HIS B CA 1
ATOM 2850 C C . HIS B 1 196 ? 25.978 50.151 26.997 1.00 25.16 193 HIS B C 1
ATOM 2851 O O . HIS B 1 196 ? 25.988 50.519 28.180 1.00 25.30 193 HIS B O 1
ATOM 2859 N N . ASP C 1 11 ? 38.331 27.909 -11.018 1.00 35.07 8 ASP C N 1
ATOM 2860 C CA . ASP C 1 11 ? 39.754 27.541 -10.734 1.00 34.04 8 ASP C CA 1
ATOM 2861 C C . ASP C 1 11 ? 39.959 25.991 -10.866 1.00 32.56 8 ASP C C 1
ATOM 2862 O O . ASP C 1 11 ? 39.074 25.277 -11.367 1.00 33.06 8 ASP C O 1
ATOM 2867 N N . LYS C 1 12 ? 41.101 25.478 -10.412 1.00 30.56 9 LYS C N 1
ATOM 2868 C CA . LYS C 1 12 ? 41.382 24.036 -10.500 1.00 29.43 9 LYS C CA 1
ATOM 2869 C C . LYS C 1 12 ? 40.591 23.114 -9.516 1.00 27.30 9 LYS C C 1
ATOM 2870 O O . LYS C 1 12 ? 40.691 21.895 -9.617 1.00 25.95 9 LYS C O 1
ATOM 2876 N N . ARG C 1 13 ? 39.842 23.680 -8.570 1.00 25.75 10 ARG C N 1
ATOM 2877 C CA . ARG C 1 13 ? 39.215 22.884 -7.500 1.00 25.41 10 ARG C CA 1
ATOM 2878 C C . ARG C 1 13 ? 38.381 21.693 -8.056 1.00 24.71 10 ARG C C 1
ATOM 2879 O O . ARG C 1 13 ? 38.581 20.518 -7.672 1.00 21.85 10 ARG C O 1
ATOM 2887 N N . ASP C 1 14 ? 37.460 22.047 -8.944 1.00 23.91 11 ASP C N 1
ATOM 2888 C CA . ASP C 1 14 ? 36.587 21.111 -9.629 1.00 24.70 11 ASP C CA 1
ATOM 2889 C C . ASP C 1 14 ? 37.341 20.042 -10.398 1.00 23.35 11 ASP C C 1
ATOM 2890 O O . ASP C 1 14 ? 37.004 18.897 -10.362 1.00 23.20 11 ASP C O 1
ATOM 2895 N N . GLN C 1 15 ? 38.365 20.458 -11.088 1.00 23.39 12 GLN C N 1
ATOM 2896 C CA . GLN C 1 15 ? 39.239 19.554 -11.795 1.00 23.92 12 GLN C CA 1
ATOM 2897 C C . GLN C 1 15 ? 39.893 18.557 -10.812 1.00 22.60 12 GLN C C 1
ATOM 2898 O O . GLN C 1 15 ? 39.913 17.371 -11.081 1.00 21.80 12 GLN C O 1
ATOM 2904 N N . ILE C 1 16 ? 40.403 19.049 -9.672 1.00 20.96 13 ILE C N 1
ATOM 2905 C CA . ILE C 1 16 ? 41.071 18.201 -8.695 1.00 20.31 13 ILE C CA 1
ATOM 2906 C C . ILE C 1 16 ? 40.066 17.187 -8.112 1.00 20.63 13 ILE C C 1
ATOM 2907 O O . ILE C 1 16 ? 40.364 15.993 -8.013 1.00 19.80 13 ILE C O 1
ATOM 2912 N N . LEU C 1 17 ? 38.864 17.660 -7.798 1.00 20.84 14 LEU C N 1
ATOM 2913 C CA . LEU C 1 17 ? 37.847 16.821 -7.204 1.00 21.38 14 LEU C CA 1
ATOM 2914 C C . LEU C 1 17 ? 37.401 15.737 -8.184 1.00 21.42 14 LEU C C 1
ATOM 2915 O O . LEU C 1 17 ? 37.241 14.573 -7.795 1.00 22.51 14 LEU C O 1
ATOM 2920 N N . ALA C 1 18 ? 37.219 16.092 -9.456 1.00 21.01 15 ALA C N 1
ATOM 2921 C CA . ALA C 1 18 ? 36.825 15.081 -10.464 1.00 20.56 15 ALA C CA 1
ATOM 2922 C C . ALA C 1 18 ? 37.935 14.041 -10.638 1.00 20.07 15 ALA C C 1
ATOM 2923 O O . ALA C 1 18 ? 37.671 12.858 -10.770 1.00 20.86 15 ALA C O 1
ATOM 2925 N N . ALA C 1 19 ? 39.192 14.462 -10.586 1.00 20.16 16 ALA C N 1
ATOM 2926 C CA . ALA C 1 19 ? 40.299 13.488 -10.688 1.00 19.51 16 ALA C CA 1
ATOM 2927 C C . ALA C 1 19 ? 40.332 12.581 -9.445 1.00 18.88 16 ALA C C 1
ATOM 2928 O O . ALA C 1 19 ? 40.524 11.382 -9.559 1.00 18.40 16 ALA C O 1
ATOM 2930 N N . ALA C 1 20 ? 40.127 13.155 -8.268 1.00 19.02 17 ALA C N 1
ATOM 2931 C CA . ALA C 1 20 ? 40.063 12.352 -7.031 1.00 19.65 17 ALA C CA 1
ATOM 2932 C C . ALA C 1 20 ? 38.927 11.319 -7.079 1.00 20.43 17 ALA C C 1
ATOM 2933 O O . ALA C 1 20 ? 39.112 10.189 -6.671 1.00 20.65 17 ALA C O 1
ATOM 2935 N N . GLU C 1 21 ? 37.770 11.729 -7.589 1.00 21.36 18 GLU C N 1
ATOM 2936 C CA . GLU C 1 21 ? 36.618 10.886 -7.674 1.00 22.00 18 GLU C CA 1
ATOM 2937 C C . GLU C 1 21 ? 36.872 9.709 -8.627 1.00 23.16 18 GLU C C 1
ATOM 2938 O O . GLU C 1 21 ? 36.580 8.556 -8.294 1.00 21.85 18 GLU C O 1
ATOM 2944 N N . GLN C 1 22 ? 37.468 9.984 -9.780 1.00 24.34 19 GLN C N 1
ATOM 2945 C CA . GLN C 1 22 ? 37.848 8.907 -10.703 1.00 24.78 19 GLN C CA 1
ATOM 2946 C C . GLN C 1 22 ? 38.786 7.886 -10.043 1.00 24.76 19 GLN C C 1
ATOM 2947 O O . GLN C 1 22 ? 38.546 6.680 -10.136 1.00 25.01 19 GLN C O 1
ATOM 2953 N N . LEU C 1 23 ? 39.824 8.358 -9.350 1.00 24.18 20 LEU C N 1
ATOM 2954 C CA . LEU C 1 23 ? 40.706 7.455 -8.600 1.00 24.39 20 LEU C CA 1
ATOM 2955 C C . LEU C 1 23 ? 39.973 6.681 -7.480 1.00 24.48 20 LEU C C 1
ATOM 2956 O O . LEU C 1 23 ? 40.240 5.505 -7.263 1.00 24.78 20 LEU C O 1
ATOM 2961 N N . ILE C 1 24 ? 39.074 7.333 -6.760 1.00 24.70 21 ILE C N 1
ATOM 2962 C CA . ILE C 1 24 ? 38.351 6.647 -5.701 1.00 25.24 21 ILE C CA 1
ATOM 2963 C C . ILE C 1 24 ? 37.412 5.593 -6.281 1.00 26.26 21 ILE C C 1
ATOM 2964 O O . ILE C 1 24 ? 37.291 4.509 -5.730 1.00 26.23 21 ILE C O 1
ATOM 2969 N N . ALA C 1 25 ? 36.778 5.895 -7.404 1.00 27.53 22 ALA C N 1
ATOM 2970 C CA . ALA C 1 25 ? 35.963 4.925 -8.105 1.00 28.69 22 ALA C CA 1
ATOM 2971 C C . ALA C 1 25 ? 36.816 3.679 -8.370 1.00 30.61 22 ALA C C 1
ATOM 2972 O O . ALA C 1 25 ? 36.392 2.548 -8.103 1.00 30.24 22 ALA C O 1
ATOM 2974 N N . GLU C 1 26 ? 38.040 3.889 -8.840 1.00 32.30 23 GLU C N 1
ATOM 2975 C CA . GLU C 1 26 ? 38.921 2.776 -9.192 1.00 33.47 23 GLU C CA 1
ATOM 2976 C C . GLU C 1 26 ? 39.570 2.097 -7.990 1.00 34.52 23 GLU C C 1
ATOM 2977 O O . GLU C 1 26 ? 40.005 0.969 -8.117 1.00 34.97 23 GLU C O 1
ATOM 2983 N N . SER C 1 27 ? 39.692 2.760 -6.841 1.00 35.50 24 SER C N 1
ATOM 2984 C CA . SER C 1 27 ? 40.572 2.206 -5.802 1.00 35.79 24 SER C CA 1
ATOM 2985 C C . SER C 1 27 ? 40.253 2.510 -4.350 1.00 36.23 24 SER C C 1
ATOM 2986 O O . SER C 1 27 ? 41.037 2.159 -3.475 1.00 36.51 24 SER C O 1
ATOM 2989 N N . GLY C 1 28 ? 39.121 3.149 -4.081 1.00 36.56 25 GLY C N 1
ATOM 2990 C CA . GLY C 1 28 ? 38.704 3.406 -2.706 1.00 37.00 25 GLY C CA 1
ATOM 2991 C C . GLY C 1 28 ? 39.299 4.667 -2.091 1.00 37.27 25 GLY C C 1
ATOM 2992 O O . GLY C 1 28 ? 40.369 5.147 -2.514 1.00 36.82 25 GLY C O 1
ATOM 2993 N N . PHE C 1 29 ? 38.584 5.173 -1.081 1.00 37.52 26 PHE C N 1
ATOM 2994 C CA . PHE C 1 29 ? 38.966 6.371 -0.318 1.00 37.89 26 PHE C CA 1
ATOM 2995 C C . PHE C 1 29 ? 40.318 6.183 0.360 1.00 37.86 26 PHE C C 1
ATOM 2996 O O . PHE C 1 29 ? 41.199 7.039 0.260 1.00 38.14 26 PHE C O 1
ATOM 3004 N N . GLN C 1 30 ? 40.485 5.043 1.020 1.00 37.69 27 GLN C N 1
ATOM 3005 C CA . GLN C 1 30 ? 41.751 4.692 1.688 1.00 37.71 27 GLN C CA 1
ATOM 3006 C C . GLN C 1 30 ? 42.940 4.540 0.716 1.00 37.56 27 GLN C C 1
ATOM 3007 O O . GLN C 1 30 ? 44.098 4.741 1.101 1.00 37.31 27 GLN C O 1
ATOM 3013 N N . GLY C 1 31 ? 42.647 4.165 -0.530 1.00 37.43 28 GLY C N 1
ATOM 3014 C CA . GLY C 1 31 ? 43.675 3.966 -1.543 1.00 37.14 28 GLY C CA 1
ATOM 3015 C C . GLY C 1 31 ? 44.388 5.241 -1.954 1.00 36.96 28 GLY C C 1
ATOM 3016 O O . GLY C 1 31 ? 45.588 5.202 -2.197 1.00 37.38 28 GLY C O 1
ATOM 3017 N N . LEU C 1 32 ? 43.659 6.368 -1.969 1.00 36.50 29 LEU C N 1
ATOM 3018 C CA . LEU C 1 32 ? 44.074 7.621 -2.651 1.00 35.89 29 LEU C CA 1
ATOM 3019 C C . LEU C 1 32 ? 45.427 8.170 -2.224 1.00 35.35 29 LEU C C 1
ATOM 3020 O O . LEU C 1 32 ? 45.693 8.314 -1.046 1.00 35.51 29 LEU C O 1
ATOM 3025 N N . SER C 1 33 ? 46.286 8.464 -3.196 1.00 34.87 30 SER C N 1
ATOM 3026 C CA . SER C 1 33 ? 47.595 9.075 -2.941 1.00 34.40 30 SER C CA 1
ATOM 3027 C C . SER C 1 33 ? 47.601 10.474 -3.501 1.00 34.28 30 SER C C 1
ATOM 3028 O O . SER C 1 33 ? 47.139 10.688 -4.610 1.00 34.39 30 SER C O 1
ATOM 3039 N N . GLN C 1 35 ? 50.156 12.117 -4.560 1.00 32.12 32 GLN C N 1
ATOM 3040 C CA . GLN C 1 35 ? 51.034 12.126 -5.714 1.00 31.47 32 GLN C CA 1
ATOM 3041 C C . GLN C 1 35 ? 50.259 11.666 -6.942 1.00 30.51 32 GLN C C 1
ATOM 3042 O O . GLN C 1 35 ? 50.283 12.328 -7.989 1.00 29.84 32 GLN C O 1
ATOM 3048 N N . LYS C 1 36 ? 49.538 10.550 -6.787 1.00 29.61 33 LYS C N 1
ATOM 3049 C CA . LYS C 1 36 ? 48.769 9.972 -7.878 1.00 28.89 33 LYS C CA 1
ATOM 3050 C C . LYS C 1 36 ? 47.650 10.918 -8.291 1.00 28.65 33 LYS C C 1
ATOM 3051 O O . LYS C 1 36 ? 47.371 11.056 -9.471 1.00 28.70 33 LYS C O 1
ATOM 3053 N N . LEU C 1 37 ? 47.031 11.590 -7.322 1.00 28.42 34 LEU C N 1
ATOM 3054 C CA . LEU C 1 37 ? 45.992 12.589 -7.614 1.00 28.28 34 LEU C CA 1
ATOM 3055 C C . LEU C 1 37 ? 46.573 13.701 -8.486 1.00 28.75 34 LEU C C 1
ATOM 3056 O O . LEU C 1 37 ? 45.948 14.115 -9.462 1.00 28.19 34 LEU C O 1
ATOM 3061 N N . ALA C 1 38 ? 47.747 14.194 -8.103 1.00 29.87 35 ALA C N 1
ATOM 3062 C CA . ALA C 1 38 ? 48.407 15.274 -8.843 1.00 31.27 35 ALA C CA 1
ATOM 3063 C C . ALA C 1 38 ? 48.527 14.823 -10.291 1.00 31.89 35 ALA C C 1
ATOM 3064 O O . ALA C 1 38 ? 48.002 15.488 -11.192 1.00 32.05 35 ALA C O 1
ATOM 3066 N N . ASN C 1 39 ? 49.147 13.654 -10.493 1.00 32.89 36 ASN C N 1
ATOM 3067 C CA . ASN C 1 39 ? 49.330 13.086 -11.839 1.00 33.33 36 ASN C CA 1
ATOM 3068 C C . ASN C 1 39 ? 48.010 12.903 -12.577 1.00 33.92 36 ASN C C 1
ATOM 3069 O O . ASN C 1 39 ? 47.922 13.196 -13.756 1.00 35.18 36 ASN C O 1
ATOM 3074 N N . GLU C 1 40 ? 46.979 12.430 -11.900 1.00 34.31 37 GLU C N 1
ATOM 3075 C CA . GLU C 1 40 ? 45.679 12.226 -12.543 1.00 34.66 37 GLU C CA 1
ATOM 3076 C C . GLU C 1 40 ? 44.990 13.537 -12.887 1.00 34.76 37 GLU C C 1
ATOM 3077 O O . GLU C 1 40 ? 44.164 13.577 -13.785 1.00 35.21 37 GLU C O 1
ATOM 3083 N N . ALA C 1 41 ? 45.272 14.593 -12.141 1.00 34.57 38 ALA C N 1
ATOM 3084 C CA . ALA C 1 41 ? 44.550 15.857 -12.306 1.00 34.59 38 ALA C CA 1
ATOM 3085 C C . ALA C 1 41 ? 45.171 16.794 -13.363 1.00 34.84 38 ALA C C 1
ATOM 3086 O O . ALA C 1 41 ? 44.542 17.766 -13.768 1.00 34.83 38 ALA C O 1
ATOM 3088 N N . GLY C 1 42 ? 46.396 16.524 -13.777 1.00 34.99 39 GLY C N 1
ATOM 3089 C CA . GLY C 1 42 ? 47.112 17.422 -14.700 1.00 36.34 39 GLY C CA 1
ATOM 3090 C C . GLY C 1 42 ? 47.547 18.721 -14.010 1.00 36.84 39 GLY C C 1
ATOM 3091 O O . GLY C 1 42 ? 47.128 19.809 -14.412 1.00 37.86 39 GLY C O 1
ATOM 3092 N N . VAL C 1 43 ? 48.417 18.599 -13.003 1.00 36.20 40 VAL C N 1
ATOM 3093 C CA . VAL C 1 43 ? 48.630 19.645 -12.027 1.00 35.45 40 VAL C CA 1
ATOM 3094 C C . VAL C 1 43 ? 49.826 19.227 -11.131 1.00 34.81 40 VAL C C 1
ATOM 3095 O O . VAL C 1 43 ? 49.951 18.039 -10.810 1.00 34.73 40 VAL C O 1
ATOM 3099 N N . ALA C 1 44 ? 50.704 20.167 -10.736 1.00 33.92 41 ALA C N 1
ATOM 3100 C CA . ALA C 1 44 ? 51.828 19.813 -9.840 1.00 33.28 41 ALA C CA 1
ATOM 3101 C C . ALA C 1 44 ? 51.324 19.399 -8.434 1.00 33.57 41 ALA C C 1
ATOM 3102 O O . ALA C 1 44 ? 50.239 19.839 -7.963 1.00 32.77 41 ALA C O 1
ATOM 3104 N N . ALA C 1 45 ? 52.091 18.542 -7.755 1.00 33.30 42 ALA C N 1
ATOM 3105 C CA . ALA C 1 45 ? 51.710 18.112 -6.400 1.00 33.00 42 ALA C CA 1
ATOM 3106 C C . ALA C 1 45 ? 51.400 19.362 -5.559 1.00 32.54 42 ALA C C 1
ATOM 3107 O O . ALA C 1 45 ? 50.431 19.387 -4.786 1.00 33.34 42 ALA C O 1
ATOM 3109 N N . GLY C 1 46 ? 52.206 20.412 -5.764 1.00 31.43 43 GLY C N 1
ATOM 3110 C CA . GLY C 1 46 ? 52.024 21.700 -5.100 1.00 30.19 43 GLY C CA 1
ATOM 3111 C C . GLY C 1 46 ? 50.655 22.321 -5.318 1.00 28.74 43 GLY C C 1
ATOM 3112 O O . GLY C 1 46 ? 50.066 22.842 -4.380 1.00 28.77 43 GLY C O 1
ATOM 3113 N N . THR C 1 47 ? 50.141 22.266 -6.546 1.00 26.43 44 THR C N 1
ATOM 3114 C CA . THR C 1 47 ? 48.845 22.873 -6.835 1.00 24.61 44 THR C CA 1
ATOM 3115 C C . THR C 1 47 ? 47.749 22.346 -5.937 1.00 22.19 44 THR C C 1
ATOM 3116 O O . THR C 1 47 ? 46.872 23.100 -5.545 1.00 20.68 44 THR C O 1
ATOM 3120 N N . ILE C 1 48 ? 47.812 21.068 -5.575 1.00 20.49 45 ILE C N 1
ATOM 3121 C CA . ILE C 1 48 ? 46.762 20.493 -4.753 1.00 19.88 45 ILE C CA 1
ATOM 3122 C C . ILE C 1 48 ? 46.656 21.194 -3.389 1.00 17.96 45 ILE C C 1
ATOM 3123 O O . ILE C 1 48 ? 45.564 21.427 -2.910 1.00 16.06 45 ILE C O 1
ATOM 3128 N N . TYR C 1 49 ? 47.800 21.567 -2.842 1.00 17.08 46 TYR C N 1
ATOM 3129 C CA . TYR C 1 49 ? 47.912 22.258 -1.566 1.00 18.00 46 TYR C CA 1
ATOM 3130 C C . TYR C 1 49 ? 47.472 23.712 -1.635 1.00 16.45 46 TYR C C 1
ATOM 3131 O O . TYR C 1 49 ? 47.300 24.339 -0.628 1.00 17.67 46 TYR C O 1
ATOM 3140 N N . ARG C 1 50 ? 47.284 24.269 -2.811 1.00 15.62 47 ARG C N 1
ATOM 3141 C CA . ARG C 1 50 ? 46.702 25.601 -2.871 1.00 15.27 47 ARG C CA 1
ATOM 3142 C C . ARG C 1 50 ? 45.187 25.561 -2.724 1.00 13.71 47 ARG C C 1
ATOM 3143 O O . ARG C 1 50 ? 44.561 26.607 -2.526 1.00 12.53 47 ARG C O 1
ATOM 3151 N N . TYR C 1 51 ? 44.625 24.357 -2.768 1.00 12.60 48 TYR C N 1
ATOM 3152 C CA . TYR C 1 51 ? 43.172 24.155 -2.624 1.00 13.73 48 TYR C CA 1
ATOM 3153 C C . TYR C 1 51 ? 42.742 23.292 -1.459 1.00 13.91 48 TYR C C 1
ATOM 3154 O O . TYR C 1 51 ? 41.617 23.420 -1.044 1.00 14.94 48 TYR C O 1
ATOM 3163 N N . PHE C 1 52 ? 43.588 22.385 -0.982 1.00 14.45 49 PHE C N 1
ATOM 3164 C CA . PHE C 1 52 ? 43.226 21.447 0.120 1.00 14.55 49 PHE C CA 1
ATOM 3165 C C . PHE C 1 52 ? 44.391 21.279 1.082 1.00 14.81 49 PHE C C 1
ATOM 3166 O O . PHE C 1 52 ? 45.543 21.119 0.650 1.00 13.62 49 PHE C O 1
ATOM 3174 N N . SER C 1 53 ? 44.099 21.336 2.371 1.00 15.19 50 SER C N 1
ATOM 3175 C CA . SER C 1 53 ? 45.169 21.357 3.366 1.00 16.34 50 SER C CA 1
ATOM 3176 C C . SER C 1 53 ? 45.806 20.000 3.493 1.00 16.31 50 SER C C 1
ATOM 3177 O O . SER C 1 53 ? 46.979 19.931 3.718 1.00 17.32 50 SER C O 1
ATOM 3180 N N . AS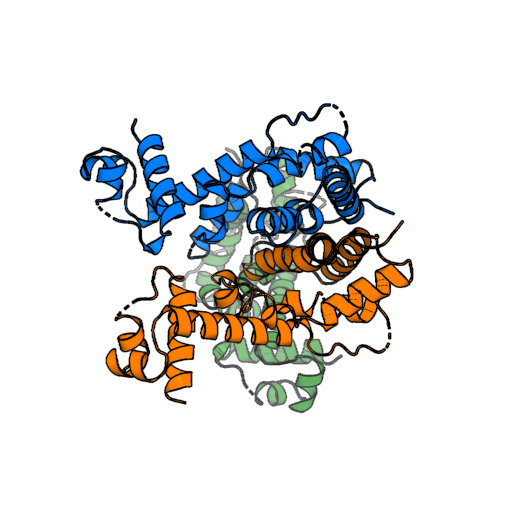P C 1 54 ? 45.059 18.929 3.268 1.00 16.12 51 ASP C N 1
ATOM 3181 C CA . ASP C 1 54 ? 45.610 17.574 3.365 1.00 16.21 51 ASP C CA 1
ATOM 3182 C C . ASP C 1 54 ? 44.611 16.584 2.823 1.00 15.78 51 ASP C C 1
ATOM 3183 O O . ASP C 1 54 ? 43.497 16.955 2.422 1.00 15.57 51 ASP C O 1
ATOM 3188 N N . LYS C 1 55 ? 44.997 15.317 2.839 1.00 16.05 52 LYS C N 1
ATOM 3189 C CA . LYS C 1 55 ? 44.159 14.296 2.277 1.00 17.05 52 LYS C CA 1
ATOM 3190 C C . LYS C 1 55 ? 42.791 14.222 2.947 1.00 16.51 52 LYS C C 1
ATOM 3191 O O . LYS C 1 55 ? 41.776 14.103 2.255 1.00 13.58 52 LYS C O 1
ATOM 3197 N N . GLU C 1 56 ? 42.745 14.306 4.275 1.00 16.28 53 GLU C N 1
ATOM 3198 C CA . GLU C 1 56 ? 41.455 14.190 4.980 1.00 17.39 53 GLU C CA 1
ATOM 3199 C C . GLU C 1 56 ? 40.502 15.326 4.544 1.00 16.88 53 GLU C C 1
ATOM 3200 O O . GLU C 1 56 ? 39.295 15.100 4.397 1.00 16.08 53 GLU C O 1
ATOM 3206 N N . HIS C 1 57 ? 41.037 16.538 4.311 1.00 16.17 54 HIS C N 1
ATOM 3207 C CA . HIS C 1 57 ? 40.155 17.643 3.877 1.00 17.02 54 HIS C CA 1
ATOM 3208 C C . HIS C 1 57 ? 39.679 17.378 2.455 1.00 16.02 54 HIS C C 1
ATOM 3209 O O . HIS C 1 57 ? 38.494 17.534 2.137 1.00 16.82 54 HIS C O 1
ATOM 3216 N N . LEU C 1 58 ? 40.590 16.938 1.617 1.00 15.66 55 LEU C N 1
ATOM 3217 C CA . LEU C 1 58 ? 40.218 16.589 0.275 1.00 16.50 55 LEU C CA 1
ATOM 3218 C C . LEU C 1 58 ? 39.111 15.546 0.298 1.00 16.90 55 LEU C C 1
ATOM 3219 O O . LEU C 1 58 ? 38.104 15.728 -0.373 1.00 16.06 55 LEU C O 1
ATOM 3224 N N . LEU C 1 59 ? 39.286 14.463 1.055 1.00 16.81 56 LEU C N 1
ATOM 3225 C CA . LEU C 1 59 ? 38.279 13.411 1.038 1.00 18.98 56 LEU C CA 1
ATOM 3226 C C . LEU C 1 59 ? 36.933 13.950 1.462 1.00 18.89 56 LEU C C 1
ATOM 3227 O O . LEU C 1 59 ? 35.894 13.609 0.869 1.00 19.77 56 LEU C O 1
ATOM 3232 N N . GLU C 1 60 ? 36.917 14.849 2.436 1.00 19.68 57 GLU C N 1
ATOM 3233 C CA . GLU C 1 60 ? 35.628 15.396 2.873 1.00 20.83 57 GLU C CA 1
ATOM 3234 C C . GLU C 1 60 ? 34.934 16.218 1.771 1.00 21.17 57 GLU C C 1
ATOM 3235 O O . GLU C 1 60 ? 33.694 16.091 1.569 1.00 21.11 57 GLU C O 1
ATOM 3241 N N . GLU C 1 61 ? 35.721 17.035 1.046 1.00 20.42 58 GLU C N 1
ATOM 3242 C CA . GLU C 1 61 ? 35.174 17.784 -0.097 1.00 20.32 58 GLU C CA 1
ATOM 3243 C C . GLU C 1 61 ? 34.709 16.828 -1.198 1.00 18.64 58 GLU C C 1
ATOM 3244 O O . GLU C 1 61 ? 33.667 17.071 -1.811 1.00 16.81 58 GLU C O 1
ATOM 3250 N N . VAL C 1 62 ? 35.418 15.723 -1.392 1.00 17.36 59 VAL C N 1
ATOM 3251 C CA . VAL C 1 62 ? 34.922 14.679 -2.307 1.00 17.38 59 VAL C CA 1
ATOM 3252 C C . VAL C 1 62 ? 33.521 14.158 -1.895 1.00 18.56 59 VAL C C 1
ATOM 3253 O O . VAL C 1 62 ? 32.609 14.096 -2.728 1.00 18.76 59 VAL C O 1
ATOM 3257 N N . ARG C 1 63 ? 33.331 13.825 -0.621 1.00 19.51 60 ARG C N 1
ATOM 3258 C CA . ARG C 1 63 ? 32.016 13.336 -0.149 1.00 21.17 60 ARG C CA 1
ATOM 3259 C C . ARG C 1 63 ? 30.923 14.333 -0.471 1.00 21.34 60 ARG C C 1
ATOM 3260 O O . ARG C 1 63 ? 29.848 13.967 -0.962 1.00 22.75 60 ARG C O 1
ATOM 3268 N N . LEU C 1 64 ? 31.196 15.596 -0.187 1.00 21.39 61 LEU C N 1
ATOM 3269 C CA . LEU C 1 64 ? 30.201 16.629 -0.344 1.00 21.25 61 LEU C CA 1
ATOM 3270 C C . LEU C 1 64 ? 29.887 16.878 -1.804 1.00 20.40 61 LEU C C 1
ATOM 3271 O O . LEU C 1 64 ? 28.726 17.097 -2.158 1.00 19.99 61 LEU C O 1
ATOM 3276 N N . ASN C 1 65 ? 30.916 16.849 -2.641 1.00 19.16 62 ASN C N 1
ATOM 3277 C CA . ASN C 1 65 ? 30.739 17.088 -4.055 1.00 19.00 62 ASN C CA 1
ATOM 3278 C C . ASN C 1 65 ? 29.960 15.926 -4.722 1.00 19.05 62 ASN C C 1
ATOM 3279 O O . ASN C 1 65 ? 29.067 16.151 -5.540 1.00 18.23 62 ASN C O 1
ATOM 3284 N N . VAL C 1 66 ? 30.304 14.700 -4.356 1.00 18.93 63 VAL C N 1
ATOM 3285 C CA . VAL C 1 66 ? 29.528 13.525 -4.808 1.00 18.78 63 VAL C CA 1
ATOM 3286 C C . VAL C 1 66 ? 28.050 13.619 -4.369 1.00 19.42 63 VAL C C 1
ATOM 3287 O O . VAL C 1 66 ? 27.179 13.426 -5.207 1.00 18.89 63 VAL C O 1
ATOM 3291 N N . ALA C 1 67 ? 27.784 13.982 -3.110 1.00 19.61 64 ALA C N 1
ATOM 3292 C CA . ALA C 1 67 ? 26.395 14.172 -2.616 1.00 20.22 64 ALA C CA 1
ATOM 3293 C C . ALA C 1 67 ? 25.666 15.217 -3.446 1.00 20.75 64 ALA C C 1
ATOM 3294 O O . ALA C 1 67 ? 24.539 14.971 -3.897 1.00 20.93 64 ALA C O 1
ATOM 3296 N N . LYS C 1 68 ? 26.326 16.349 -3.704 1.00 21.14 65 LYS C N 1
ATOM 3297 C CA . LYS C 1 68 ? 25.759 17.390 -4.561 1.00 22.03 65 LYS C CA 1
ATOM 3298 C C . LYS C 1 68 ? 25.417 16.915 -5.976 1.00 21.72 65 LYS C C 1
ATOM 3299 O O . LYS C 1 68 ? 24.345 17.233 -6.506 1.00 20.41 65 LYS C O 1
ATOM 3305 N N . ARG C 1 69 ? 26.318 16.155 -6.583 1.00 20.89 66 ARG C N 1
ATOM 3306 C CA . ARG C 1 69 ? 26.056 15.593 -7.918 1.00 21.59 66 ARG C CA 1
ATOM 3307 C C . ARG C 1 69 ? 24.947 14.528 -7.893 1.00 20.84 66 ARG C C 1
ATOM 3308 O O . ARG C 1 69 ? 24.147 14.438 -8.821 1.00 20.57 66 ARG C O 1
ATOM 3316 N N . ILE C 1 70 ? 24.897 13.729 -6.831 1.00 20.52 67 ILE C N 1
ATOM 3317 C CA . ILE C 1 70 ? 23.778 12.795 -6.653 1.00 20.53 67 ILE C CA 1
ATOM 3318 C C . ILE C 1 70 ? 22.425 13.548 -6.517 1.00 20.60 67 ILE C C 1
ATOM 3319 O O . ILE C 1 70 ? 21.472 13.210 -7.212 1.00 19.64 67 ILE C O 1
ATOM 3324 N N . ALA C 1 71 ? 22.373 14.562 -5.655 1.00 20.21 68 ALA C N 1
ATOM 3325 C CA . ALA C 1 71 ? 21.160 15.384 -5.457 1.00 21.13 68 ALA C CA 1
ATOM 3326 C C . ALA C 1 71 ? 20.683 16.030 -6.747 1.00 22.08 68 ALA C C 1
ATOM 3327 O O . ALA C 1 71 ? 19.472 16.038 -7.072 1.00 21.84 68 ALA C O 1
ATOM 3329 N N . SER C 1 72 ? 21.623 16.573 -7.493 1.00 20.99 69 SER C N 1
ATOM 3330 C CA . SER C 1 72 ? 21.261 17.200 -8.741 1.00 21.97 69 SER C CA 1
ATOM 3331 C C . SER C 1 72 ? 20.697 16.151 -9.762 1.00 22.12 69 SER C C 1
ATOM 3332 O O . SER C 1 72 ? 19.659 16.365 -10.422 1.00 22.25 69 SER C O 1
ATOM 3335 N N . ALA C 1 73 ? 21.322 14.979 -9.847 1.00 21.68 70 ALA C N 1
ATOM 3336 C CA . ALA C 1 73 ? 20.768 13.882 -10.637 1.00 20.87 70 ALA C CA 1
ATOM 3337 C C . ALA C 1 73 ? 19.340 13.468 -10.176 1.00 20.05 70 ALA C C 1
ATOM 3338 O O . ALA C 1 73 ? 18.446 13.303 -11.010 1.00 19.39 70 ALA C O 1
ATOM 3340 N N . VAL C 1 74 ? 19.143 13.331 -8.870 1.00 19.44 71 VAL C N 1
ATOM 3341 C CA . VAL C 1 74 ? 17.881 12.841 -8.318 1.00 19.68 71 VAL C CA 1
ATOM 3342 C C . VAL C 1 74 ? 16.723 13.796 -8.586 1.00 20.30 71 VAL C C 1
ATOM 3343 O O . VAL C 1 74 ? 15.600 13.383 -8.873 1.00 20.82 71 VAL C O 1
ATOM 3347 N N . GLN C 1 75 ? 17.029 15.074 -8.571 1.00 20.51 72 GLN C N 1
ATOM 3348 C CA . GLN C 1 75 ? 16.040 16.106 -8.710 1.00 20.57 72 GLN C CA 1
ATOM 3349 C C . GLN C 1 75 ? 15.977 16.701 -10.131 1.00 20.04 72 GLN C C 1
ATOM 3350 O O . GLN C 1 75 ? 15.185 17.605 -10.379 1.00 20.33 72 GLN C O 1
ATOM 3356 N N . ALA C 1 76 ? 16.722 16.137 -11.088 1.00 20.61 73 ALA C N 1
ATOM 3357 C CA . ALA C 1 76 ? 16.713 16.635 -12.493 1.00 20.62 73 ALA C CA 1
ATOM 3358 C C . ALA C 1 76 ? 15.316 16.544 -13.107 1.00 20.36 73 ALA C C 1
ATOM 3359 O O . ALA C 1 76 ? 14.713 15.504 -13.075 1.00 20.01 73 ALA C O 1
ATOM 3361 N N . GLY C 1 77 ? 14.848 17.637 -13.687 1.00 20.15 74 GLY C N 1
ATOM 3362 C CA . GLY C 1 77 ? 13.568 17.665 -14.374 1.00 20.56 74 GLY C CA 1
ATOM 3363 C C . GLY C 1 77 ? 12.381 17.616 -13.453 1.00 20.88 74 GLY C C 1
ATOM 3364 O O . GLY C 1 77 ? 11.294 17.269 -13.901 1.00 22.03 74 GLY C O 1
ATOM 3365 N N . VAL C 1 78 ? 12.574 17.960 -12.181 1.00 20.54 75 VAL C N 1
ATOM 3366 C CA . VAL C 1 78 ? 11.474 17.990 -11.239 1.00 20.06 75 VAL C CA 1
ATOM 3367 C C . VAL C 1 78 ? 11.015 19.427 -11.109 1.00 20.72 75 VAL C C 1
ATOM 3368 O O . VAL C 1 78 ? 11.793 20.323 -10.760 1.00 19.48 75 VAL C O 1
ATOM 3372 N N . ASN C 1 79 ? 9.733 19.639 -11.344 1.00 20.88 76 ASN C N 1
ATOM 3373 C CA . ASN C 1 79 ? 9.146 20.975 -11.275 1.00 21.81 76 ASN C CA 1
ATOM 3374 C C . ASN C 1 79 ? 8.124 20.930 -10.166 1.00 21.99 76 ASN C C 1
ATOM 3375 O O . ASN C 1 79 ? 7.212 20.135 -10.229 1.00 20.14 76 ASN C O 1
ATOM 3380 N N . ASP C 1 80 ? 8.236 21.833 -9.183 1.00 23.37 77 ASP C N 1
ATOM 3381 C CA . ASP C 1 80 ? 7.404 21.751 -7.961 1.00 24.34 77 ASP C CA 1
ATOM 3382 C C . ASP C 1 80 ? 5.917 21.940 -8.182 1.00 22.80 77 ASP C C 1
ATOM 3383 O O . ASP C 1 80 ? 5.129 21.484 -7.365 1.00 24.36 77 ASP C O 1
ATOM 3388 N N . ASP C 1 81 ? 5.538 22.521 -9.307 1.00 20.11 78 ASP C N 1
ATOM 3389 C CA . ASP C 1 81 ? 4.139 22.679 -9.650 1.00 19.45 78 ASP C CA 1
ATOM 3390 C C . ASP C 1 81 ? 3.514 21.445 -10.269 1.00 18.74 78 ASP C C 1
ATOM 3391 O O . ASP C 1 81 ? 2.328 21.397 -10.382 1.00 18.64 78 ASP C O 1
ATOM 3409 N N . PRO C 1 83 ? 2.097 17.572 -10.616 1.00 18.04 80 PRO C N 1
ATOM 3410 C CA . PRO C 1 83 ? 1.434 16.736 -9.584 1.00 17.81 80 PRO C CA 1
ATOM 3411 C C . PRO C 1 83 ? 2.402 15.856 -8.762 1.00 16.83 80 PRO C C 1
ATOM 3412 O O . PRO C 1 83 ? 3.477 15.454 -9.235 1.00 14.91 80 PRO C O 1
ATOM 3416 N N . LEU C 1 84 ? 1.985 15.574 -7.539 1.00 16.93 81 LEU C N 1
ATOM 3417 C CA . LEU C 1 84 ? 2.783 14.834 -6.578 1.00 17.98 81 LEU C CA 1
ATOM 3418 C C . LEU C 1 84 ? 3.376 13.577 -7.180 1.00 16.52 81 LEU C C 1
ATOM 3419 O O . LEU C 1 84 ? 4.581 13.369 -7.141 1.00 15.11 81 LEU C O 1
ATOM 3424 N N . LYS C 1 85 ? 2.508 12.750 -7.733 1.00 15.34 82 LYS C N 1
ATOM 3425 C CA . LYS C 1 85 ? 2.943 11.474 -8.247 1.00 15.88 82 LYS C CA 1
ATOM 3426 C C . LYS C 1 85 ? 3.834 11.579 -9.475 1.00 16.10 82 LYS C C 1
ATOM 3427 O O . LYS C 1 85 ? 4.691 10.712 -9.702 1.00 16.11 82 LYS C O 1
ATOM 3433 N N . GLU C 1 86 ? 3.665 12.641 -10.270 1.00 16.03 83 GLU C N 1
ATOM 3434 C CA . GLU C 1 86 ? 4.576 12.858 -11.378 1.00 15.55 83 GLU C CA 1
ATOM 3435 C C . GLU C 1 86 ? 5.981 13.189 -10.915 1.00 15.15 83 GLU C C 1
ATOM 3436 O O . GLU C 1 86 ? 6.992 12.762 -11.482 1.00 16.03 83 GLU C O 1
ATOM 3442 N N . ARG C 1 87 ? 6.075 13.989 -9.898 1.00 15.20 84 ARG C N 1
ATOM 3443 C CA . ARG C 1 87 ? 7.383 14.308 -9.313 1.00 16.89 84 ARG C CA 1
ATOM 3444 C C . ARG C 1 87 ? 8.054 13.067 -8.690 1.00 15.89 84 ARG C C 1
ATOM 3445 O O . ARG C 1 87 ? 9.264 12.803 -8.847 1.00 15.15 84 ARG C O 1
ATOM 3453 N N . TYR C 1 88 ? 7.235 12.317 -7.996 1.00 16.15 85 TYR C N 1
ATOM 3454 C CA . TYR C 1 88 ? 7.651 11.025 -7.467 1.00 17.28 85 TYR C CA 1
ATOM 3455 C C . TYR C 1 88 ? 8.211 10.143 -8.562 1.00 18.09 85 TYR C C 1
ATOM 3456 O O . TYR C 1 88 ? 9.366 9.679 -8.444 1.00 18.08 85 TYR C O 1
ATOM 3465 N N . ARG C 1 89 ? 7.425 9.913 -9.619 1.00 17.19 86 ARG C N 1
ATOM 3466 C CA . ARG C 1 89 ? 7.875 9.048 -10.723 1.00 18.42 86 ARG C CA 1
ATOM 3467 C C . ARG C 1 89 ? 9.207 9.542 -11.279 1.00 17.93 86 ARG C C 1
ATOM 3468 O O . ARG C 1 89 ? 10.080 8.750 -11.587 1.00 17.91 86 ARG C O 1
ATOM 3476 N N . THR C 1 90 ? 9.316 10.846 -11.525 1.00 17.47 87 THR C N 1
ATOM 3477 C CA . THR C 1 90 ? 10.547 11.386 -12.128 1.00 17.91 87 THR C CA 1
ATOM 3478 C C . THR C 1 90 ? 11.789 11.092 -11.259 1.00 17.40 87 THR C C 1
ATOM 3479 O O . THR C 1 90 ? 12.817 10.638 -11.753 1.00 16.79 87 THR C O 1
ATOM 3491 N N . TRP C 1 92 ? 12.126 8.838 -8.906 1.00 16.29 89 TRP C N 1
ATOM 3492 C CA . TRP C 1 92 ? 12.318 7.414 -8.820 1.00 17.02 89 TRP C CA 1
ATOM 3493 C C . TRP C 1 92 ? 13.085 6.911 -10.014 1.00 17.33 89 TRP C C 1
ATOM 3494 O O . TRP C 1 92 ? 14.038 6.112 -9.855 1.00 16.12 89 TRP C O 1
ATOM 3505 N N . LEU C 1 93 ? 12.669 7.339 -11.214 1.00 17.47 90 LEU C N 1
ATOM 3506 C CA . LEU C 1 93 ? 13.351 6.959 -12.435 1.00 17.03 90 LEU C CA 1
ATOM 3507 C C . LEU C 1 93 ? 14.749 7.607 -12.509 1.00 17.09 90 LEU C C 1
ATOM 3508 O O . LEU C 1 93 ? 15.675 6.990 -12.996 1.00 16.70 90 LEU C O 1
ATOM 3513 N N . ASN C 1 94 ? 14.921 8.824 -12.008 1.00 16.89 91 ASN C N 1
ATOM 3514 C CA . ASN C 1 94 ? 16.265 9.385 -11.970 1.00 16.87 91 ASN C CA 1
ATOM 3515 C C . ASN C 1 94 ? 17.198 8.542 -11.099 1.00 17.48 91 ASN C C 1
ATOM 3516 O O . ASN C 1 94 ? 18.367 8.345 -11.441 1.00 17.72 91 ASN C O 1
ATOM 3521 N N . ILE C 1 95 ? 16.690 8.046 -9.968 1.00 17.66 92 ILE C N 1
ATOM 3522 C CA . ILE C 1 95 ? 17.478 7.163 -9.100 1.00 16.81 92 ILE C CA 1
ATOM 3523 C C . ILE C 1 95 ? 17.804 5.874 -9.830 1.00 17.39 92 ILE C C 1
ATOM 3524 O O . ILE C 1 95 ? 18.940 5.400 -9.825 1.00 16.58 92 ILE C O 1
ATOM 3529 N N . TRP C 1 96 ? 16.799 5.315 -10.499 1.00 17.64 93 TRP C N 1
ATOM 3530 C CA . TRP C 1 96 ? 16.975 4.106 -11.244 1.00 17.99 93 TRP C CA 1
ATOM 3531 C C . TRP C 1 96 ? 18.127 4.283 -12.267 1.00 19.42 93 TRP C C 1
ATOM 3532 O O . TRP C 1 96 ? 18.964 3.411 -12.379 1.00 18.45 93 TRP C O 1
ATOM 3543 N N . ASN C 1 97 ? 18.200 5.428 -12.949 1.00 20.27 94 ASN C N 1
ATOM 3544 C CA . ASN C 1 97 ? 19.237 5.621 -13.941 1.00 21.72 94 ASN C CA 1
ATOM 3545 C C . ASN C 1 97 ? 20.586 5.970 -13.396 1.00 21.99 94 ASN C C 1
ATOM 3546 O O . ASN C 1 97 ? 21.531 5.858 -14.108 1.00 22.43 94 ASN C O 1
ATOM 3551 N N . LEU C 1 98 ? 20.703 6.380 -12.140 1.00 23.04 95 LEU C N 1
ATOM 3552 C CA . LEU C 1 98 ? 22.027 6.553 -11.545 1.00 23.80 95 LEU C CA 1
ATOM 3553 C C . LEU C 1 98 ? 22.772 5.242 -11.352 1.00 23.93 95 LEU C C 1
ATOM 3554 O O . LEU C 1 98 ? 24.009 5.244 -11.276 1.00 22.57 95 LEU C O 1
ATOM 3559 N N . ALA C 1 99 ? 22.025 4.153 -11.209 1.00 24.13 96 ALA C N 1
ATOM 3560 C CA . ALA C 1 99 ? 22.607 2.836 -10.939 1.00 25.49 96 ALA C CA 1
ATOM 3561 C C . ALA C 1 99 ? 23.668 2.523 -11.967 1.00 26.76 96 ALA C C 1
ATOM 3562 O O . ALA C 1 99 ? 23.474 2.723 -13.146 1.00 27.51 96 ALA C O 1
ATOM 3564 N N . GLY C 1 100 ? 24.796 2.032 -11.508 1.00 28.79 97 GLY C N 1
ATOM 3565 C CA . GLY C 1 100 ? 25.849 1.628 -12.416 1.00 30.65 97 GLY C CA 1
ATOM 3566 C C . GLY C 1 100 ? 26.634 2.803 -12.935 1.00 32.24 97 GLY C C 1
ATOM 3567 O O . GLY C 1 100 ? 27.505 2.610 -13.775 1.00 32.70 97 GLY C O 1
ATOM 3568 N N . SER C 1 101 ? 26.329 4.013 -12.446 1.00 33.29 98 SER C N 1
ATOM 3569 C CA . SER C 1 101 ? 27.104 5.165 -12.792 1.00 34.33 98 SER C CA 1
ATOM 3570 C C . SER C 1 101 ? 28.315 5.303 -11.874 1.00 35.66 98 SER C C 1
ATOM 3571 O O . SER C 1 101 ? 28.392 4.745 -10.775 1.00 35.61 98 SER C O 1
ATOM 3574 N N . ASN C 1 102 ? 29.241 6.124 -12.332 1.00 37.24 99 ASN C N 1
ATOM 3575 C CA . ASN C 1 102 ? 30.461 6.375 -11.617 1.00 37.72 99 ASN C CA 1
ATOM 3576 C C . ASN C 1 102 ? 30.157 6.987 -10.277 1.00 38.05 99 ASN C C 1
ATOM 3577 O O . ASN C 1 102 ? 30.833 6.657 -9.291 1.00 39.19 99 ASN C O 1
ATOM 3582 N N . LEU C 1 103 ? 29.141 7.870 -10.232 1.00 37.05 100 LEU C N 1
ATOM 3583 C CA . LEU C 1 103 ? 28.768 8.546 -8.990 1.00 35.91 100 LEU C CA 1
ATOM 3584 C C . LEU C 1 103 ? 28.375 7.550 -7.942 1.00 35.26 100 LEU C C 1
ATOM 3585 O O . LEU C 1 103 ? 28.762 7.667 -6.770 1.00 35.32 100 LEU C O 1
ATOM 3590 N N . ASN C 1 104 ? 27.529 6.612 -8.345 1.00 34.45 101 ASN C N 1
ATOM 3591 C CA . ASN C 1 104 ? 27.056 5.613 -7.412 1.00 34.18 101 ASN C CA 1
ATOM 3592 C C . ASN C 1 104 ? 28.214 4.795 -6.914 1.00 33.90 101 ASN C C 1
ATOM 3593 O O . ASN C 1 104 ? 28.300 4.517 -5.720 1.00 33.57 101 ASN C O 1
ATOM 3598 N N . ALA C 1 105 ? 29.127 4.445 -7.815 1.00 33.84 102 ALA C N 1
ATOM 3599 C CA . ALA C 1 105 ? 30.292 3.665 -7.417 1.00 34.56 102 ALA C CA 1
ATOM 3600 C C . ALA C 1 105 ? 31.101 4.411 -6.349 1.00 34.96 102 ALA C C 1
ATOM 3601 O O . ALA C 1 105 ? 31.499 3.827 -5.341 1.00 34.62 102 ALA C O 1
ATOM 3603 N N . ILE C 1 106 ? 31.304 5.713 -6.540 1.00 35.79 103 ILE C N 1
ATOM 3604 C CA . ILE C 1 106 ? 32.103 6.493 -5.582 1.00 36.04 103 ILE C CA 1
ATOM 3605 C C . ILE C 1 106 ? 31.341 6.627 -4.283 1.00 36.69 103 ILE C C 1
ATOM 3606 O O . ILE C 1 106 ? 31.900 6.502 -3.186 1.00 35.73 103 ILE C O 1
ATOM 3611 N N . SER C 1 107 ? 30.043 6.860 -4.429 1.00 37.87 104 SER C N 1
ATOM 3612 C CA . SER C 1 107 ? 29.155 7.039 -3.299 1.00 39.35 104 SER C CA 1
ATOM 3613 C C . SER C 1 107 ? 29.032 5.759 -2.467 1.00 40.85 104 SER C C 1
ATOM 3614 O O . SER C 1 107 ? 29.128 5.806 -1.236 1.00 41.46 104 SER C O 1
ATOM 3617 N N . ASN C 1 108 ? 28.821 4.625 -3.143 1.00 42.00 105 ASN C N 1
ATOM 3618 C CA . ASN C 1 108 ? 28.802 3.310 -2.486 1.00 43.11 105 ASN C CA 1
ATOM 3619 C C . ASN C 1 108 ? 30.078 3.034 -1.716 1.00 43.66 105 ASN C C 1
ATOM 3620 O O . ASN C 1 108 ? 30.099 2.193 -0.816 1.00 43.21 105 ASN C O 1
ATOM 3625 N N . ARG C 1 109 ? 31.141 3.723 -2.115 1.00 44.53 106 ARG C N 1
ATOM 3626 C CA . ARG C 1 109 ? 32.460 3.538 -1.535 1.00 45.62 106 ARG C CA 1
ATOM 3627 C C . ARG C 1 109 ? 32.634 4.245 -0.174 1.00 46.75 106 ARG C C 1
ATOM 3628 O O . ARG C 1 109 ? 33.554 3.903 0.574 1.00 46.84 106 ARG C O 1
ATOM 3636 N N . VAL C 1 110 ? 31.782 5.241 0.127 1.00 48.23 107 VAL C N 1
ATOM 3637 C CA . VAL C 1 110 ? 31.865 6.022 1.386 1.00 48.66 107 VAL C CA 1
ATOM 3638 C C . VAL C 1 110 ? 31.519 5.142 2.597 1.00 49.46 107 VAL C C 1
ATOM 3639 O O . VAL C 1 110 ? 30.382 4.671 2.729 1.00 49.66 107 VAL C O 1
ATOM 3643 N N . GLN C 1 111 ? 32.518 4.921 3.455 1.00 50.24 108 GLN C N 1
ATOM 3644 C CA . GLN C 1 111 ? 32.382 4.123 4.674 1.00 50.88 108 GLN C CA 1
ATOM 3645 C C . GLN C 1 111 ? 32.129 5.053 5.871 1.00 51.38 108 GLN C C 1
ATOM 3646 O O . GLN C 1 111 ? 33.038 5.298 6.679 1.00 51.63 108 GLN C O 1
ATOM 3652 N N . TYR C 1 112 ? 30.894 5.556 5.979 1.00 51.78 109 TYR C N 1
ATOM 3653 C CA . TYR C 1 112 ? 30.462 6.406 7.113 1.00 52.07 109 TYR C CA 1
ATOM 3654 C C . TYR C 1 112 ? 30.784 5.785 8.459 1.00 51.49 109 TYR C C 1
ATOM 3655 O O . TYR C 1 112 ? 31.029 6.494 9.436 1.00 51.48 109 TYR C O 1
ATOM 3664 N N . ASP C 1 113 ? 30.760 4.456 8.499 1.00 51.02 110 ASP C N 1
ATOM 3665 C CA . ASP C 1 113 ? 31.092 3.698 9.694 1.00 50.63 110 ASP C CA 1
ATOM 3666 C C . ASP C 1 113 ? 32.558 3.888 10.138 1.00 50.14 110 ASP C C 1
ATOM 3667 O O . ASP C 1 113 ? 32.903 3.582 11.282 1.00 49.94 110 ASP C O 1
ATOM 3672 N N . SER C 1 114 ? 33.412 4.384 9.237 1.00 49.55 111 SER C N 1
ATOM 3673 C CA . SER C 1 114 ? 34.821 4.653 9.555 1.00 49.09 111 SER C CA 1
ATOM 3674 C C . SER C 1 114 ? 35.133 6.130 9.812 1.00 48.49 111 SER C C 1
ATOM 3675 O O . SER C 1 114 ? 36.198 6.443 10.334 1.00 48.20 111 SER C O 1
ATOM 3678 N N . LEU C 1 115 ? 34.221 7.026 9.437 1.00 47.86 112 LEU C N 1
ATOM 3679 C CA . LEU C 1 115 ? 34.389 8.466 9.697 1.00 47.45 112 LEU C CA 1
ATOM 3680 C C . LEU C 1 115 ? 34.238 8.819 11.187 1.00 46.95 112 LEU C C 1
ATOM 3681 O O . LEU C 1 115 ? 33.596 8.078 11.936 1.00 46.75 112 LEU C O 1
ATOM 3686 N N . PRO C 1 116 ? 34.818 9.962 11.618 1.00 46.26 113 PRO C N 1
ATOM 3687 C CA . PRO C 1 116 ? 34.496 10.454 12.965 1.00 45.80 113 PRO C CA 1
ATOM 3688 C C . PRO C 1 116 ? 33.026 10.882 13.118 1.00 45.23 113 PRO C C 1
ATOM 3689 O O . PRO C 1 116 ? 32.308 11.070 12.125 1.00 44.98 113 PRO C O 1
ATOM 3693 N N . CYS C 1 117 ? 32.597 11.012 14.372 1.00 44.73 114 CYS C N 1
ATOM 3694 C CA A CYS C 1 117 ? 31.240 11.443 14.695 0.70 44.33 114 CYS C CA 1
ATOM 3695 C CA B CYS C 1 117 ? 31.235 11.445 14.687 0.30 44.35 114 CYS C CA 1
ATOM 3696 C C . CYS C 1 117 ? 31.034 12.887 14.233 1.00 44.13 114 CYS C C 1
ATOM 3697 O O . CYS C 1 117 ? 30.010 13.227 13.625 1.00 43.85 114 CYS C O 1
ATOM 3702 N N . THR C 1 118 ? 32.026 13.721 14.532 1.00 43.69 115 THR C N 1
ATOM 3703 C CA . THR C 1 118 ? 32.050 15.119 14.132 1.00 43.34 115 THR C CA 1
ATOM 3704 C C . THR C 1 118 ? 31.879 15.273 12.605 1.00 42.77 115 THR C C 1
ATOM 3705 O O . THR C 1 118 ? 30.998 16.014 12.139 1.00 42.82 115 THR C O 1
ATOM 3709 N N . THR C 1 119 ? 32.691 14.536 11.842 1.00 41.82 116 THR C N 1
ATOM 3710 C CA . THR C 1 119 ? 32.623 14.534 10.379 1.00 40.90 116 THR C CA 1
ATOM 3711 C C . THR C 1 119 ? 31.317 13.881 9.910 1.00 39.80 116 THR C C 1
ATOM 3712 O O . THR C 1 119 ? 30.583 14.481 9.149 1.00 39.72 116 THR C O 1
ATOM 3716 N N . ARG C 1 120 ? 31.033 12.670 10.392 1.00 38.75 117 ARG C N 1
ATOM 3717 C CA . ARG C 1 120 ? 29.779 11.956 10.104 1.00 37.64 117 ARG C CA 1
ATOM 3718 C C . ARG C 1 120 ? 28.544 12.859 10.156 1.00 36.73 117 ARG C C 1
ATOM 3719 O O . ARG C 1 120 ? 27.777 12.919 9.195 1.00 36.70 117 ARG C O 1
ATOM 3721 N N . ASN C 1 121 ? 28.359 13.579 11.260 1.00 35.74 118 ASN C N 1
ATOM 3722 C CA . ASN C 1 121 ? 27.152 14.408 11.432 1.00 34.89 118 ASN C CA 1
ATOM 3723 C C . ASN C 1 121 ? 27.174 15.697 10.606 1.00 34.08 118 ASN C C 1
ATOM 3724 O O . ASN C 1 121 ? 26.143 16.119 10.080 1.00 33.85 118 ASN C O 1
ATOM 3729 N N . LYS C 1 122 ? 28.343 16.314 10.485 1.00 33.36 119 LYS C N 1
ATOM 3730 C CA . LYS C 1 122 ? 28.506 17.475 9.601 1.00 33.11 119 LYS C CA 1
ATOM 3731 C C . LYS C 1 122 ? 28.095 17.094 8.167 1.00 32.31 119 LYS C C 1
ATOM 3732 O O . LYS C 1 122 ? 27.220 17.731 7.560 1.00 31.39 119 LYS C O 1
ATOM 3738 N N . THR C 1 123 ? 28.733 16.038 7.659 1.00 31.84 120 THR C N 1
ATOM 3739 C CA . THR C 1 123 ? 28.512 15.561 6.308 1.00 31.64 120 THR C CA 1
ATOM 3740 C C . THR C 1 123 ? 27.017 15.327 6.121 1.00 32.22 120 THR C C 1
ATOM 3741 O O . THR C 1 123 ? 26.436 15.867 5.199 1.00 31.89 120 THR C O 1
ATOM 3745 N N . TRP C 1 124 ? 26.392 14.574 7.029 1.00 32.76 121 TRP C N 1
ATOM 3746 C CA . TRP C 1 124 ? 24.975 14.237 6.915 1.00 33.80 121 TRP C CA 1
ATOM 3747 C C . TRP C 1 124 ? 24.075 15.473 6.876 1.00 33.32 121 TRP C C 1
ATOM 3748 O O . TRP C 1 124 ? 23.224 15.601 6.002 1.00 32.73 121 TRP C O 1
ATOM 3759 N N . GLU C 1 125 ? 24.291 16.410 7.791 1.00 33.39 122 GLU C N 1
ATOM 3760 C CA . GLU C 1 125 ? 23.487 17.638 7.811 1.00 33.53 122 GLU C CA 1
ATOM 3761 C C . GLU C 1 125 ? 23.615 18.485 6.537 1.00 32.32 122 GLU C C 1
ATOM 3762 O O . GLU C 1 125 ? 22.611 18.951 5.987 1.00 31.44 122 GLU C O 1
ATOM 3768 N N . LEU C 1 126 ? 24.836 18.678 6.058 1.00 31.25 123 LEU C N 1
ATOM 3769 C CA . LEU C 1 126 ? 25.032 19.414 4.801 1.00 30.67 123 LEU C CA 1
ATOM 3770 C C . LEU C 1 126 ? 24.328 18.739 3.625 1.00 30.95 123 LEU C C 1
ATOM 3771 O O . LEU C 1 126 ? 23.708 19.383 2.786 1.00 31.33 123 LEU C O 1
ATOM 3776 N N . GLU C 1 127 ? 24.415 17.425 3.566 1.00 30.98 124 GLU C N 1
ATOM 3777 C CA . GLU C 1 127 ? 23.834 1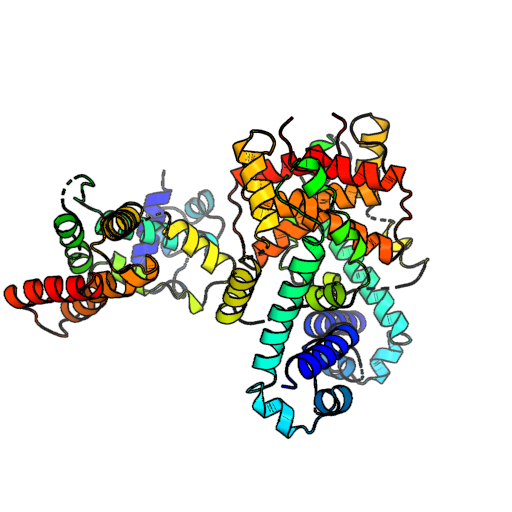6.707 2.447 1.00 31.40 124 GLU C CA 1
ATOM 3778 C C . GLU C 1 127 ? 22.285 16.829 2.468 1.00 31.33 124 GLU C C 1
ATOM 3779 O O . GLU C 1 127 ? 21.678 17.059 1.429 1.00 31.33 124 GLU C O 1
ATOM 3785 N N . ARG C 1 128 ? 21.656 16.793 3.642 1.00 31.06 125 ARG C N 1
ATOM 3786 C CA . ARG C 1 128 ? 20.195 16.916 3.676 1.00 31.03 125 ARG C CA 1
ATOM 3787 C C . ARG C 1 128 ? 19.681 18.182 2.986 1.00 29.92 125 ARG C C 1
ATOM 3788 O O . ARG C 1 128 ? 18.636 18.168 2.303 1.00 30.53 125 ARG C O 1
ATOM 3796 N N . LYS C 1 129 ? 20.409 19.268 3.132 1.00 28.05 126 LYS C N 1
ATOM 3797 C CA . LYS C 1 129 ? 19.979 20.544 2.548 1.00 27.31 126 LYS C CA 1
ATOM 3798 C C . LYS C 1 129 ? 19.936 20.505 1.003 1.00 25.57 126 LYS C C 1
ATOM 3799 O O . LYS C 1 129 ? 19.220 21.281 0.346 1.00 25.60 126 LYS C O 1
ATOM 3813 N N . PHE C 1 131 ? 18.630 18.141 -0.774 1.00 15.36 128 PHE C N 1
ATOM 3814 C CA . PHE C 1 131 ? 17.472 17.406 -1.242 1.00 14.59 128 PHE C CA 1
ATOM 3815 C C . PHE C 1 131 ? 16.163 18.128 -0.889 1.00 15.18 128 PHE C C 1
ATOM 3816 O O . PHE C 1 131 ? 15.132 17.501 -0.624 1.00 13.92 128 PHE C O 1
ATOM 3824 N N . ALA C 1 132 ? 16.183 19.461 -0.954 1.00 15.47 129 ALA C N 1
ATOM 3825 C CA . ALA C 1 132 ? 15.007 20.258 -0.625 1.00 15.81 129 ALA C CA 1
ATOM 3826 C C . ALA C 1 132 ? 13.756 19.872 -1.443 1.00 16.50 129 ALA C C 1
ATOM 3827 O O . ALA C 1 132 ? 12.664 19.835 -0.900 1.00 17.32 129 ALA C O 1
ATOM 3829 N N . GLN C 1 133 ? 13.901 19.548 -2.726 1.00 17.37 130 GLN C N 1
ATOM 3830 C CA . GLN C 1 133 ? 12.741 19.187 -3.514 1.00 17.92 130 GLN C CA 1
ATOM 3831 C C . GLN C 1 133 ? 12.154 17.895 -3.025 1.00 17.16 130 GLN C C 1
ATOM 3832 O O . GLN C 1 133 ? 10.964 17.723 -3.127 1.00 16.75 130 GLN C O 1
ATOM 3838 N N . VAL C 1 134 ? 12.988 16.989 -2.523 1.00 16.89 131 VAL C N 1
ATOM 3839 C CA . VAL C 1 134 ? 12.505 15.741 -1.943 1.00 15.81 131 VAL C CA 1
ATOM 3840 C C . VAL C 1 134 ? 11.733 16.036 -0.683 1.00 15.26 131 VAL C C 1
ATOM 3841 O O . VAL C 1 134 ? 10.608 15.513 -0.508 1.00 14.45 131 VAL C O 1
ATOM 3845 N N . ASP C 1 135 ? 12.252 16.908 0.183 1.00 14.60 132 ASP C N 1
ATOM 3846 C CA . ASP C 1 135 ? 11.454 17.276 1.362 1.00 14.95 132 ASP C CA 1
ATOM 3847 C C . ASP C 1 135 ? 10.077 17.904 1.021 1.00 14.57 132 ASP C C 1
ATOM 3848 O O . ASP C 1 135 ? 9.058 17.610 1.650 1.00 14.25 132 ASP C O 1
ATOM 3853 N N . ARG C 1 136 ? 10.047 18.752 0.009 1.00 14.56 133 ARG C N 1
ATOM 3854 C CA . ARG C 1 136 ? 8.829 19.446 -0.335 1.00 14.92 133 ARG C CA 1
ATOM 3855 C C . ARG C 1 136 ? 7.803 18.473 -0.874 1.00 15.20 133 ARG C C 1
ATOM 3856 O O . ARG C 1 136 ? 6.616 18.609 -0.603 1.00 14.87 133 ARG C O 1
ATOM 3864 N N . LEU C 1 137 ? 8.256 17.478 -1.633 1.00 15.72 134 LEU C N 1
ATOM 3865 C CA . LEU C 1 137 ? 7.354 16.398 -2.079 1.00 15.97 134 LEU C CA 1
ATOM 3866 C C . LEU C 1 137 ? 6.665 15.735 -0.903 1.00 15.37 134 LEU C C 1
ATOM 3867 O O . LEU C 1 137 ? 5.414 15.620 -0.841 1.00 13.49 134 LEU C O 1
ATOM 3872 N N . PHE C 1 138 ? 7.464 15.252 0.037 1.00 15.70 135 PHE C N 1
ATOM 3873 C CA . PHE C 1 138 ? 6.873 14.532 1.173 1.00 16.50 135 PHE C CA 1
ATOM 3874 C C . PHE C 1 138 ? 6.052 15.430 2.082 1.00 16.87 135 PHE C C 1
ATOM 3875 O O . PHE C 1 138 ? 4.991 15.028 2.544 1.00 17.40 135 PHE C O 1
ATOM 3883 N N . ASN C 1 139 ? 6.513 16.646 2.331 1.00 17.81 136 ASN C N 1
ATOM 3884 C CA . ASN C 1 139 ? 5.730 17.586 3.185 1.00 18.65 136 ASN C CA 1
ATOM 3885 C C . ASN C 1 139 ? 4.383 17.964 2.545 1.00 19.75 136 ASN C C 1
ATOM 3886 O O . ASN C 1 139 ? 3.362 18.009 3.213 1.00 19.32 136 ASN C O 1
ATOM 3891 N N . GLN C 1 140 ? 4.385 18.192 1.241 1.00 19.97 137 GLN C N 1
ATOM 3892 C CA . GLN C 1 140 ? 3.149 18.548 0.578 1.00 20.76 137 GLN C CA 1
ATOM 3893 C C . GLN C 1 140 ? 2.215 17.365 0.592 1.00 19.37 137 GLN C C 1
ATOM 3894 O O . GLN C 1 140 ? 1.048 17.498 0.848 1.00 17.80 137 GLN C O 1
ATOM 3900 N N . GLY C 1 141 ? 2.730 16.180 0.310 1.00 18.71 138 GLY C N 1
ATOM 3901 C CA . GLY C 1 141 ? 1.835 15.035 0.289 1.00 17.89 138 GLY C CA 1
ATOM 3902 C C . GLY C 1 141 ? 1.248 14.716 1.656 1.00 17.54 138 GLY C C 1
ATOM 3903 O O . GLY C 1 141 ? 0.125 14.268 1.742 1.00 17.55 138 GLY C O 1
ATOM 3904 N N . LYS C 1 142 ? 2.025 14.909 2.713 1.00 17.10 139 LYS C N 1
ATOM 3905 C CA . LYS C 1 142 ? 1.516 14.736 4.061 1.00 17.85 139 LYS C CA 1
ATOM 3906 C C . LYS C 1 142 ? 0.488 15.783 4.343 1.00 18.58 139 LYS C C 1
ATOM 3907 O O . LYS C 1 142 ? -0.535 15.483 4.942 1.00 18.60 139 LYS C O 1
ATOM 3913 N N . GLU C 1 143 ? 0.744 17.010 3.919 1.00 19.25 140 GLU C N 1
ATOM 3914 C CA . GLU C 1 143 ? -0.184 18.105 4.214 1.00 19.99 140 GLU C CA 1
ATOM 3915 C C . GLU C 1 143 ? -1.484 17.880 3.505 1.00 19.73 140 GLU C C 1
ATOM 3916 O O . GLU C 1 143 ? -2.531 18.216 4.004 1.00 18.98 140 GLU C O 1
ATOM 3922 N N . GLU C 1 144 ? -1.434 17.265 2.356 1.00 19.70 141 GLU C N 1
ATOM 3923 C CA . GLU C 1 144 ? -2.652 17.052 1.634 1.00 21.27 141 GLU C CA 1
ATOM 3924 C C . GLU C 1 144 ? -3.337 15.780 2.057 1.00 20.88 141 GLU C C 1
ATOM 3925 O O . GLU C 1 144 ? -4.293 15.413 1.450 1.00 22.38 141 GLU C O 1
ATOM 3931 N N . GLY C 1 145 ? -2.837 15.056 3.036 1.00 20.01 142 GLY C N 1
ATOM 3932 C CA . GLY C 1 145 ? -3.488 13.810 3.413 1.00 19.36 142 GLY C CA 1
ATOM 3933 C C . GLY C 1 145 ? -3.235 12.644 2.476 1.00 19.15 142 GLY C C 1
ATOM 3934 O O . GLY C 1 145 ? -3.888 11.606 2.598 1.00 18.47 142 GLY C O 1
ATOM 3935 N N . VAL C 1 146 ? -2.292 12.791 1.541 1.00 18.05 143 VAL C N 1
ATOM 3936 C CA . VAL C 1 146 ? -1.976 11.698 0.635 1.00 16.99 143 VAL C CA 1
ATOM 3937 C C . VAL C 1 146 ? -0.989 10.718 1.276 1.00 16.95 143 VAL C C 1
ATOM 3938 O O . VAL C 1 146 ? -1.201 9.497 1.211 1.00 16.10 143 VAL C O 1
ATOM 3942 N N . PHE C 1 147 ? 0.078 11.234 1.897 1.00 16.32 144 PHE C N 1
ATOM 3943 C CA . PHE C 1 147 ? 1.125 10.378 2.440 1.00 16.06 144 PHE C CA 1
ATOM 3944 C C . PHE C 1 147 ? 0.910 10.052 3.914 1.00 16.59 144 PHE C C 1
ATOM 3945 O O . PHE C 1 147 ? 0.336 10.856 4.686 1.00 15.57 144 PHE C O 1
ATOM 3953 N N . LYS C 1 148 ? 1.368 8.860 4.305 1.00 15.82 145 LYS C N 1
ATOM 3954 C CA . LYS C 1 148 ? 1.351 8.481 5.724 1.00 15.62 145 LYS C CA 1
ATOM 3955 C C . LYS C 1 148 ? 2.099 9.574 6.514 1.00 15.38 145 LYS C C 1
ATOM 3956 O O . LYS C 1 148 ? 3.054 10.163 5.985 1.00 14.29 145 LYS C O 1
ATOM 3962 N N . PRO C 1 149 ? 1.694 9.822 7.779 1.00 15.21 146 PRO C N 1
ATOM 3963 C CA . PRO C 1 149 ? 2.301 10.942 8.535 1.00 16.22 146 PRO C CA 1
ATOM 3964 C C . PRO C 1 149 ? 3.596 10.496 9.201 1.00 16.55 146 PRO C C 1
ATOM 3965 O O . PRO C 1 149 ? 3.652 10.454 10.402 1.00 17.62 146 PRO C O 1
ATOM 3969 N N . LEU C 1 150 ? 4.599 10.097 8.427 1.00 16.69 147 LEU C N 1
ATOM 3970 C CA . LEU C 1 150 ? 5.871 9.632 8.977 1.00 16.26 147 LEU C CA 1
ATOM 3971 C C . LEU C 1 150 ? 6.924 10.629 8.620 1.00 17.00 147 LEU C C 1
ATOM 3972 O O . LEU C 1 150 ? 6.760 11.421 7.683 1.00 16.80 147 LEU C O 1
ATOM 3977 N N . ASP C 1 151 ? 8.029 10.597 9.357 1.00 17.19 148 ASP C N 1
ATOM 3978 C CA . ASP C 1 151 ? 9.145 11.445 9.046 1.00 18.24 148 ASP C CA 1
ATOM 3979 C C . ASP C 1 151 ? 9.632 11.298 7.610 1.00 17.15 148 ASP C C 1
ATOM 3980 O O . ASP C 1 151 ? 9.567 10.220 7.024 1.00 14.55 148 ASP C O 1
ATOM 3985 N N . ASN C 1 152 ? 10.126 12.392 7.035 1.00 17.03 149 ASN C N 1
ATOM 3986 C CA . ASN C 1 152 ? 10.628 12.368 5.651 1.00 17.05 149 ASN C CA 1
ATOM 3987 C C . ASN C 1 152 ? 11.686 11.332 5.402 1.00 17.26 149 ASN C C 1
ATOM 3988 O O . ASN C 1 152 ? 11.707 10.732 4.337 1.00 18.66 149 ASN C O 1
ATOM 3993 N N . GLU C 1 153 ? 12.547 11.112 6.366 1.00 17.96 150 GLU C N 1
ATOM 3994 C CA . GLU C 1 153 ? 13.605 10.113 6.226 1.00 20.39 150 GLU C CA 1
ATOM 3995 C C . GLU C 1 153 ? 13.024 8.717 6.188 1.00 18.91 150 GLU C C 1
ATOM 3996 O O . GLU C 1 153 ? 13.568 7.862 5.520 1.00 18.89 150 GLU C O 1
ATOM 4002 N N . VAL C 1 154 ? 11.944 8.481 6.921 1.00 17.98 151 VAL C N 1
ATOM 4003 C CA . VAL C 1 154 ? 11.263 7.197 6.859 1.00 17.11 151 VAL C CA 1
ATOM 4004 C C . VAL C 1 154 ? 10.565 7.002 5.517 1.00 17.27 151 VAL C C 1
ATOM 4005 O O . VAL C 1 154 ? 10.727 5.971 4.873 1.00 18.33 151 VAL C O 1
ATOM 4009 N N . LEU C 1 155 ? 9.807 7.992 5.070 1.00 17.55 152 LEU C N 1
ATOM 4010 C CA . LEU C 1 155 ? 9.141 7.912 3.761 1.00 16.83 152 LEU C CA 1
ATOM 4011 C C . LEU C 1 155 ? 10.126 7.660 2.641 1.00 17.51 152 LEU C C 1
ATOM 4012 O O . LEU C 1 155 ? 9.861 6.864 1.687 1.00 16.04 152 LEU C O 1
ATOM 4017 N N . SER C 1 156 ? 11.255 8.368 2.726 1.00 17.07 153 SER C N 1
ATOM 4018 C CA . SER C 1 156 ? 12.274 8.185 1.724 1.00 18.11 153 SER C CA 1
ATOM 4019 C C . SER C 1 156 ? 12.854 6.752 1.763 1.00 18.17 153 SER C C 1
ATOM 4020 O O . SER C 1 156 ? 12.961 6.103 0.736 1.00 15.88 153 SER C O 1
ATOM 4023 N N . GLY C 1 157 ? 13.234 6.305 2.968 1.00 17.90 154 GLY C N 1
ATOM 4024 C CA . GLY C 1 157 ? 13.664 4.931 3.190 1.00 18.08 154 GLY C CA 1
ATOM 4025 C C . GLY C 1 157 ? 12.694 3.857 2.694 1.00 17.92 154 GLY C C 1
ATOM 4026 O O . GLY C 1 157 ? 13.113 2.841 2.199 1.00 18.45 154 GLY C O 1
ATOM 4027 N N . LEU C 1 158 ? 11.401 4.112 2.795 1.00 18.04 155 LEU C N 1
ATOM 4028 C CA . LEU C 1 158 ? 10.369 3.189 2.312 1.00 18.08 155 LEU C CA 1
ATOM 4029 C C . LEU C 1 158 ? 10.149 3.155 0.805 1.00 18.90 155 LEU C C 1
ATOM 4030 O O . LEU C 1 158 ? 9.487 2.221 0.286 1.00 19.45 155 LEU C O 1
ATOM 4035 N N . SER C 1 159 ? 10.588 4.197 0.111 1.00 18.92 156 SER C N 1
ATOM 4036 C CA . SER C 1 159 ? 10.219 4.369 -1.300 1.00 20.20 156 SER C CA 1
ATOM 4037 C C . SER C 1 159 ? 11.473 4.540 -2.202 1.00 22.00 156 SER C C 1
ATOM 4038 O O . SER C 1 159 ? 11.906 3.578 -2.812 1.00 24.05 156 SER C O 1
ATOM 4041 N N . PHE C 1 160 ? 12.076 5.739 -2.241 1.00 22.61 157 PHE C N 1
ATOM 4042 C CA . PHE C 1 160 ? 13.267 5.973 -3.057 1.00 22.82 157 PHE C CA 1
ATOM 4043 C C . PHE C 1 160 ? 14.435 4.945 -2.866 1.00 25.24 157 PHE C C 1
ATOM 4044 O O . PHE C 1 160 ? 15.084 4.546 -3.838 1.00 24.53 157 PHE C O 1
ATOM 4052 N N . GLU C 1 161 ? 14.634 4.424 -1.662 1.00 27.84 158 GLU C N 1
ATOM 4053 C CA . GLU C 1 161 ? 15.535 3.201 -1.483 1.00 28.58 158 GLU C CA 1
ATOM 4054 C C . GLU C 1 161 ? 15.087 1.915 -2.177 1.00 28.33 158 GLU C C 1
ATOM 4055 O O . GLU C 1 161 ? 15.852 1.011 -2.451 1.00 28.82 158 GLU C O 1
ATOM 4061 N N . ALA C 1 162 ? 13.828 1.795 -2.488 1.00 28.21 159 ALA C N 1
ATOM 4062 C CA . ALA C 1 162 ? 13.451 0.618 -3.260 1.00 27.80 159 ALA C CA 1
ATOM 4063 C C . ALA C 1 162 ? 14.031 0.844 -4.657 1.00 26.32 159 ALA C C 1
ATOM 4064 O O . ALA C 1 162 ? 14.469 -0.119 -5.328 1.00 27.45 159 ALA C O 1
ATOM 4066 N N . SER C 1 163 ? 13.994 2.091 -5.128 1.00 24.38 160 SER C N 1
ATOM 4067 C CA . SER C 1 163 ? 14.596 2.323 -6.389 1.00 23.66 160 SER C CA 1
ATOM 4068 C C . SER C 1 163 ? 16.098 1.919 -6.265 1.00 22.82 160 SER C C 1
ATOM 4069 O O . SER C 1 163 ? 16.538 1.155 -7.090 1.00 22.72 160 SER C O 1
ATOM 4072 N N . VAL C 1 164 ? 16.822 2.351 -5.216 1.00 21.13 161 VAL C N 1
ATOM 4073 C CA . VAL C 1 164 ? 18.297 2.185 -5.174 1.00 19.90 161 VAL C CA 1
ATOM 4074 C C . VAL C 1 164 ? 18.657 0.728 -5.260 1.00 20.28 161 VAL C C 1
ATOM 4075 O O . VAL C 1 164 ? 19.508 0.307 -6.064 1.00 18.42 161 VAL C O 1
ATOM 4079 N N . ALA C 1 165 ? 17.926 -0.052 -4.457 1.00 21.16 162 ALA C N 1
ATOM 4080 C CA . ALA C 1 165 ? 18.189 -1.483 -4.300 1.00 21.02 162 ALA C CA 1
ATOM 4081 C C . ALA C 1 165 ? 17.888 -2.251 -5.548 1.00 20.84 162 ALA C C 1
ATOM 4082 O O . ALA C 1 165 ? 18.706 -3.010 -6.015 1.00 20.13 162 ALA C O 1
ATOM 4084 N N . LEU C 1 166 ? 16.688 -2.075 -6.081 1.00 21.44 163 LEU C N 1
ATOM 4085 C CA . LEU C 1 166 ? 16.339 -2.737 -7.335 1.00 21.36 163 LEU C CA 1
ATOM 4086 C C . LEU C 1 166 ? 17.307 -2.290 -8.418 1.00 21.04 163 LEU C C 1
ATOM 4087 O O . LEU C 1 166 ? 17.850 -3.108 -9.130 1.00 20.33 163 LEU C O 1
ATOM 4092 N N . ALA C 1 167 ? 17.556 -0.978 -8.507 1.00 20.98 164 ALA C N 1
ATOM 4093 C CA . ALA C 1 167 ? 18.409 -0.427 -9.570 1.00 20.83 164 ALA C CA 1
ATOM 4094 C C . ALA C 1 167 ? 19.801 -1.049 -9.556 1.00 21.23 164 ALA C C 1
ATOM 4095 O O . ALA C 1 167 ? 20.315 -1.460 -10.601 1.00 19.16 164 ALA C O 1
ATOM 4097 N N . ARG C 1 168 ? 20.403 -1.147 -8.374 1.00 23.27 165 ARG C N 1
ATOM 4098 C CA . ARG C 1 168 ? 21.729 -1.772 -8.256 1.00 25.74 165 ARG C CA 1
ATOM 4099 C C . ARG C 1 168 ? 21.750 -3.231 -8.718 1.00 26.62 165 ARG C C 1
ATOM 4100 O O . ARG C 1 168 ? 22.679 -3.662 -9.384 1.00 25.67 165 ARG C O 1
ATOM 4108 N N . LYS C 1 169 ? 20.730 -4.002 -8.379 1.00 28.36 166 LYS C N 1
ATOM 4109 C CA . LYS C 1 169 ? 20.719 -5.412 -8.791 1.00 30.49 166 LYS C CA 1
ATOM 4110 C C . LYS C 1 169 ? 20.654 -5.462 -10.304 1.00 30.81 166 LYS C C 1
ATOM 4111 O O . LYS C 1 169 ? 21.295 -6.266 -10.953 1.00 30.99 166 LYS C O 1
ATOM 4117 N N . HIS C 1 170 ? 19.864 -4.562 -10.856 1.00 31.45 167 HIS C N 1
ATOM 4118 C CA . HIS C 1 170 ? 19.663 -4.488 -12.282 1.00 31.94 167 HIS C CA 1
ATOM 4119 C C . HIS C 1 170 ? 20.893 -3.980 -13.038 1.00 31.66 167 HIS C C 1
ATOM 4120 O O . HIS C 1 170 ? 21.219 -4.485 -14.096 1.00 32.47 167 HIS C O 1
ATOM 4127 N N . ALA C 1 171 ? 21.593 -2.997 -12.499 1.00 31.62 168 ALA C N 1
ATOM 4128 C CA . ALA C 1 171 ? 22.804 -2.497 -13.145 1.00 31.78 168 ALA C CA 1
ATOM 4129 C C . ALA C 1 171 ? 23.948 -3.488 -13.024 1.00 32.70 168 ALA C C 1
ATOM 4130 O O . ALA C 1 171 ? 24.895 -3.446 -13.825 1.00 32.57 168 ALA C O 1
ATOM 4132 N N . LEU C 1 172 ? 23.869 -4.366 -12.024 1.00 33.66 169 LEU C N 1
ATOM 4133 C CA . LEU C 1 172 ? 24.897 -5.392 -11.826 1.00 34.51 169 LEU C CA 1
ATOM 4134 C C . LEU C 1 172 ? 24.665 -6.611 -12.718 1.00 35.43 169 LEU C C 1
ATOM 4135 O O . LEU C 1 172 ? 25.480 -7.533 -12.747 1.00 35.54 169 LEU C O 1
ATOM 4140 N N . GLY C 1 173 ? 23.553 -6.626 -13.442 1.00 36.60 170 GLY C N 1
ATOM 4141 C CA . GLY C 1 173 ? 23.201 -7.786 -14.249 1.00 37.27 170 GLY C CA 1
ATOM 4142 C C . GLY C 1 173 ? 22.561 -8.876 -13.413 1.00 38.10 170 GLY C C 1
ATOM 4143 O O . GLY C 1 173 ? 22.234 -9.921 -13.928 1.00 38.77 170 GLY C O 1
ATOM 4144 N N . PHE C 1 174 ? 22.348 -8.642 -12.125 1.00 39.35 171 PHE C N 1
ATOM 4145 C CA . PHE C 1 174 ? 21.851 -9.708 -11.253 1.00 40.25 171 PHE C CA 1
ATOM 4146 C C . PHE C 1 174 ? 20.403 -10.064 -11.466 1.00 40.47 171 PHE C C 1
ATOM 4147 O O . PHE C 1 174 ? 19.977 -11.117 -11.027 1.00 41.37 171 PHE C O 1
ATOM 4155 N N . TYR C 1 175 ? 19.627 -9.199 -12.100 1.00 40.40 172 TYR C N 1
ATOM 4156 C CA . TYR C 1 175 ? 18.232 -9.510 -12.293 1.00 40.41 172 TYR C CA 1
ATOM 4157 C C . TYR C 1 175 ? 17.581 -8.597 -13.355 1.00 39.95 172 TYR C C 1
ATOM 4158 O O . TYR C 1 175 ? 17.979 -7.456 -13.533 1.00 40.10 172 TYR C O 1
ATOM 4167 N N . GLN C 1 176 ? 16.572 -9.120 -14.053 1.00 39.32 173 GLN C N 1
ATOM 4168 C CA . GLN C 1 176 ? 16.020 -8.473 -15.250 1.00 39.10 173 GLN C CA 1
ATOM 4169 C C . GLN C 1 176 ? 14.580 -8.031 -15.083 1.00 37.89 173 GLN C C 1
ATOM 4170 O O . GLN C 1 176 ? 13.696 -8.834 -14.779 1.00 37.68 173 GLN C O 1
ATOM 4176 N N . LEU C 1 177 ? 14.363 -6.748 -15.325 1.00 36.72 174 LEU C N 1
ATOM 4177 C CA . LEU C 1 177 ? 13.071 -6.109 -15.159 1.00 35.47 174 LEU C CA 1
ATOM 4178 C C . LEU C 1 177 ? 12.608 -5.584 -16.522 1.00 33.77 174 LEU C C 1
ATOM 4179 O O . LEU C 1 177 ? 13.220 -4.664 -17.043 1.00 34.85 174 LEU C O 1
ATOM 4184 N N . ASP C 1 178 ? 11.557 -6.156 -17.107 1.00 30.57 175 ASP C N 1
ATOM 4185 C CA . ASP C 1 178 ? 10.935 -5.529 -18.258 1.00 28.19 175 ASP C CA 1
ATOM 4186 C C . ASP C 1 178 ? 10.109 -4.274 -17.859 1.00 26.46 175 ASP C C 1
ATOM 4187 O O . ASP C 1 178 ? 9.993 -3.926 -16.680 1.00 25.51 175 ASP C O 1
ATOM 4192 N N . ASP C 1 179 ? 9.556 -3.586 -18.846 1.00 24.14 176 ASP C N 1
ATOM 4193 C CA . ASP C 1 179 ? 9.034 -2.261 -18.612 1.00 22.70 176 ASP C CA 1
ATOM 4194 C C . ASP C 1 179 ? 7.764 -2.299 -17.795 1.00 20.74 176 ASP C C 1
ATOM 4195 O O . ASP C 1 179 ? 7.586 -1.494 -16.874 1.00 18.31 176 ASP C O 1
ATOM 4200 N N . ASP C 1 180 ? 6.876 -3.222 -18.113 1.00 19.07 177 ASP C N 1
ATOM 4201 C CA . ASP C 1 180 ? 5.665 -3.379 -17.292 1.00 19.93 177 ASP C CA 1
ATOM 4202 C C . ASP C 1 180 ? 5.978 -3.652 -15.799 1.00 18.28 177 ASP C C 1
ATOM 4203 O O . ASP C 1 180 ? 5.330 -3.114 -14.908 1.00 16.39 177 ASP C O 1
ATOM 4208 N N . ALA C 1 181 ? 7.039 -4.410 -15.555 1.00 17.02 178 ALA C N 1
ATOM 4209 C CA . ALA C 1 181 ? 7.462 -4.752 -14.204 1.00 16.84 178 ALA C CA 1
ATOM 4210 C C . ALA C 1 181 ? 8.002 -3.534 -13.491 1.00 16.44 178 ALA C C 1
ATOM 4211 O O . ALA C 1 181 ? 7.701 -3.294 -12.326 1.00 17.16 178 ALA C O 1
ATOM 4213 N N . LEU C 1 182 ? 8.781 -2.734 -14.206 1.00 15.91 179 LEU C N 1
ATOM 4214 C CA . LEU C 1 182 ? 9.311 -1.513 -13.661 1.00 15.08 179 LEU C CA 1
ATOM 4215 C C . LEU C 1 182 ? 8.167 -0.568 -13.281 1.00 13.72 179 LEU C C 1
ATOM 4216 O O . LEU C 1 182 ? 8.143 -0.005 -12.184 1.00 12.76 179 LEU C O 1
ATOM 4221 N N . GLU C 1 183 ? 7.181 -0.427 -14.163 1.00 12.94 180 GLU C N 1
ATOM 4222 C CA . GLU C 1 183 ? 5.967 0.382 -13.844 1.00 12.87 180 GLU C CA 1
ATOM 4223 C C . GLU C 1 183 ? 5.224 -0.195 -12.620 1.00 11.89 180 GLU C C 1
ATOM 4224 O O . GLU C 1 183 ? 4.792 0.522 -11.758 1.00 11.58 180 GLU C O 1
ATOM 4230 N N . ALA C 1 184 ? 5.096 -1.505 -12.552 1.00 11.03 181 ALA C N 1
ATOM 4231 C CA . ALA C 1 184 ? 4.465 -2.128 -11.368 1.00 11.32 181 ALA C CA 1
ATOM 4232 C C . ALA C 1 184 ? 5.243 -1.810 -10.099 1.00 11.81 181 ALA C C 1
ATOM 4233 O O . ALA C 1 184 ? 4.662 -1.611 -9.034 1.00 11.74 181 ALA C O 1
ATOM 4235 N N . ALA C 1 185 ? 6.579 -1.731 -10.224 1.00 13.36 182 ALA C N 1
ATOM 4236 C CA . ALA C 1 185 ? 7.440 -1.494 -9.064 1.00 13.31 182 ALA C CA 1
ATOM 4237 C C . ALA C 1 185 ? 7.292 -0.082 -8.568 1.00 13.60 182 ALA C C 1
ATOM 4238 O O . ALA C 1 185 ? 7.260 0.153 -7.362 1.00 14.21 182 ALA C O 1
ATOM 4240 N N . ILE C 1 186 ? 7.165 0.872 -9.502 1.00 14.25 183 ILE C N 1
ATOM 4241 C CA . ILE C 1 186 ? 6.929 2.246 -9.140 1.00 14.11 183 ILE C CA 1
ATOM 4242 C C . ILE C 1 186 ? 5.592 2.357 -8.387 1.00 13.94 183 ILE C C 1
ATOM 4243 O O . ILE C 1 186 ? 5.494 3.018 -7.349 1.00 12.44 183 ILE C O 1
ATOM 4248 N N . GLU C 1 187 ? 4.574 1.657 -8.868 1.00 14.34 184 GLU C N 1
ATOM 4249 C CA . GLU C 1 187 ? 3.272 1.745 -8.207 1.00 14.70 184 GLU C CA 1
ATOM 4250 C C . GLU C 1 187 ? 3.324 1.131 -6.834 1.00 14.31 184 GLU C C 1
ATOM 4251 O O . GLU C 1 187 ? 2.717 1.648 -5.910 1.00 11.41 184 GLU C O 1
ATOM 4257 N N . ALA C 1 188 ? 4.062 0.021 -6.714 1.00 14.12 185 ALA C N 1
ATOM 4258 C CA . ALA C 1 188 ? 4.174 -0.649 -5.412 1.00 14.33 185 ALA C CA 1
ATOM 4259 C C . ALA C 1 188 ? 4.922 0.194 -4.373 1.00 15.66 185 ALA C C 1
ATOM 4260 O O . ALA C 1 188 ? 4.556 0.243 -3.165 1.00 15.71 185 ALA C O 1
ATOM 4262 N N . SER C 1 189 ? 5.951 0.887 -4.806 1.00 16.73 186 SER C N 1
ATOM 4263 C CA . SER C 1 189 ? 6.675 1.744 -3.862 1.00 17.04 186 SER C CA 1
ATOM 4264 C C . SER C 1 189 ? 5.822 2.922 -3.430 1.00 16.92 186 SER C C 1
ATOM 4265 O O . SER C 1 189 ? 5.913 3.377 -2.295 1.00 19.10 186 SER C O 1
ATOM 4268 N N . TRP C 1 190 ? 4.954 3.394 -4.311 1.00 17.04 187 TRP C N 1
ATOM 4269 C CA . TRP C 1 190 ? 4.045 4.459 -3.977 1.00 16.29 187 TRP C CA 1
ATOM 4270 C C . TRP C 1 190 ? 3.061 3.955 -2.918 1.00 16.44 187 TRP C C 1
ATOM 4271 O O . TRP C 1 190 ? 2.750 4.702 -1.957 1.00 16.54 187 TRP C O 1
ATOM 4282 N N . ASP C 1 191 ? 2.622 2.705 -3.049 1.00 15.77 188 ASP C N 1
ATOM 4283 C CA . ASP C 1 191 ? 1.755 2.083 -2.009 1.00 15.86 188 ASP C CA 1
ATOM 4284 C C . ASP C 1 191 ? 2.370 2.129 -0.600 1.00 15.02 188 ASP C C 1
ATOM 4285 O O . ASP C 1 191 ? 1.654 2.237 0.366 1.00 13.87 188 ASP C O 1
ATOM 4290 N N . ALA C 1 192 ? 3.702 2.020 -0.507 1.00 14.37 189 ALA C N 1
ATOM 4291 C CA . ALA C 1 192 ? 4.389 2.108 0.778 1.00 14.87 189 ALA C CA 1
ATOM 4292 C C . ALA C 1 192 ? 4.133 3.444 1.501 1.00 14.54 189 ALA C C 1
ATOM 4293 O O . ALA C 1 192 ? 3.887 3.463 2.741 1.00 14.40 189 ALA C O 1
ATOM 4295 N N . ILE C 1 193 ? 4.165 4.532 0.740 1.00 14.34 190 ILE C N 1
ATOM 4296 C CA . ILE C 1 193 ? 4.133 5.855 1.347 1.00 14.57 190 ILE C CA 1
ATOM 4297 C C . ILE C 1 193 ? 2.731 6.500 1.382 1.00 15.41 190 ILE C C 1
ATOM 4298 O O . ILE C 1 193 ? 2.528 7.439 2.122 1.00 15.52 190 ILE C O 1
ATOM 4303 N N . ILE C 1 194 ? 1.762 5.985 0.632 1.00 16.16 191 ILE C N 1
ATOM 4304 C CA . ILE C 1 194 ? 0.404 6.553 0.687 1.00 16.90 191 ILE C CA 1
ATOM 4305 C C . ILE C 1 194 ? -0.437 5.883 1.752 1.00 18.13 191 ILE C C 1
ATOM 4306 O O . ILE C 1 194 ? -0.184 4.722 2.192 1.00 16.68 191 ILE C O 1
ATOM 4311 N N . LYS C 1 195 ? -1.432 6.638 2.214 1.00 20.02 192 LYS C N 1
ATOM 4312 C CA . LYS C 1 195 ? -2.401 6.077 3.172 1.00 21.40 192 LYS C CA 1
ATOM 4313 C C . LYS C 1 195 ? -3.298 5.220 2.353 1.00 21.82 192 LYS C C 1
ATOM 4314 O O . LYS C 1 195 ? -3.490 5.508 1.201 1.00 22.65 192 LYS C O 1
ATOM 4320 N N . HIS C 1 196 ? -3.850 4.176 2.944 1.00 22.58 193 HIS C N 1
ATOM 4321 C CA . HIS C 1 196 ? -4.789 3.313 2.256 1.00 23.44 193 HIS C CA 1
ATOM 4322 C C . HIS C 1 196 ? -6.069 3.240 3.062 1.00 25.96 193 HIS C C 1
ATOM 4323 O O . HIS C 1 196 ? -6.098 3.235 4.303 1.00 27.07 193 HIS C O 1
#

Nearest PDB structures (foldseek):
  3he0-assembly1_B  TM=1.004E+00  e=9.109E-25  Vibrio parahaemolyticus
  3he0-assembly2_C-2  TM=9.378E-01  e=6.505E-23  Vibrio parahaemolyticus
  3he0-assembly1_A  TM=9.265E-01  e=5.928E-22  Vibrio parahaemolyticus
  2rek-assembly1_A  TM=4.549E-01  e=7.882E-04  Streptomyces coelicolor A3(2)
  2qib-assembly1_B  TM=5.406E-01  e=6.496E-03  Streptomyces coelicolor A3(2)

Organism: Vibrio parahaemolyticus serotype O3:K6 (strain RIMD 2210633) (NCBI:txid223926)

Secondary structure (DSSP, 8-state):
--HHHHHHHHHHHHHHH-TTT---HHHHHHTS-HHHHHTT-SSHHHHHHHHHHHHHHHHHHHHTTT-----HHHHHH--HHHHHTTTSHHHHHHTT---HHHHHHHHHHHH--HHHHHHHHHHHHTT-B-S--HHHHHHHTHHHHHHHHHHHHTTS----HHHHHHHHHHHHHHHB--/-HHHHHHHHHHHHHHHHTTTS---HHHHHHTS-HHHHHHHSSSHHHHHHHHHHHHHHHHHHHHTTT-----HHHHHH--HHHHHHTT-HHHHHHHH---HHHHHHHH--HHHHHHHHHHHHTT-B-S--HHHHHHHTHHHHHHHHHHHHTTS----HHHHHHHHHHHHHHHB--/--HHHHHHHHHHHHHHH-TTT---HHHHHHTS-HHHHHTT-SSHHHHHHHHHHHHHHHHHHHHHTT-----HHHHHH--HHHHHHTTSHHHHHHHT--GGGS-HHHHHHHHHHHH--HHHHHHHHHHHHTT-B-S--HHHHHHHTHHHHHHHHHHHHTTS----HHHHHHHHHHHHHHHB--